Protein 7VFR (pdb70)

Foldseek 3Di:
DDEFEEEEAQPLDPQACGLVNLLVVVCVVCVPYHYDYHYDPDDPLCVVVVLLVCVVVLHHGQKYKAWLLALQQCVLSQWFDFPQVLLVVLVQQFAPQQQCSQDDPSTGFFGFFFFWWKWKKFQQQVCVVLVHDDDQELVSQLVVLLVLVVVLAAAEAQALLQLLFVLCWQLPLAHAQWDDDVQAIEGDLPDLLNVLVLVSVLSCLVSVRHHHHHCPDLVVLCCLLVNNYGMYIGTQLCQVVNLVSNVPRQFLGMAIAGDHCYRVNHRATATRIGITMGRTPNNPPNNSVNVVRSSSSSPAQNSVSSRGLTRGPNDDHFNDPSRCRRHNVDRVSVNVVSRVVRHHDYNHHHPSSQLSVQLSVVSVCCNVPNHGSSVSSVSSRVSVVVRCVVSVGHYDD

B-factor: mean 22.71, std 8.39, range [13.39, 218.7]

Radius of gyration: 20.87 Å; Cα contacts (8 Å, |Δi|>4): 832; chains: 1; bounding box: 46×50×62 Å

Secondary structure (DSSP, 8-state):
-EEEEEEE-----TTS--HHHHHHHHHHH-TTEEEEEEE-SS-GGGHHHHHHHHHHHT---SEEEEEGGGHHHHHHTT-B---HHHHHHHGGGB-HHHHHTTEETTEE-EEE-EE-BEEEEEEHHHHHHHT----SSHHHHHHHHHHHHTTT-BS-B--GGGHHHHHHHHHHTT--SEEEETTEEEE----HHHHHHHHHHHHHHHTT-SB---TTSHHHHHHHHTT-B-EEEEEGGGHHHHHHHTTTTTTTTEEEEEPPS-SS-TT-B-B---EEEEEBTT-S-HHHHHHHHHHHHT-HHHHHHTT-EESB-S------HHHHHHTTT--HHHHHHHHHHTBPP-PPPTTHHHHHHHHHHHHHHHHTTSS-THHHHHHHHHHHHHHHHHTT--EE-

InterPro domains:
  IPR006059 Bacterial-type extracellular solute-binding protein [PF01547] (60-338)
  IPR050490 Bacterial solute-binding protein 1 [PTHR43649] (10-403)

Nearest PDB structures (foldseek):
  7vfr-assembly1_A  TM=1.003E+00  e=5.102E-81  Bifidobacterium longum subsp. infantis ATCC 15697 = JCM 1222 = DSM 20088
  7vfq-assembly4_D  TM=1.000E+00  e=2.284E-76  Bifidobacterium longum subsp. infantis ATCC 15697 = JCM 1222 = DSM 20088
  7vfq-assembly2_B  TM=1.000E+00  e=3.990E-76  Bifidobacterium longum subsp. infantis ATCC 15697 = JCM 1222 = DSM 20088
  2z8d-assembly2_B  TM=9.920E-01  e=2.752E-63  Bifidobacterium longum
  2z8d-assembly1_A  TM=9.946E-01  e=4.233E-62  Bifidobacterium longum

Solvent-accessible surface area: 16424 Å² total; per-residue (Å²): 132,31,102,1,60,2,26,2,60,5,41,39,36,155,72,20,42,76,0,94,79,0,6,40,108,7,37,178,137,61,89,92,17,55,9,146,7,72,90,25,146,44,142,53,61,64,1,12,115,100,1,69,80,13,27,183,76,70,105,33,14,14,0,0,9,0,6,13,10,28,3,22,11,2,68,53,88,39,5,23,50,66,0,43,118,44,0,61,164,26,94,136,37,10,29,80,68,6,4,50,79,0,62,32,128,65,102,2,16,0,0,0,1,6,6,0,0,0,0,0,0,27,10,19,47,22,5,138,151,34,59,16,96,38,4,152,62,26,116,72,0,8,124,22,0,89,106,0,18,95,80,34,48,32,0,0,10,4,6,12,33,33,2,60,15,9,3,1,2,1,0,2,1,42,21,52,4,1,118,93,72,78,125,1,39,41,2,74,0,40,28,188,2,0,130,27,0,7,79,4,2,32,62,0,19,95,67,167,0,9,23,46,39,39,4,128,70,75,40,3,52,93,3,1,102,85,26,71,2,5,0,0,3,0,0,0,52,5,0,2,43,0,19,46,21,0,48,54,46,9,61,45,69,4,78,1,35,47,6,14,72,5,1,65,0,32,112,87,3,2,17,3,26,5,7,0,0,0,0,0,121,49,13,167,44,25,57,52,0,0,66,0,0,20,59,0,0,26,42,9,98,26,0,2,21,3,0,8,4,30,3,8,83,68,56,117,18,181,12,27,139,68,3,21,90,8,0,40,61,36,83,0,9,49,43,0,92,67,0,35,120,48,44,20,129,20,66,19,0,4,4,2,54,41,0,6,61,26,0,95,127,19,0,50,107,0,18,113,57,73,15,122,0,44,50,0,0,71,30,0,32,137,28,0,12,39,19,0,120,133,56,69,55,53,32,100,159

Structure (mmCIF, N/CA/C/O backbone):
data_7VFR
#
_entry.id   7VFR
#
_cell.length_a   39.995
_cell.length_b   42.390
_cell.length_c   59.605
_cell.angle_alpha   107.050
_cell.angle_beta   102.060
_cell.angle_gamma   104.290
#
_symmetry.space_group_name_H-M   'P 1'
#
loop_
_entity.id
_entity.type
_entity.pdbx_description
1 polymer 'Extracellular solute-binding protein, family 1'
2 branched beta-D-galactopyranose-(1-3)-2-acetamido-2-deoxy-beta-D-glucopyranose-(1-3)-beta-D-galactopyranose-(1-4)-beta-D-glucopyranose
3 non-polymer 'SULFATE ION'
4 non-polymer 'ZINC ION'
5 water water
#
loop_
_atom_site.group_PDB
_atom_site.id
_atom_site.type_symbol
_atom_site.label_atom_id
_atom_site.label_alt_id
_atom_site.label_comp_id
_atom_site.label_asym_id
_atom_site.label_entity_id
_atom_site.label_seq_id
_atom_site.pdbx_PDB_ins_code
_atom_site.Cartn_x
_atom_site.Cartn_y
_atom_site.Cartn_z
_atom_site.occupancy
_atom_site.B_iso_or_equiv
_atom_site.auth_seq_id
_atom_site.auth_comp_id
_atom_site.auth_asym_id
_atom_site.auth_atom_id
_atom_site.pdbx_PDB_model_num
ATOM 1 N N . VAL A 1 15 ? 15.010 6.521 -33.058 1.00 30.19 42 VAL A N 1
ATOM 2 C CA . VAL A 1 15 ? 14.061 6.954 -31.937 1.00 28.00 42 VAL A CA 1
ATOM 3 C C . VAL A 1 15 ? 12.972 5.913 -31.646 1.00 27.25 42 VAL A C 1
ATOM 4 O O . VAL A 1 15 ? 12.292 5.465 -32.567 1.00 26.79 42 VAL A O 1
ATOM 8 N N . VAL A 1 16 ? 12.741 5.633 -30.356 1.00 23.00 43 VAL A N 1
ATOM 9 C CA . VAL A 1 16 ? 11.617 4.776 -29.880 1.00 23.08 43 VAL A CA 1
ATOM 10 C C . VAL A 1 16 ? 10.767 5.600 -28.912 1.00 19.67 43 VAL A C 1
ATOM 11 O O . VAL A 1 16 ? 11.305 6.417 -28.146 1.00 20.58 43 VAL A O 1
ATOM 15 N N . ASN A 1 17 ? 9.460 5.454 -29.064 1.00 20.67 44 ASN A N 1
ATOM 16 C CA . ASN A 1 17 ? 8.417 6.056 -28.212 1.00 21.07 44 ASN A CA 1
ATOM 17 C C . ASN A 1 17 ? 7.924 4.980 -27.235 1.00 21.74 44 ASN A C 1
ATOM 18 O O . ASN A 1 17 ? 7.573 3.866 -27.675 1.00 24.33 44 ASN A O 1
ATOM 23 N N . ILE A 1 18 ? 7.951 5.326 -25.954 1.00 20.76 45 ILE A N 1
ATOM 24 C CA . ILE A 1 18 ? 7.533 4.476 -24.803 1.00 20.43 45 ILE A CA 1
ATOM 25 C C . ILE A 1 18 ? 6.293 5.122 -24.187 1.00 20.31 45 ILE A C 1
ATOM 26 O O . ILE A 1 18 ? 6.253 6.369 -24.059 1.00 21.06 45 ILE A O 1
ATOM 31 N N . THR A 1 19 ? 5.317 4.326 -23.774 1.00 18.46 46 THR A N 1
ATOM 32 C CA . THR A 1 19 ? 4.169 4.817 -22.977 1.00 17.37 46 THR A CA 1
ATOM 33 C C . THR A 1 19 ? 4.149 4.122 -21.621 1.00 17.19 46 THR A C 1
ATOM 34 O O . THR A 1 19 ? 4.429 2.935 -21.562 1.00 18.92 46 THR A O 1
ATOM 38 N N . TYR A 1 20 ? 3.863 4.894 -20.589 1.00 17.69 47 TYR A N 1
ATOM 39 C CA . TYR A 1 20 ? 3.860 4.460 -19.174 1.00 17.54 47 TYR A CA 1
ATOM 40 C C . TYR A 1 20 ? 2.548 4.944 -18.545 1.00 17.57 47 TYR A C 1
ATOM 41 O O . TYR A 1 20 ? 2.331 6.172 -18.451 1.00 18.88 47 TYR A O 1
ATOM 50 N N . MET A 1 21 ? 1.693 4.017 -18.140 1.00 17.36 48 MET A N 1
ATOM 51 C CA . MET A 1 21 ? 0.433 4.360 -17.430 1.00 17.59 48 MET A CA 1
ATOM 52 C C . MET A 1 21 ? 0.688 4.150 -15.934 1.00 17.13 48 MET A C 1
ATOM 53 O O . MET A 1 21 ? 1.176 3.093 -15.552 1.00 17.36 48 MET A O 1
ATOM 58 N N . HIS A 1 22 ? 0.378 5.147 -15.116 1.00 16.04 49 HIS A N 1
ATOM 59 C CA . HIS A 1 22 ? 0.631 5.079 -13.657 1.00 17.00 49 HIS A CA 1
ATOM 60 C C . HIS A 1 22 ? -0.606 5.543 -12.914 1.00 17.79 49 HIS A C 1
ATOM 61 O O . HIS A 1 22 ? -1.507 6.135 -13.551 1.00 18.61 49 HIS A O 1
ATOM 68 N N . ARG A 1 23 ? -0.651 5.244 -11.619 1.00 17.20 50 ARG A N 1
ATOM 69 C CA . ARG A 1 23 ? -1.722 5.795 -10.741 1.00 16.61 50 ARG A CA 1
ATOM 70 C C . ARG A 1 23 ? -1.077 6.455 -9.523 1.00 16.86 50 ARG A C 1
ATOM 71 O O . ARG A 1 23 ? -1.575 6.297 -8.393 1.00 17.09 50 ARG A O 1
ATOM 79 N N . LEU A 1 24 ? 0.006 7.201 -9.741 1.00 17.09 51 LEU A N 1
ATOM 80 C CA . LEU A 1 24 ? 0.637 8.013 -8.689 1.00 16.32 51 LEU A CA 1
ATOM 81 C C . LEU A 1 24 ? -0.230 9.259 -8.475 1.00 17.60 51 LEU A C 1
ATOM 82 O O . LEU A 1 24 ? -0.904 9.770 -9.390 1.00 17.43 51 LEU A O 1
ATOM 87 N N . PRO A 1 25 ? -0.272 9.774 -7.237 1.00 17.31 52 PRO A N 1
ATOM 88 C CA . PRO A 1 25 ? -1.213 10.842 -6.888 1.00 17.78 52 PRO A CA 1
ATOM 89 C C . PRO A 1 25 ? -1.009 12.173 -7.618 1.00 18.94 52 PRO A C 1
ATOM 90 O O . PRO A 1 25 ? -2.015 12.793 -7.925 1.00 20.33 52 PRO A O 1
ATOM 94 N N . ASP A 1 26 ? 0.221 12.609 -7.863 1.00 17.94 53 ASP A N 1
ATOM 95 C CA . ASP A 1 26 ? 0.440 13.876 -8.614 1.00 19.86 53 ASP A CA 1
ATOM 96 C C . ASP A 1 26 ? -0.364 15.003 -7.926 1.00 20.68 53 ASP A C 1
ATOM 97 O O . ASP A 1 26 ? -1.034 15.817 -8.651 1.00 21.03 53 ASP A O 1
ATOM 102 N N . SER A 1 27 ? -0.350 15.059 -6.598 1.00 22.05 54 SER A N 1
ATOM 103 C CA . SER A 1 27 ? -1.098 16.118 -5.861 1.00 22.57 54 SER A CA 1
ATOM 104 C C . SER A 1 27 ? -0.198 17.317 -5.568 1.00 23.52 54 SER A C 1
ATOM 105 O O . SER A 1 27 ? 1.024 17.300 -5.855 1.00 22.83 54 SER A O 1
ATOM 108 N N . LYS A 1 28 ? -0.792 18.341 -4.962 1.00 26.11 55 LYS A N 1
ATOM 109 C CA . LYS A 1 28 ? -0.045 19.559 -4.562 1.00 30.57 55 LYS A CA 1
ATOM 110 C C . LYS A 1 28 ? 1.189 19.172 -3.737 1.00 29.82 55 LYS A C 1
ATOM 111 O O . LYS A 1 28 ? 1.141 18.216 -2.954 1.00 34.05 55 LYS A O 1
ATOM 117 N N . GLY A 1 29 ? 2.298 19.870 -3.963 1.00 28.71 56 GLY A N 1
ATOM 118 C CA . GLY A 1 29 ? 3.529 19.727 -3.173 1.00 29.59 56 GLY A CA 1
ATOM 119 C C . GLY A 1 29 ? 4.399 18.613 -3.714 1.00 28.02 56 GLY A C 1
ATOM 120 O O . GLY A 1 29 ? 5.501 18.426 -3.201 1.00 32.47 56 GLY A O 1
ATOM 121 N N . MET A 1 30 ? 3.917 17.882 -4.710 1.00 24.33 57 MET A N 1
ATOM 122 C CA . MET A 1 30 ? 4.665 16.715 -5.250 1.00 22.34 57 MET A CA 1
ATOM 123 C C . MET A 1 30 ? 5.403 17.097 -6.519 1.00 21.13 57 MET A C 1
ATOM 124 O O . MET A 1 30 ? 4.944 17.997 -7.246 1.00 22.27 57 MET A O 1
ATOM 129 N N . THR A 1 31 ? 6.437 16.327 -6.834 1.00 20.73 58 THR A N 1
ATOM 130 C CA . THR A 1 31 ? 7.097 16.433 -8.152 1.00 20.34 58 THR A CA 1
ATOM 131 C C . THR A 1 31 ? 6.240 15.611 -9.106 1.00 19.34 58 THR A C 1
ATOM 132 O O . THR A 1 31 ? 6.199 14.384 -8.951 1.00 20.33 58 THR A O 1
ATOM 136 N N . LEU A 1 32 ? 5.582 16.286 -10.043 1.00 19.09 59 LEU A N 1
ATOM 137 C CA . LEU A 1 32 ? 4.615 15.628 -10.931 1.00 19.50 59 LEU A CA 1
ATOM 138 C C . LEU A 1 32 ? 5.386 14.622 -11.790 1.00 20.48 59 LEU A C 1
ATOM 139 O O . LEU A 1 32 ? 6.550 14.880 -12.203 1.00 20.29 59 LEU A O 1
ATOM 144 N N . VAL A 1 33 ? 4.753 13.486 -12.058 1.00 20.11 60 VAL A N 1
ATOM 145 C CA . VAL A 1 33 ? 5.368 12.444 -12.911 1.00 19.54 60 VAL A CA 1
ATOM 146 C C . VAL A 1 33 ? 5.830 13.047 -14.250 1.00 20.89 60 VAL A C 1
ATOM 147 O O . VAL A 1 33 ? 6.977 12.738 -14.640 1.00 20.94 60 VAL A O 1
ATOM 151 N N . ASN A 1 34 ? 5.026 13.912 -14.881 1.00 19.48 61 ASN A N 1
ATOM 152 C CA . ASN A 1 34 ? 5.389 14.492 -16.206 1.00 21.29 61 ASN A CA 1
ATOM 153 C C . ASN A 1 34 ? 6.667 15.339 -16.089 1.00 21.76 61 ASN A C 1
ATOM 154 O O . ASN A 1 34 ? 7.463 15.378 -17.067 1.00 22.00 61 ASN A O 1
ATOM 159 N N . ASP A 1 35 ? 6.924 15.936 -14.930 1.00 22.19 62 ASP A N 1
ATOM 160 C CA . ASP A 1 35 ? 8.129 16.766 -14.704 1.00 22.40 62 ASP A CA 1
ATOM 161 C C . ASP A 1 35 ? 9.323 15.843 -14.474 1.00 22.85 62 ASP A C 1
ATOM 162 O O . ASP A 1 35 ? 10.430 16.226 -14.873 1.00 23.76 62 ASP A O 1
ATOM 167 N N . ILE A 1 36 ? 9.119 14.656 -13.907 1.00 21.09 63 ILE A N 1
ATOM 168 C CA . ILE A 1 36 ? 10.219 13.653 -13.745 1.00 21.08 63 ILE A CA 1
ATOM 169 C C . ILE A 1 36 ? 10.579 13.153 -15.144 1.00 20.37 63 ILE A C 1
ATOM 170 O O . ILE A 1 36 ? 11.775 13.174 -15.517 1.00 20.33 63 ILE A O 1
ATOM 175 N N . VAL A 1 37 ? 9.569 12.763 -15.914 1.00 21.38 64 VAL A N 1
ATOM 176 C CA . VAL A 1 37 ? 9.748 12.206 -17.289 1.00 20.95 64 VAL A CA 1
ATOM 177 C C . VAL A 1 37 ? 10.440 13.262 -18.160 1.00 21.13 64 VAL A C 1
ATOM 178 O O . VAL A 1 37 ? 11.294 12.885 -18.987 1.00 22.59 64 VAL A O 1
ATOM 182 N N . ALA A 1 38 ? 10.119 14.543 -17.969 1.00 20.75 65 ALA A N 1
ATOM 183 C CA . ALA A 1 38 ? 10.709 15.632 -18.793 1.00 21.79 65 ALA A CA 1
ATOM 184 C C . ALA A 1 38 ? 12.239 15.610 -18.679 1.00 22.48 65 ALA A C 1
ATOM 185 O O . ALA A 1 38 ? 12.920 15.843 -19.704 1.00 21.62 65 ALA A O 1
ATOM 187 N N . LYS A 1 39 ? 12.789 15.297 -17.498 1.00 24.20 66 LYS A N 1
ATOM 188 C CA . LYS A 1 39 ? 14.255 15.280 -17.270 1.00 25.30 66 LYS A CA 1
ATOM 189 C C . LYS A 1 39 ? 14.872 14.171 -18.124 1.00 24.63 66 LYS A C 1
ATOM 190 O O . LYS A 1 39 ? 15.960 14.391 -18.722 1.00 23.51 66 LYS A O 1
ATOM 196 N N . TRP A 1 40 ? 14.238 12.989 -18.139 1.00 20.24 67 TRP A N 1
ATOM 197 C CA . TRP A 1 40 ? 14.660 11.856 -18.986 1.00 20.18 67 TRP A CA 1
ATOM 198 C C . TRP A 1 40 ? 14.635 12.263 -20.471 1.00 20.08 67 TRP A C 1
ATOM 199 O O . TRP A 1 40 ? 15.639 12.021 -21.199 1.00 20.15 67 TRP A O 1
ATOM 210 N N . ASN A 1 41 ? 13.542 12.891 -20.903 1.00 19.70 68 ASN A N 1
ATOM 211 C CA . ASN A 1 41 ? 13.262 13.141 -22.341 1.00 20.61 68 ASN A CA 1
ATOM 212 C C . ASN A 1 41 ? 14.285 14.138 -22.889 1.00 23.21 68 ASN A C 1
ATOM 213 O O . ASN A 1 41 ? 14.698 13.994 -24.069 1.00 23.53 68 ASN A O 1
ATOM 218 N N . LYS A 1 42 ? 14.696 15.100 -22.069 1.00 23.72 69 LYS A N 1
ATOM 219 C CA . LYS A 1 42 ? 15.720 16.108 -22.449 1.00 24.94 69 LYS A CA 1
ATOM 220 C C . LYS A 1 42 ? 17.048 15.407 -22.722 1.00 28.67 69 LYS A C 1
ATOM 221 O O . LYS A 1 42 ? 17.760 15.833 -23.663 1.00 27.93 69 LYS A O 1
ATOM 227 N N . GLU A 1 43 ? 17.409 14.429 -21.888 1.00 25.83 70 GLU A N 1
ATOM 228 C CA . GLU A 1 43 ? 18.739 13.753 -21.908 1.00 30.04 70 GLU A CA 1
ATOM 229 C C . GLU A 1 43 ? 18.790 12.559 -22.882 1.00 27.90 70 GLU A C 1
ATOM 230 O O . GLU A 1 43 ? 19.906 12.125 -23.205 1.00 27.60 70 GLU A O 1
ATOM 236 N N . HIS A 1 44 ? 17.658 11.998 -23.324 1.00 23.99 71 HIS A N 1
ATOM 237 C CA . HIS A 1 44 ? 17.616 10.746 -24.135 1.00 23.64 71 HIS A CA 1
ATOM 238 C C . HIS A 1 44 ? 16.766 10.956 -25.381 1.00 25.13 71 HIS A C 1
ATOM 239 O O . HIS A 1 44 ? 15.635 10.468 -25.468 1.00 23.22 71 HIS A O 1
ATOM 246 N N . PRO A 1 45 ? 17.283 11.638 -26.430 1.00 28.34 72 PRO A N 1
ATOM 247 C CA . PRO A 1 45 ? 16.458 11.913 -27.599 1.00 25.73 72 PRO A CA 1
ATOM 248 C C . PRO A 1 45 ? 15.969 10.639 -28.292 1.00 21.81 72 PRO A C 1
ATOM 249 O O . PRO A 1 45 ? 14.985 10.717 -28.994 1.00 26.03 72 PRO A O 1
ATOM 253 N N . ASN A 1 46 ? 16.654 9.512 -28.122 1.00 22.15 73 ASN A N 1
ATOM 254 C CA . ASN A 1 46 ? 16.287 8.264 -28.841 1.00 23.67 73 ASN A CA 1
ATOM 255 C C . ASN A 1 46 ? 15.296 7.421 -28.027 1.00 21.25 73 ASN A C 1
ATOM 256 O O . ASN A 1 46 ? 14.834 6.413 -28.585 1.00 21.32 73 ASN A O 1
ATOM 261 N N . ILE A 1 47 ? 14.981 7.794 -26.790 1.00 21.26 74 ILE A N 1
ATOM 262 C CA . ILE A 1 47 ? 13.988 7.039 -25.967 1.00 19.01 74 ILE A CA 1
ATOM 263 C C . ILE A 1 47 ? 13.013 8.054 -25.392 1.00 18.50 74 ILE A C 1
ATOM 264 O O . ILE A 1 47 ? 13.299 8.639 -24.332 1.00 21.49 74 ILE A O 1
ATOM 269 N N . GLN A 1 48 ? 11.931 8.312 -26.110 1.00 18.49 75 GLN A N 1
ATOM 270 C CA . GLN A 1 48 ? 10.996 9.391 -25.748 1.00 19.71 75 GLN A CA 1
ATOM 271 C C . GLN A 1 48 ? 9.781 8.777 -25.050 1.00 18.62 75 GLN A C 1
ATOM 272 O O . GLN A 1 48 ? 9.163 7.882 -25.614 1.00 20.04 75 GLN A O 1
ATOM 278 N N . VAL A 1 49 ? 9.467 9.295 -23.873 1.00 19.22 76 VAL A N 1
ATOM 279 C CA . VAL A 1 49 ? 8.463 8.685 -22.966 1.00 19.85 76 VAL A CA 1
ATOM 280 C C . VAL A 1 49 ? 7.285 9.629 -22.793 1.00 19.74 76 VAL A C 1
ATOM 281 O O . VAL A 1 49 ? 7.503 10.816 -22.561 1.00 20.17 76 VAL A O 1
ATOM 285 N N . LYS A 1 50 ? 6.078 9.092 -22.880 1.00 19.99 77 LYS A N 1
ATOM 286 C CA . LYS A 1 50 ? 4.856 9.784 -22.438 1.00 21.48 77 LYS A CA 1
ATOM 287 C C . LYS A 1 50 ? 4.241 8.977 -21.291 1.00 21.06 77 LYS A C 1
ATOM 288 O O . LYS A 1 50 ? 3.863 7.802 -21.518 1.00 18.89 77 LYS A O 1
ATOM 294 N N . ALA A 1 51 ? 4.141 9.591 -20.114 1.00 22.02 78 ALA A N 1
ATOM 295 C CA . ALA A 1 51 ? 3.475 8.984 -18.931 1.00 20.43 78 ALA A CA 1
ATOM 296 C C . ALA A 1 51 ? 2.090 9.608 -18.798 1.00 20.91 78 ALA A C 1
ATOM 297 O O . ALA A 1 51 ? 1.939 10.828 -18.953 1.00 23.07 78 ALA A O 1
ATOM 299 N N . THR A 1 52 ? 1.092 8.768 -18.558 1.00 19.54 79 THR A N 1
ATOM 300 C CA . THR A 1 52 ? -0.300 9.173 -18.355 1.00 20.01 79 THR A CA 1
ATOM 301 C C . THR A 1 52 ? -0.800 8.617 -17.020 1.00 18.52 79 THR A C 1
ATOM 302 O O . THR A 1 52 ? -0.615 7.419 -16.745 1.00 17.54 79 THR A O 1
ATOM 306 N N . LYS A 1 53 ? -1.435 9.475 -16.242 1.00 18.04 80 LYS A N 1
ATOM 307 C CA . LYS A 1 53 ? -2.147 9.069 -15.003 1.00 18.84 80 LYS A CA 1
ATOM 308 C C . LYS A 1 53 ? -3.475 8.414 -15.376 1.00 18.65 80 LYS A C 1
ATOM 309 O O . LYS A 1 53 ? -4.276 9.016 -16.109 1.00 19.57 80 LYS A O 1
ATOM 315 N N . PHE A 1 54 ? -3.718 7.221 -14.857 1.00 19.02 81 PHE A N 1
ATOM 316 C CA . PHE A 1 54 ? -4.994 6.503 -15.035 1.00 19.24 81 PHE A CA 1
ATOM 317 C C . PHE A 1 54 ? -6.131 7.386 -14.506 1.00 22.42 81 PHE A C 1
ATOM 318 O O . PHE A 1 54 ? -6.078 7.912 -13.363 1.00 20.38 81 PHE A O 1
ATOM 326 N N . ASP A 1 55 ? -7.146 7.553 -15.344 1.00 22.51 82 ASP A N 1
ATOM 327 C CA . ASP A 1 55 ? -8.331 8.382 -15.017 1.00 26.83 82 ASP A CA 1
ATOM 328 C C . ASP A 1 55 ? -9.426 7.453 -14.491 1.00 27.02 82 ASP A C 1
ATOM 329 O O . ASP A 1 55 ? -10.341 7.090 -15.242 1.00 32.89 82 ASP A O 1
ATOM 334 N N . GLY A 1 56 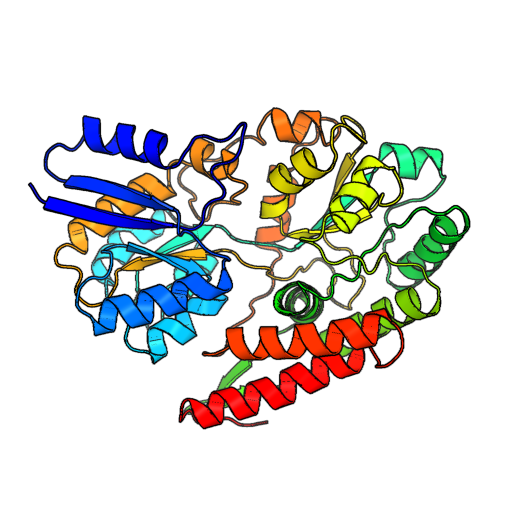? -9.272 7.014 -13.260 1.00 23.46 83 GLY A N 1
ATOM 335 C CA . GLY A 1 56 ? -10.236 6.160 -12.567 1.00 21.96 83 GLY A CA 1
ATOM 336 C C . GLY A 1 56 ? -9.688 5.714 -11.233 1.00 20.72 83 GLY A C 1
ATOM 337 O O . GLY A 1 56 ? -8.504 5.924 -10.937 1.00 19.78 83 GLY A O 1
ATOM 338 N N . LYS A 1 57 ? -10.516 5.060 -10.448 1.00 19.73 84 LYS A N 1
ATOM 339 C CA . LYS A 1 57 ? -10.087 4.562 -9.132 1.00 19.29 84 LYS A CA 1
ATOM 340 C C . LYS A 1 57 ? -9.142 3.366 -9.315 1.00 17.99 84 LYS A C 1
ATOM 341 O O . LYS A 1 57 ? -9.166 2.670 -10.391 1.00 17.52 84 LYS A O 1
ATOM 347 N N . ALA A 1 58 ? -8.291 3.144 -8.312 1.00 20.00 85 ALA A N 1
ATOM 348 C CA . ALA A 1 58 ? -7.144 2.214 -8.421 1.00 18.97 85 ALA A CA 1
ATOM 349 C C . ALA A 1 58 ? -7.581 0.845 -8.957 1.00 19.04 85 ALA A C 1
ATOM 350 O O . ALA A 1 58 ? -6.872 0.254 -9.766 1.00 19.05 85 ALA A O 1
ATOM 352 N N . SER A 1 59 ? -8.720 0.320 -8.534 1.00 18.82 86 SER A N 1
ATOM 353 C CA . SER A 1 59 ? -9.132 -1.079 -8.816 1.00 18.41 86 SER A CA 1
ATOM 354 C C . SER A 1 59 ? -9.546 -1.239 -10.279 1.00 18.65 86 SER A C 1
ATOM 355 O O . SER A 1 59 ? -9.620 -2.396 -10.784 1.00 21.33 86 SER A O 1
ATOM 358 N N . GLU A 1 60 ? -9.770 -0.145 -10.992 1.00 18.21 87 GLU A N 1
ATOM 359 C CA . GLU A 1 60 ? -10.196 -0.190 -12.409 1.00 19.35 87 GLU A CA 1
ATOM 360 C C . GLU A 1 60 ? -8.977 -0.243 -13.330 1.00 18.56 87 GLU A C 1
ATOM 361 O O . GLU A 1 60 ? -9.131 -0.565 -14.527 1.00 20.48 87 GLU A O 1
ATOM 367 N N . MET A 1 61 ? -7.781 0.019 -12.814 1.00 18.54 88 MET A N 1
ATOM 368 C CA . MET A 1 61 ? -6.630 0.159 -13.737 1.00 18.02 88 MET A CA 1
ATOM 369 C C . MET A 1 61 ? -6.288 -1.197 -14.388 1.00 19.41 88 MET A C 1
ATOM 370 O O . MET A 1 61 ? -6.143 -1.238 -15.635 1.00 20.14 88 MET A O 1
ATOM 375 N N . ILE A 1 62 ? -6.192 -2.310 -13.662 1.00 18.45 89 ILE A N 1
ATOM 376 C CA . ILE A 1 62 ? -5.777 -3.580 -14.337 1.00 19.32 89 ILE A CA 1
ATOM 377 C C . ILE A 1 62 ? -6.903 -4.071 -15.253 1.00 19.83 89 ILE A C 1
ATOM 378 O O . ILE A 1 62 ? -6.621 -4.860 -16.182 1.00 20.21 89 ILE A O 1
ATOM 383 N N . LYS A 1 63 ? -8.146 -3.647 -14.996 1.00 18.65 90 LYS A N 1
ATOM 384 C CA . LYS A 1 63 ? -9.270 -3.981 -15.911 1.00 19.84 90 LYS A CA 1
ATOM 385 C C . LYS A 1 63 ? -9.052 -3.236 -17.239 1.00 19.81 90 LYS A C 1
ATOM 386 O O . LYS A 1 63 ? -9.332 -3.832 -18.303 1.00 21.54 90 LYS A O 1
ATOM 392 N N . LYS A 1 64 ? -8.572 -1.990 -17.174 1.00 19.25 91 LYS A N 1
ATOM 393 C CA . LYS A 1 64 ? -8.281 -1.196 -18.391 1.00 20.71 91 LYS A CA 1
ATOM 394 C C . LYS A 1 64 ? -7.089 -1.829 -19.106 1.00 19.87 91 LYS A C 1
ATOM 395 O O . LYS A 1 64 ? -7.121 -1.920 -20.343 1.00 22.66 91 LYS A O 1
ATOM 401 N N . LEU A 1 65 ? -6.073 -2.275 -18.371 1.00 19.98 92 LEU A N 1
ATOM 402 C CA . LEU A 1 65 ? -4.905 -2.939 -19.002 1.00 18.91 92 LEU A CA 1
ATOM 403 C C . LEU A 1 65 ? -5.379 -4.197 -19.737 1.00 20.81 92 LEU A C 1
ATOM 404 O O . LEU A 1 65 ? -4.916 -4.411 -20.897 1.00 20.73 92 LEU A O 1
ATOM 409 N N . GLU A 1 66 ? -6.284 -4.985 -19.141 1.00 21.25 93 GLU A N 1
ATOM 410 C CA . GLU A 1 66 ? -6.797 -6.217 -19.799 1.00 23.20 93 GLU A CA 1
ATOM 411 C C . GLU A 1 66 ? -7.521 -5.835 -21.103 1.00 22.16 93 GLU A C 1
ATOM 412 O O . GLU A 1 66 ? -7.220 -6.454 -22.137 1.00 22.96 93 GLU A O 1
ATOM 418 N N . THR A 1 67 ? -8.414 -4.837 -21.088 1.00 22.95 94 THR A N 1
ATOM 419 C CA . THR A 1 67 ? -9.162 -4.419 -22.309 1.00 25.49 94 THR A CA 1
ATOM 420 C C . THR A 1 67 ? -8.167 -3.906 -23.364 1.00 26.25 94 THR A C 1
ATOM 421 O O . THR A 1 67 ? -8.355 -4.181 -24.560 1.00 26.42 94 THR A O 1
ATOM 425 N N . ASP A 1 68 ? -7.127 -3.195 -22.932 1.00 24.06 95 ASP A N 1
ATOM 426 C CA . ASP A 1 68 ? -6.118 -2.588 -23.834 1.00 25.24 95 ASP A CA 1
ATOM 427 C C . ASP A 1 68 ? -5.342 -3.702 -24.528 1.00 24.89 95 ASP A C 1
ATOM 428 O O . ASP A 1 68 ? -5.175 -3.617 -25.760 1.00 24.18 95 ASP A O 1
ATOM 433 N N . VAL A 1 69 ? -4.859 -4.680 -23.762 1.00 23.39 96 VAL A N 1
ATOM 434 C CA . VAL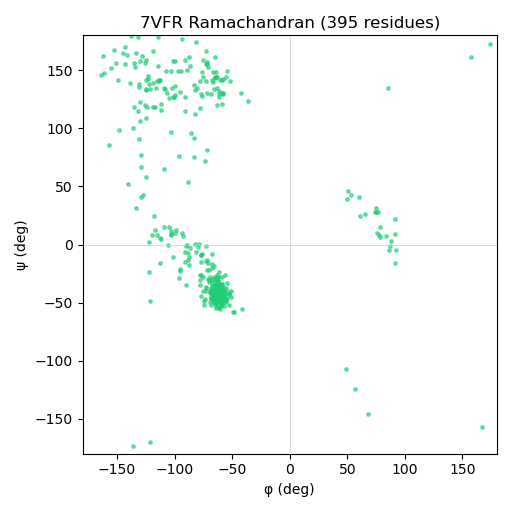 A 1 69 ? -4.056 -5.824 -24.310 1.00 24.59 96 VAL A CA 1
ATOM 435 C C . VAL A 1 69 ? -4.926 -6.621 -25.289 1.00 26.75 96 VAL A C 1
ATOM 436 O O . VAL A 1 69 ? -4.405 -7.051 -26.353 1.00 28.23 96 VAL A O 1
ATOM 440 N N . LYS A 1 70 ? -6.215 -6.745 -25.011 1.00 30.19 97 LYS A N 1
ATOM 441 C CA . LYS A 1 70 ? -7.157 -7.472 -25.899 1.00 33.86 97 LYS A CA 1
ATOM 442 C C . LYS A 1 70 ? -7.315 -6.660 -27.193 1.00 31.85 97 LYS A C 1
ATOM 443 O O . LYS A 1 70 ? -7.309 -7.279 -28.248 1.00 35.41 97 LYS A O 1
ATOM 449 N N . ALA A 1 71 ? -7.364 -5.327 -27.116 1.00 31.84 98 ALA A N 1
ATOM 450 C CA . ALA A 1 71 ? -7.562 -4.402 -28.263 1.00 32.75 98 ALA A CA 1
ATOM 451 C C . ALA A 1 71 ? -6.269 -4.251 -29.080 1.00 35.95 98 ALA A C 1
ATOM 452 O O . ALA A 1 71 ? -6.346 -3.700 -30.199 1.00 36.02 98 ALA A O 1
ATOM 454 N N . GLY A 1 72 ? -5.132 -4.675 -28.530 1.00 36.37 99 GLY A N 1
ATOM 455 C CA . GLY A 1 72 ? -3.798 -4.540 -29.146 1.00 40.26 99 GLY A CA 1
ATOM 456 C C . GLY A 1 72 ? -3.213 -3.141 -29.012 1.00 43.55 99 GLY A C 1
ATOM 457 O O . GLY A 1 72 ? -2.257 -2.842 -29.760 1.00 43.25 99 GLY A O 1
ATOM 458 N N . ASN A 1 73 ? -3.755 -2.289 -28.131 1.00 40.28 100 ASN A N 1
ATOM 459 C CA . ASN A 1 73 ? -3.246 -0.909 -27.893 1.00 39.65 100 ASN A CA 1
ATOM 460 C C . ASN A 1 73 ? -3.055 -0.720 -26.384 1.00 32.79 100 ASN A C 1
ATOM 461 O O . ASN A 1 73 ? -3.738 0.116 -25.796 1.00 38.34 100 ASN A O 1
ATOM 466 N N . ALA A 1 74 ? -2.101 -1.436 -25.787 1.00 28.86 101 ALA A N 1
ATOM 467 C CA . ALA A 1 74 ? -1.755 -1.258 -24.360 1.00 25.71 101 ALA A CA 1
ATOM 468 C C . ALA A 1 74 ? -0.488 -0.418 -24.251 1.00 22.88 101 ALA A C 1
ATOM 469 O O . ALA A 1 74 ? 0.313 -0.343 -25.183 1.00 24.18 101 ALA A O 1
ATOM 471 N N . PRO A 1 75 ? -0.248 0.225 -23.099 1.00 20.54 102 PRO A N 1
ATOM 472 C CA . PRO A 1 75 ? 1.032 0.889 -22.864 1.00 21.78 102 PRO A CA 1
ATOM 473 C C . PRO A 1 75 ? 2.179 -0.124 -22.801 1.00 21.93 102 PRO A C 1
ATOM 474 O O . PRO A 1 75 ? 1.958 -1.332 -22.630 1.00 20.17 102 PRO A O 1
ATOM 478 N N . ASP A 1 76 ? 3.396 0.373 -22.969 1.00 19.16 103 ASP A N 1
ATOM 479 C CA . ASP A 1 76 ? 4.610 -0.447 -22.789 1.00 20.18 103 ASP A CA 1
ATOM 480 C C . ASP A 1 76 ? 4.735 -0.847 -21.324 1.00 18.51 103 ASP A C 1
ATOM 481 O O . ASP A 1 76 ? 5.054 -2.018 -21.036 1.00 18.60 103 ASP A O 1
ATOM 486 N N . LEU A 1 77 ? 4.531 0.128 -20.447 1.00 17.53 104 LEU A N 1
ATOM 487 C CA . LEU A 1 77 ? 4.771 0.034 -18.987 1.00 17.08 104 LEU A CA 1
ATOM 488 C C . LEU A 1 77 ? 3.460 0.368 -18.282 1.00 16.80 104 LEU A C 1
ATOM 489 O O . LEU A 1 77 ? 2.791 1.357 -18.662 1.00 17.13 104 LEU A O 1
ATOM 494 N N . ALA A 1 78 ? 3.169 -0.323 -17.190 1.00 16.37 105 ALA A N 1
ATOM 495 C CA . ALA A 1 78 ? 2.011 0.057 -16.356 1.00 16.57 105 ALA A CA 1
ATOM 496 C C . ALA A 1 78 ? 2.276 -0.293 -14.888 1.00 16.24 105 ALA A C 1
ATOM 497 O O . ALA A 1 78 ? 2.821 -1.365 -14.566 1.00 16.91 105 ALA A O 1
ATOM 499 N N . GLN A 1 79 ? 1.833 0.590 -13.995 1.00 15.66 106 GLN A N 1
ATOM 500 C CA . GLN A 1 79 ? 1.858 0.318 -12.539 1.00 16.17 106 GLN A CA 1
ATOM 501 C C . GLN A 1 79 ? 0.992 -0.902 -12.254 1.00 15.87 106 GLN A C 1
ATOM 502 O O . GLN A 1 79 ? -0.150 -0.969 -12.723 1.00 15.80 106 GLN A O 1
ATOM 508 N N . VAL A 1 80 ? 1.555 -1.848 -11.513 1.00 16.67 107 VAL A N 1
ATOM 509 C CA . VAL A 1 80 ? 0.848 -3.075 -11.082 1.00 16.57 107 VAL A CA 1
ATOM 510 C C . VAL A 1 80 ? 1.192 -3.270 -9.613 1.00 15.31 107 VAL A C 1
ATOM 511 O O . VAL A 1 80 ? 2.383 -3.432 -9.303 1.00 15.08 107 VAL A O 1
ATOM 515 N N . GLY A 1 81 ? 0.187 -3.250 -8.731 1.00 14.99 108 GLY A N 1
ATOM 516 C CA . GLY A 1 81 ? 0.414 -3.626 -7.334 1.00 14.73 108 GLY A CA 1
ATOM 517 C C . GLY A 1 81 ? 1.055 -5.009 -7.220 1.00 15.58 108 GLY A C 1
ATOM 518 O O . GLY A 1 81 ? 0.703 -5.899 -8.005 1.00 16.05 108 GLY A O 1
ATOM 519 N N . TYR A 1 82 ? 1.864 -5.256 -6.201 1.00 15.56 109 TYR A N 1
ATOM 520 C CA . TYR A 1 82 ? 2.376 -6.628 -5.951 1.00 15.17 109 TYR A CA 1
ATOM 521 C C . TYR A 1 82 ? 1.201 -7.604 -5.826 1.00 14.93 109 TYR A C 1
ATOM 522 O O . TYR A 1 82 ? 1.290 -8.703 -6.376 1.00 17.20 109 TYR A O 1
ATOM 531 N N . ALA A 1 83 ? 0.137 -7.224 -5.141 1.00 16.39 110 ALA A N 1
ATOM 532 C CA . ALA A 1 83 ? -1.063 -8.069 -4.973 1.00 17.31 110 ALA A CA 1
ATOM 533 C C . ALA A 1 83 ? -1.766 -8.282 -6.326 1.00 16.62 110 ALA A C 1
ATOM 534 O O . ALA A 1 83 ? -2.528 -9.248 -6.460 1.00 18.23 110 ALA A O 1
ATOM 536 N N . GLU A 1 84 ? -1.494 -7.456 -7.344 1.00 17.55 111 GLU A N 1
ATOM 537 C CA . GLU A 1 84 ? -2.102 -7.570 -8.687 1.00 17.64 111 GLU A CA 1
ATOM 538 C C . GLU A 1 84 ? -1.226 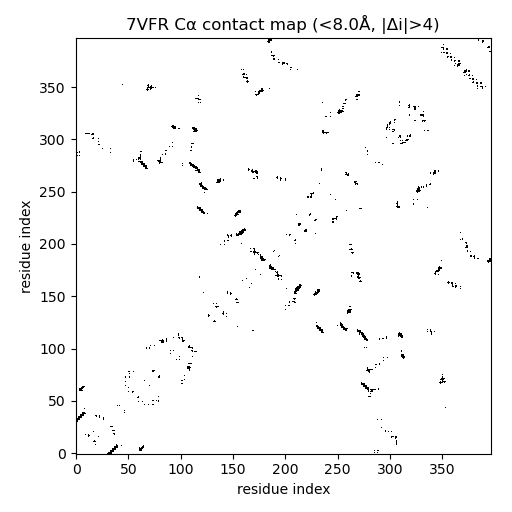-8.368 -9.674 1.00 17.19 111 GLU A C 1
ATOM 539 O O . GLU A 1 84 ? -1.776 -8.869 -10.644 1.00 16.52 111 GLU A O 1
ATOM 545 N N . VAL A 1 85 ? 0.067 -8.500 -9.445 1.00 17.46 112 VAL A N 1
ATOM 546 C CA . VAL A 1 85 ? 0.958 -9.241 -10.390 1.00 16.68 112 VAL A CA 1
ATOM 547 C C . VAL A 1 85 ? 0.424 -10.633 -10.688 1.00 17.49 112 VAL A C 1
ATOM 548 O O . VAL A 1 85 ? 0.307 -10.959 -11.862 1.00 17.52 112 VAL A O 1
ATOM 552 N N . PRO A 1 86 ? 0.084 -11.494 -9.693 1.00 17.93 113 PRO A N 1
ATOM 553 C CA . PRO A 1 86 ? -0.421 -12.848 -9.989 1.00 17.57 113 PRO A CA 1
ATOM 554 C C . PRO A 1 86 ? -1.656 -12.814 -10.899 1.00 17.84 113 PRO A C 1
ATOM 555 O O . PRO A 1 86 ? -1.800 -13.659 -11.749 1.00 18.99 113 PRO A O 1
ATOM 559 N N . GLU A 1 87 ? -2.550 -11.846 -10.682 1.00 19.34 114 GLU A N 1
ATOM 560 C CA . GLU A 1 87 ? -3.787 -11.683 -11.484 1.00 18.87 114 GLU A CA 1
ATOM 561 C C . GLU A 1 87 ? -3.427 -11.357 -12.944 1.00 20.24 114 GLU A C 1
ATOM 562 O O . GLU A 1 87 ? -3.902 -12.051 -13.844 1.00 19.61 114 GLU A O 1
ATOM 568 N N . VAL A 1 88 ? -2.634 -10.317 -13.189 1.00 18.77 115 VAL A N 1
ATOM 569 C CA . VAL A 1 88 ? -2.321 -9.890 -14.582 1.00 19.82 115 VAL A CA 1
ATOM 570 C C . VAL A 1 88 ? -1.421 -10.951 -15.230 1.00 18.84 115 VAL A C 1
ATOM 571 O O . VAL A 1 88 ? -1.582 -11.179 -16.449 1.00 21.58 115 VAL A O 1
ATOM 575 N N . PHE A 1 89 ? -0.592 -11.639 -14.458 1.00 17.96 116 PHE A N 1
ATOM 576 C CA . PHE A 1 89 ? 0.224 -12.785 -14.959 1.00 18.32 116 PHE A CA 1
ATOM 577 C C . PHE A 1 89 ? -0.752 -13.845 -15.500 1.00 18.71 116 PHE A C 1
ATOM 578 O O . PHE A 1 89 ? -0.603 -14.277 -16.651 1.00 20.46 116 PHE A O 1
ATOM 586 N N . THR A 1 90 ? -1.733 -14.259 -14.689 1.00 19.17 117 THR A N 1
ATOM 587 C CA . THR A 1 90 ? -2.704 -15.329 -15.042 1.00 21.56 117 THR A CA 1
ATOM 588 C C . THR A 1 90 ? -3.541 -14.942 -16.271 1.00 22.59 117 THR A C 1
ATOM 589 O O . THR A 1 90 ? -3.894 -15.830 -17.071 1.00 23.56 117 THR A O 1
ATOM 593 N N . LYS A 1 91 ? -3.890 -13.675 -16.431 1.00 22.46 118 LYS A N 1
ATOM 594 C CA . LYS A 1 91 ? -4.684 -13.193 -17.592 1.00 23.66 118 LYS A CA 1
ATOM 595 C C . LYS A 1 91 ? -3.799 -13.024 -18.841 1.00 23.65 118 LYS A C 1
ATOM 596 O O . LYS A 1 91 ? -4.347 -12.645 -19.881 1.00 24.12 118 LYS A O 1
ATOM 602 N N . GLY A 1 92 ? -2.505 -13.317 -18.743 1.00 23.54 119 GLY A N 1
ATOM 603 C CA . GLY A 1 92 ? -1.589 -13.304 -19.900 1.00 23.13 119 GLY A CA 1
ATOM 604 C C . GLY A 1 92 ? -1.197 -11.890 -20.312 1.00 24.07 119 GLY A C 1
ATOM 605 O O . GLY A 1 92 ? -0.903 -11.676 -21.507 1.00 24.07 119 GLY A O 1
ATOM 606 N N . LEU A 1 93 ? -1.187 -10.927 -19.400 1.00 20.35 120 LEU A N 1
ATOM 607 C CA . LEU A 1 93 ? -0.976 -9.502 -19.756 1.00 21.88 120 LEU A CA 1
ATOM 608 C C . LEU A 1 93 ? 0.510 -9.105 -19.774 1.00 18.71 120 LEU A C 1
ATOM 609 O O . LEU A 1 93 ? 0.795 -7.951 -20.162 1.00 22.18 120 LEU A O 1
ATOM 614 N N . LEU A 1 94 ? 1.412 -9.976 -19.340 1.00 18.45 121 LEU A N 1
ATOM 615 C CA . LEU A 1 94 ? 2.803 -9.552 -19.025 1.00 18.68 121 LEU A CA 1
ATOM 616 C C . LEU A 1 94 ? 3.768 -10.073 -20.093 1.00 21.14 121 LEU A C 1
ATOM 617 O O . LEU A 1 94 ? 3.527 -11.176 -20.627 1.00 21.32 121 LEU A O 1
ATOM 622 N N . GLN A 1 95 ? 4.849 -9.325 -20.338 1.00 19.97 122 GLN A N 1
ATOM 623 C CA . GLN A 1 95 ? 5.982 -9.765 -21.168 1.00 19.71 122 GLN A CA 1
ATOM 624 C C . GLN A 1 95 ? 7.187 -10.087 -20.277 1.00 20.68 122 GLN A C 1
ATOM 625 O O . GLN A 1 95 ? 7.629 -9.256 -19.475 1.00 18.95 122 GLN A O 1
ATOM 631 N N . ASP A 1 96 ? 7.770 -11.260 -20.488 1.00 19.94 123 ASP A N 1
ATOM 632 C CA . ASP A 1 96 ? 8.985 -11.712 -19.777 1.00 19.49 123 ASP A CA 1
ATOM 633 C C . ASP A 1 96 ? 10.157 -10.784 -20.112 1.00 20.34 123 ASP A C 1
ATOM 634 O O . ASP A 1 96 ? 10.548 -10.698 -21.304 1.00 20.28 123 ASP A O 1
ATOM 639 N N . VAL A 1 97 ? 10.722 -10.157 -19.091 1.00 19.41 124 VAL A N 1
ATOM 640 C CA . VAL A 1 97 ? 11.897 -9.260 -19.230 1.00 18.92 124 VAL A CA 1
ATOM 641 C C . VAL A 1 97 ? 12.965 -9.689 -18.221 1.00 20.02 124 VAL A C 1
ATOM 642 O O . VAL A 1 97 ? 13.662 -8.831 -17.671 1.00 21.21 124 VAL A O 1
ATOM 646 N N . THR A 1 98 ? 13.161 -10.994 -18.063 1.00 21.83 125 THR A N 1
ATOM 647 C CA . THR A 1 98 ? 14.068 -11.549 -17.030 1.00 21.45 125 THR A CA 1
ATOM 648 C C . THR A 1 98 ? 15.482 -10.982 -17.176 1.00 21.81 125 THR A C 1
ATOM 649 O O . THR A 1 98 ? 16.075 -10.547 -16.162 1.00 21.60 125 THR A O 1
ATOM 653 N N . ASP A 1 99 ? 16.027 -10.992 -18.380 1.00 22.34 126 ASP A N 1
ATOM 654 C CA . ASP A 1 99 ? 17.443 -10.591 -18.551 1.00 23.37 126 ASP A CA 1
ATOM 655 C C . ASP A 1 99 ? 17.565 -9.077 -18.383 1.00 22.75 126 ASP A C 1
ATOM 656 O O . ASP A 1 99 ? 18.560 -8.631 -17.839 1.00 22.70 126 ASP A O 1
ATOM 661 N N . GLU A 1 100 ? 16.588 -8.314 -18.871 1.00 21.61 127 GLU A N 1
ATOM 662 C CA . GLU A 1 100 ? 16.589 -6.848 -18.698 1.00 21.84 127 GLU A CA 1
ATOM 663 C C . GLU A 1 100 ? 16.559 -6.574 -17.188 1.00 21.10 127 GLU A C 1
ATOM 664 O O . GLU A 1 100 ? 17.295 -5.714 -16.745 1.00 21.74 127 GLU A O 1
ATOM 670 N N . ALA A 1 101 ? 15.665 -7.216 -16.440 1.00 19.85 128 ALA A N 1
ATOM 671 C CA . ALA A 1 101 ? 15.503 -6.959 -14.988 1.00 21.96 128 ALA A CA 1
ATOM 672 C C . ALA A 1 101 ? 16.778 -7.344 -14.237 1.00 23.30 128 ALA A C 1
ATOM 673 O O . ALA A 1 101 ? 17.150 -6.639 -13.285 1.00 21.89 128 ALA A O 1
ATOM 675 N N . ALA A 1 102 ? 17.442 -8.425 -14.646 1.00 24.19 129 ALA A N 1
ATOM 676 C CA . ALA A 1 102 ? 18.703 -8.884 -14.032 1.00 22.32 129 ALA A CA 1
ATOM 677 C C . ALA A 1 102 ? 19.776 -7.787 -14.131 1.00 21.29 1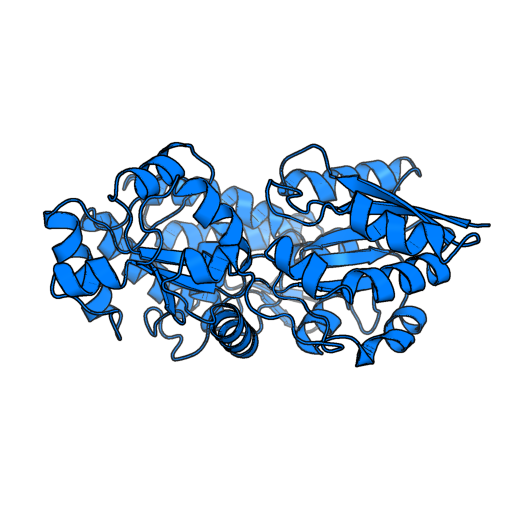29 ALA A C 1
ATOM 678 O O . ALA A 1 102 ? 20.548 -7.657 -13.204 1.00 22.15 129 ALA A O 1
ATOM 680 N N . LYS A 1 103 ? 19.793 -7.012 -15.202 1.00 20.06 130 LYS A N 1
ATOM 681 C CA . LYS A 1 103 ? 20.768 -5.909 -15.401 1.00 22.30 130 LYS A CA 1
ATOM 682 C C . LYS A 1 103 ? 20.620 -4.849 -14.304 1.00 22.94 130 LYS A C 1
ATOM 683 O O . LYS A 1 103 ? 21.609 -4.240 -13.896 1.00 23.79 130 LYS A O 1
ATOM 689 N N . TYR A 1 104 ? 19.397 -4.638 -13.813 1.00 23.51 131 TYR A N 1
ATOM 690 C CA . TYR A 1 104 ? 19.068 -3.556 -12.861 1.00 25.57 131 TYR A CA 1
ATOM 691 C C . TYR A 1 104 ? 18.854 -4.085 -11.436 1.00 24.53 131 TYR A C 1
ATOM 692 O O . TYR A 1 104 ? 18.557 -3.267 -10.558 1.00 26.70 131 TYR A O 1
ATOM 701 N N . LYS A 1 105 ? 18.965 -5.388 -11.203 1.00 25.42 132 LYS A N 1
ATOM 702 C CA . LYS A 1 105 ? 18.614 -6.003 -9.895 1.00 27.55 132 LYS A CA 1
ATOM 703 C C . LYS A 1 105 ? 19.343 -5.280 -8.750 1.00 28.28 132 LYS A C 1
ATOM 704 O O . LYS A 1 105 ? 18.697 -5.005 -7.706 1.00 27.25 132 LYS A O 1
ATOM 710 N N . ASP A 1 106 ? 20.626 -4.946 -8.901 1.00 24.28 133 ASP A N 1
ATOM 711 C CA . ASP A 1 106 ? 21.355 -4.364 -7.744 1.00 25.98 133 ASP A CA 1
ATOM 712 C C . ASP A 1 106 ? 20.900 -2.919 -7.474 1.00 24.66 133 ASP A C 1
ATOM 713 O O . ASP A 1 106 ? 21.474 -2.297 -6.558 1.00 28.33 133 ASP A O 1
ATOM 718 N N . ASP A 1 107 ? 19.987 -2.352 -8.264 1.00 21.44 134 ASP A N 1
ATOM 719 C CA . ASP A 1 107 ? 19.406 -1.016 -7.943 1.00 19.64 134 ASP A CA 1
ATOM 720 C C . ASP A 1 107 ? 18.205 -1.130 -7.007 1.00 19.87 134 ASP A C 1
ATOM 721 O O . ASP A 1 107 ? 17.713 -0.043 -6.604 1.00 20.20 134 ASP A O 1
ATOM 726 N N . PHE A 1 108 ? 17.771 -2.345 -6.635 1.00 19.15 135 PHE A N 1
ATOM 727 C CA . PHE A 1 108 ? 16.489 -2.545 -5.901 1.00 20.11 135 PHE A CA 1
ATOM 728 C C . PHE A 1 108 ? 16.653 -3.506 -4.738 1.00 20.52 135 PH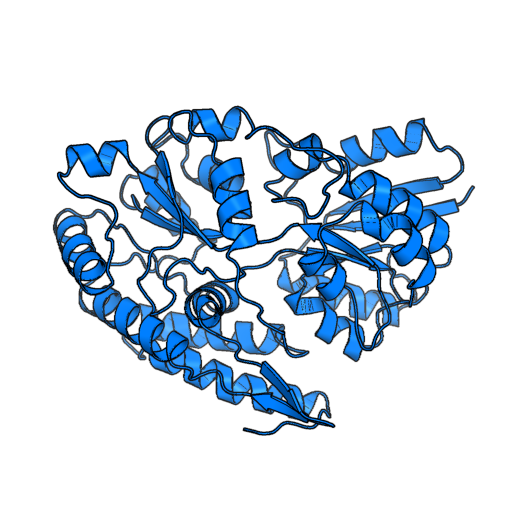E A C 1
ATOM 729 O O . PHE A 1 108 ? 17.519 -4.430 -4.789 1.00 22.26 135 PHE A O 1
ATOM 737 N N . ALA A 1 109 ? 15.803 -3.330 -3.727 1.00 20.03 136 ALA A N 1
ATOM 738 C CA . ALA A 1 109 ? 15.691 -4.275 -2.600 1.00 20.17 136 ALA A CA 1
ATOM 739 C C . ALA A 1 109 ? 15.215 -5.642 -3.113 1.00 20.43 136 ALA A C 1
ATOM 740 O O . ALA A 1 109 ? 14.384 -5.702 -4.030 1.00 21.18 136 ALA A O 1
ATOM 742 N N . SER A 1 110 ? 15.720 -6.718 -2.515 1.00 22.09 137 SER A N 1
ATOM 743 C CA . SER A 1 110 ? 15.475 -8.098 -2.974 1.00 22.85 137 SER A CA 1
ATOM 744 C C . SER A 1 110 ? 14.012 -8.492 -2.801 1.00 20.37 137 SER A C 1
ATOM 745 O O . SER A 1 110 ? 13.520 -9.124 -3.724 1.00 20.17 137 SER A O 1
ATOM 748 N N . ALA A 1 111 ? 13.365 -8.202 -1.660 1.00 22.43 138 ALA A N 1
ATOM 749 C CA . ALA A 1 111 ? 11.990 -8.690 -1.387 1.00 20.68 138 ALA A CA 1
ATOM 750 C C . ALA A 1 111 ? 11.046 -8.119 -2.447 1.00 20.01 138 ALA A C 1
ATOM 751 O O . ALA A 1 111 ? 10.324 -8.884 -3.095 1.00 20.63 138 ALA A O 1
ATOM 753 N N . PRO A 1 112 ? 10.978 -6.785 -2.679 1.00 18.69 139 PRO A N 1
ATOM 754 C CA . PRO A 1 112 ? 10.047 -6.297 -3.699 1.00 19.42 139 PRO A CA 1
ATOM 755 C C . PRO A 1 112 ? 10.438 -6.715 -5.119 1.00 18.47 139 PRO A C 1
ATOM 756 O O . PRO A 1 112 ? 9.588 -6.928 -5.943 1.00 18.80 139 PRO A O 1
ATOM 760 N N . PHE A 1 113 ? 11.729 -6.874 -5.405 1.00 18.25 140 PHE A N 1
ATOM 761 C CA . PHE A 1 113 ? 12.137 -7.354 -6.738 1.00 19.20 140 PHE A CA 1
ATOM 762 C C . PHE A 1 113 ? 11.541 -8.745 -6.975 1.00 19.19 140 PHE A C 1
ATOM 763 O O . PHE A 1 113 ? 11.044 -9.011 -8.057 1.00 20.49 140 PHE A O 1
ATOM 771 N N . ALA A 1 114 ? 11.595 -9.622 -5.969 1.00 18.64 141 ALA A N 1
ATOM 772 C CA . ALA A 1 114 ? 11.059 -10.991 -6.038 1.00 18.52 141 ALA A CA 1
ATOM 773 C C . ALA A 1 114 ? 9.554 -10.952 -6.293 1.00 18.80 141 ALA A C 1
ATOM 774 O O . ALA A 1 114 ? 9.040 -11.864 -6.922 1.00 21.18 141 ALA A O 1
ATOM 776 N N . LEU A 1 115 ? 8.852 -9.898 -5.871 1.00 19.51 142 LEU A N 1
ATOM 777 C CA . LEU A 1 115 ? 7.375 -9.851 -6.080 1.00 20.05 142 LEU A CA 1
ATOM 778 C C . LEU A 1 115 ? 7.013 -9.503 -7.534 1.00 20.13 142 LEU A C 1
ATOM 779 O O . LEU A 1 115 ? 5.809 -9.614 -7.873 1.00 21.51 142 LEU A O 1
ATOM 784 N N . MET A 1 116 ? 7.989 -9.109 -8.355 1.00 20.30 143 MET A N 1
ATOM 785 C CA . MET A 1 116 ? 7.778 -8.869 -9.800 1.00 20.56 143 MET A CA 1
ATOM 786 C C . MET A 1 116 ? 8.096 -10.160 -10.572 1.00 21.05 143 MET A C 1
ATOM 787 O O . MET A 1 116 ? 8.101 -10.111 -11.814 1.00 22.84 143 MET A O 1
ATOM 792 N N . GLN A 1 117 ? 8.350 -11.267 -9.869 1.00 23.10 144 GLN A N 1
ATOM 793 C CA . GLN A 1 117 ? 8.741 -12.541 -10.501 1.00 24.65 144 GLN A CA 1
ATOM 794 C C . GLN A 1 117 ? 7.661 -13.586 -10.310 1.00 24.77 144 GLN A C 1
ATOM 795 O O . GLN A 1 117 ? 7.059 -13.608 -9.245 1.00 25.12 144 GLN A O 1
ATOM 801 N N . VAL A 1 118 ? 7.443 -14.387 -11.352 1.00 26.62 145 VAL A N 1
ATOM 802 C CA . VAL A 1 118 ? 6.608 -15.621 -11.320 1.00 27.57 145 VAL A CA 1
ATOM 803 C C . VAL A 1 118 ? 7.419 -16.750 -11.954 1.00 32.14 145 VAL A C 1
ATOM 804 O O . VAL A 1 118 ? 7.884 -16.572 -13.088 1.00 30.14 145 VAL A O 1
ATOM 808 N N . ASP A 1 119 ? 7.646 -17.846 -11.227 1.00 34.36 146 ASP A N 1
ATOM 809 C CA . ASP A 1 119 ? 8.225 -19.098 -11.787 1.00 37.20 146 ASP A CA 1
ATOM 810 C C . ASP A 1 119 ? 9.620 -18.819 -12.363 1.00 36.67 146 ASP A C 1
ATOM 811 O O . ASP A 1 119 ? 9.920 -19.365 -13.430 1.00 42.65 146 ASP A O 1
ATOM 816 N N . GLY A 1 120 ? 10.428 -18.004 -11.673 1.00 35.83 147 GLY A N 1
ATOM 817 C CA . GLY A 1 120 ? 11.832 -17.689 -12.008 1.00 33.60 147 GLY A CA 1
ATOM 818 C C . GLY A 1 120 ? 11.938 -16.688 -13.150 1.00 33.82 147 GLY A C 1
ATOM 819 O O . GLY A 1 120 ? 13.062 -16.456 -13.635 1.00 33.73 147 GLY A O 1
ATOM 820 N N . LYS A 1 121 ? 10.817 -16.105 -13.579 1.00 27.70 148 LYS A N 1
ATOM 821 C CA . LYS A 1 121 ? 10.781 -15.093 -14.673 1.00 26.06 148 LYS A CA 1
ATOM 822 C C . LYS A 1 121 ? 10.379 -13.732 -14.090 1.00 21.17 148 LYS A C 1
ATOM 823 O O . LYS A 1 121 ? 9.535 -13.701 -13.202 1.00 23.61 148 LYS A O 1
ATOM 829 N N . THR A 1 122 ? 10.981 -12.657 -14.579 1.00 22.19 149 THR A N 1
ATOM 830 C CA . THR A 1 122 ? 10.776 -11.279 -14.057 1.00 19.80 149 THR A CA 1
ATOM 831 C C . THR A 1 122 ? 9.974 -10.480 -15.070 1.00 18.98 149 THR A C 1
ATOM 832 O O . THR A 1 122 ? 10.331 -10.478 -16.243 1.00 20.74 149 THR A O 1
ATOM 836 N N . TYR A 1 123 ? 8.955 -9.744 -14.613 1.00 18.88 150 TYR A N 1
ATOM 837 C CA . TYR A 1 123 ? 8.007 -9.022 -15.511 1.00 19.32 150 TYR A CA 1
ATOM 838 C C . TYR A 1 123 ? 8.076 -7.491 -15.376 1.00 18.81 150 TYR A C 1
ATOM 839 O O . TYR A 1 123 ? 7.244 -6.806 -15.973 1.00 18.81 150 TYR A O 1
ATOM 848 N N . GLY A 1 124 ? 9.048 -6.957 -14.642 1.00 18.39 151 GLY A N 1
ATOM 849 C CA . GLY A 1 124 ? 9.213 -5.512 -14.495 1.00 18.18 151 GLY A CA 1
ATOM 850 C C . GLY A 1 124 ? 10.171 -5.180 -13.381 1.00 19.05 151 GLY A C 1
ATOM 851 O O . GLY A 1 124 ? 11.010 -6.028 -13.040 1.00 19.83 151 GLY A O 1
ATOM 852 N N . LEU A 1 125 ? 10.053 -3.965 -12.846 1.00 19.21 152 LEU A N 1
ATOM 853 C CA . LEU A 1 125 ? 10.894 -3.494 -11.718 1.00 18.35 152 LEU A CA 1
ATOM 854 C C . LEU A 1 125 ? 9.992 -3.020 -10.595 1.00 17.21 152 LEU A C 1
ATOM 855 O O . LEU A 1 125 ? 8.966 -2.381 -10.826 1.00 17.61 152 LEU A O 1
ATOM 860 N N . PRO A 1 126 ? 10.383 -3.295 -9.339 1.00 17.73 153 PRO A N 1
ATOM 861 C CA . PRO A 1 126 ? 9.597 -2.839 -8.203 1.00 15.88 153 PRO A CA 1
ATOM 862 C C . PRO A 1 126 ? 9.764 -1.323 -8.056 1.00 15.83 153 PRO A C 1
ATOM 863 O O . PRO A 1 126 ? 10.754 -0.755 -8.503 1.00 16.13 153 PRO A O 1
ATOM 867 N N . GLN A 1 127 ? 8.788 -0.676 -7.435 1.00 15.10 154 GLN A N 1
ATOM 868 C CA . GLN A 1 127 ? 8.782 0.811 -7.317 1.00 14.56 154 GLN A CA 1
ATOM 869 C C . GLN A 1 127 ? 8.742 1.219 -5.850 1.00 16.21 154 GLN A C 1
ATOM 870 O O . GLN A 1 127 ? 9.554 2.127 -5.434 1.00 17.31 154 GLN A O 1
ATOM 876 N N . ASP A 1 128 ? 7.830 0.620 -5.066 1.00 16.19 155 ASP A N 1
ATOM 877 C CA . ASP A 1 128 ? 7.631 1.077 -3.674 1.00 16.23 155 ASP A CA 1
ATOM 878 C C . ASP A 1 128 ? 7.109 -0.080 -2.824 1.00 15.47 155 ASP A C 1
ATOM 879 O O . ASP A 1 128 ? 6.719 -1.134 -3.399 1.00 15.96 155 ASP A O 1
ATOM 884 N N . THR A 1 129 ? 7.125 0.083 -1.495 1.00 16.29 156 THR A N 1
ATOM 885 C CA . THR A 1 129 ? 6.450 -0.865 -0.575 1.00 16.13 156 THR A CA 1
ATOM 886 C C . THR A 1 129 ? 5.476 -0.102 0.319 1.00 16.07 156 THR A C 1
ATOM 887 O O . THR A 1 129 ? 5.601 1.108 0.521 1.00 16.40 156 THR A O 1
ATOM 891 N N . GLY A 1 130 ? 4.516 -0.837 0.867 1.00 15.56 157 GLY A N 1
ATOM 892 C CA . GLY A 1 130 ? 3.385 -0.277 1.626 1.00 16.05 157 GLY A CA 1
ATOM 893 C C . GLY A 1 130 ? 3.300 -0.902 3.019 1.00 15.50 157 GLY A C 1
ATOM 894 O O . GLY A 1 130 ? 2.277 -1.504 3.360 1.00 16.81 157 GLY A O 1
ATOM 895 N N . PRO A 1 131 ? 4.349 -0.809 3.862 1.00 15.89 158 PRO A N 1
ATOM 896 C CA . PRO A 1 131 ? 4.230 -1.346 5.222 1.00 14.75 158 PRO A CA 1
ATOM 897 C C . PRO A 1 131 ? 3.171 -0.579 6.025 1.00 17.11 158 PRO A C 1
ATOM 898 O O . PRO A 1 131 ? 3.060 0.652 5.863 1.00 14.86 158 PRO A O 1
ATOM 902 N N . LEU A 1 132 ? 2.426 -1.285 6.885 1.00 16.03 159 LEU A N 1
ATOM 903 C CA . LEU A 1 132 ? 1.520 -0.588 7.823 1.00 16.90 159 LEU A CA 1
ATOM 904 C C . LEU A 1 132 ? 2.334 -0.023 8.989 1.00 17.30 159 LEU A C 1
ATOM 905 O O . LEU A 1 132 ? 3.271 -0.715 9.454 1.00 16.96 159 LEU A O 1
ATOM 910 N N . ALA A 1 133 ? 1.981 1.183 9.444 1.00 15.56 160 ALA A N 1
ATOM 911 C CA . ALA A 1 133 ? 2.573 1.825 10.629 1.00 16.33 160 ALA A CA 1
ATOM 912 C C . ALA A 1 133 ? 1.438 2.437 11.445 1.00 16.79 160 ALA A C 1
ATOM 913 O O . ALA A 1 133 ? 0.251 2.209 11.101 1.00 16.30 160 ALA A O 1
ATOM 915 N N . TYR A 1 134 ? 1.781 3.181 12.494 1.00 15.93 161 TYR A N 1
ATOM 916 C CA . TYR A 1 134 ? 0.760 3.818 13.354 1.00 15.10 161 TYR A CA 1
ATOM 917 C C . TYR A 1 134 ? 1.024 5.323 13.392 1.00 15.44 161 TYR A C 1
ATOM 918 O O . TYR A 1 134 ? 2.131 5.719 13.766 1.00 16.64 161 TYR A O 1
ATOM 927 N N . PHE A 1 135 ? 0.059 6.105 12.912 1.00 15.64 162 PHE A N 1
ATOM 928 C CA . PHE A 1 135 ? 0.079 7.586 12.949 1.00 15.35 162 PHE A CA 1
ATOM 929 C C . PHE A 1 135 ? -0.690 8.053 14.179 1.00 16.50 162 PHE A C 1
ATOM 930 O O . PHE A 1 135 ? -1.803 7.577 14.388 1.00 15.25 162 PHE A O 1
ATOM 938 N N . TYR A 1 136 ? -0.148 8.953 14.991 1.00 15.89 163 TYR A N 1
ATOM 939 C CA . TYR A 1 136 ? -0.881 9.430 16.188 1.00 17.14 163 TYR A CA 1
ATOM 940 C C . TYR A 1 136 ? -0.470 10.862 16.544 1.00 15.94 163 TYR A C 1
ATOM 941 O O . TYR A 1 136 ? 0.626 11.324 16.195 1.00 16.60 163 TYR A O 1
ATOM 950 N N . ASN A 1 137 ? -1.376 11.541 17.238 1.00 16.98 164 ASN A N 1
ATOM 951 C CA . ASN A 1 137 ? -1.110 12.906 17.750 1.00 17.94 164 ASN A CA 1
ATOM 952 C C . ASN A 1 137 ? -0.349 12.800 19.076 1.00 17.36 164 ASN A C 1
ATOM 953 O O . ASN A 1 137 ? -0.968 12.663 20.152 1.00 17.50 164 ASN A O 1
ATOM 958 N N . ALA A 1 138 ? 0.984 12.817 18.977 1.00 17.67 165 ALA A N 1
ATOM 959 C CA . ALA A 1 138 ? 1.857 12.631 20.146 1.00 18.71 165 ALA A CA 1
ATOM 960 C C . ALA A 1 138 ? 1.655 13.753 21.166 1.00 20.67 165 ALA A C 1
ATOM 961 O O . ALA A 1 138 ? 1.618 13.448 22.382 1.00 21.21 165 ALA A O 1
ATOM 963 N N . ALA A 1 139 ? 1.517 14.999 20.721 1.00 20.92 166 ALA A N 1
ATOM 964 C CA . ALA A 1 139 ? 1.290 16.139 21.640 1.00 21.52 166 ALA A CA 1
ATOM 965 C C . ALA A 1 139 ? -0.023 15.921 22.393 1.00 21.00 166 ALA A C 1
ATOM 966 O O . ALA A 1 139 ? -0.072 16.171 23.612 1.00 22.01 166 ALA A O 1
ATOM 968 N N . GLU A 1 140 ? -1.056 15.464 21.686 1.00 21.54 167 GLU A N 1
ATOM 969 C CA . GLU A 1 140 ? -2.392 15.232 22.271 1.00 21.46 167 GLU A CA 1
ATOM 970 C C . GLU A 1 140 ? -2.340 14.043 23.233 1.00 20.93 167 GLU A C 1
ATOM 971 O O . GLU A 1 140 ? -2.991 14.100 24.303 1.00 20.62 167 GLU A O 1
ATOM 977 N N . PHE A 1 141 ? -1.616 12.979 22.900 1.00 19.94 168 PHE A N 1
ATOM 978 C CA . PHE A 1 141 ? -1.465 11.825 23.815 1.00 20.75 168 PHE A CA 1
ATOM 979 C C . PHE A 1 141 ? -0.901 12.356 25.136 1.00 20.49 168 PHE A C 1
ATOM 980 O O . PHE A 1 141 ? -1.373 11.989 26.190 1.00 20.76 168 PHE A O 1
ATOM 988 N N . GLU A 1 142 ? 0.137 13.188 25.072 1.00 22.55 169 GLU A N 1
ATOM 989 C CA . GLU A 1 142 ? 0.804 13.708 26.288 1.00 25.29 169 GLU A CA 1
ATOM 990 C C . GLU A 1 142 ? -0.201 14.578 27.069 1.00 25.79 169 GLU A C 1
ATOM 991 O O . GLU A 1 142 ? -0.318 14.420 28.308 1.00 26.32 169 GLU A O 1
ATOM 997 N N . LYS A 1 143 ? -0.948 15.440 26.381 1.00 26.14 170 LYS A N 1
ATOM 998 C CA . LYS A 1 143 ? -1.980 16.292 27.039 1.00 27.11 170 LYS A CA 1
ATOM 999 C C . LYS A 1 143 ? -3.032 15.419 27.740 1.00 26.82 170 LYS A C 1
ATOM 1000 O O . LYS A 1 143 ? -3.456 15.755 28.891 1.00 27.65 170 LYS A O 1
ATOM 1006 N N . LEU A 1 144 ? -3.477 14.344 27.094 1.00 23.41 171 LEU A N 1
ATOM 1007 C CA . LEU A 1 144 ? -4.594 13.508 27.605 1.00 23.27 171 LEU A CA 1
ATOM 1008 C C . LEU A 1 144 ? -4.099 12.514 28.667 1.00 22.64 171 LEU A C 1
ATOM 1009 O O . LEU A 1 144 ? -4.931 11.802 29.227 1.00 23.70 171 LEU A O 1
ATOM 1014 N N . GLY A 1 145 ? -2.790 12.410 28.903 1.00 22.36 172 GLY A N 1
ATOM 1015 C CA . GLY A 1 145 ? -2.261 11.466 29.904 1.00 22.13 172 GLY A CA 1
ATOM 1016 C C . GLY A 1 145 ? -2.291 10.030 29.414 1.00 24.79 172 GLY A C 1
ATOM 1017 O O . GLY A 1 145 ? -2.391 9.126 30.262 1.00 25.96 172 GLY A O 1
ATOM 1018 N N . ILE A 1 146 ? -2.132 9.806 28.103 1.00 22.04 173 ILE A N 1
ATOM 1019 C CA . ILE A 1 146 ? -2.048 8.425 27.548 1.00 22.17 173 ILE A CA 1
ATOM 1020 C C . ILE A 1 146 ? -0.706 8.188 26.860 1.00 23.65 173 ILE A C 1
ATOM 1021 O O . ILE A 1 146 ? 0.047 9.135 26.590 1.00 23.93 173 ILE A O 1
ATOM 1026 N N . THR A 1 147 ? -0.433 6.917 26.580 1.00 25.07 174 THR A N 1
ATOM 1027 C CA . THR A 1 147 ? 0.784 6.453 25.864 1.00 23.73 174 THR A CA 1
ATOM 1028 C C . THR A 1 147 ? 0.350 5.524 24.731 1.00 23.21 174 THR A C 1
ATOM 1029 O O . THR A 1 147 ? -0.780 4.999 24.757 1.00 21.18 174 THR A O 1
ATOM 1033 N N . VAL A 1 148 ? 1.208 5.384 23.726 1.00 20.84 175 VAL A N 1
ATOM 1034 C CA . VAL A 1 148 ? 0.982 4.380 22.664 1.00 21.16 175 VAL A CA 1
ATOM 1035 C C . VAL A 1 148 ? 0.911 3.021 23.367 1.00 20.48 175 VAL A C 1
ATOM 1036 O O . VAL A 1 148 ? 1.867 2.616 24.039 1.00 21.13 175 VAL A O 1
ATOM 1040 N N . PRO A 1 149 ? -0.214 2.294 23.220 1.00 22.02 176 PRO A N 1
ATOM 1041 C CA . PRO A 1 149 ? -0.387 1.015 23.906 1.00 21.87 176 PRO A CA 1
ATOM 1042 C C . PRO A 1 149 ? 0.586 -0.042 23.387 1.00 20.51 176 PRO A C 1
ATOM 1043 O O . PRO A 1 149 ? 0.886 -0.105 22.186 1.00 19.80 176 PRO A O 1
ATOM 1047 N N . LYS A 1 150 ? 1.114 -0.827 24.326 1.00 21.86 177 LYS A N 1
ATOM 1048 C CA . LYS A 1 150 ? 2.154 -1.833 24.036 1.00 21.87 177 LYS A CA 1
ATOM 1049 C C . LYS A 1 150 ? 1.528 -3.207 23.809 1.00 21.37 177 LYS A C 1
ATOM 1050 O O . LYS A 1 150 ? 2.207 -4.054 23.178 1.00 23.16 177 LYS A O 1
ATOM 1056 N N . THR A 1 151 ? 0.329 -3.437 24.325 1.00 18.85 178 THR A N 1
ATOM 1057 C CA . THR A 1 151 ? -0.388 -4.731 24.224 1.00 18.68 178 THR A CA 1
ATOM 1058 C C . THR A 1 151 ? -1.803 -4.511 23.697 1.00 17.69 178 THR A C 1
ATOM 1059 O O . THR A 1 151 ? -2.333 -3.386 23.777 1.00 18.61 178 THR A O 1
ATOM 1063 N N . ALA A 1 152 ? -2.433 -5.560 23.216 1.00 18.61 179 ALA A N 1
ATOM 1064 C CA . ALA A 1 152 ? -3.839 -5.468 22.771 1.00 17.67 179 ALA A CA 1
ATOM 1065 C C . ALA A 1 152 ? -4.751 -5.072 23.936 1.00 19.35 179 ALA A C 1
ATOM 1066 O O . ALA A 1 152 ? -5.663 -4.272 23.722 1.00 20.22 179 ALA A O 1
ATOM 1068 N N . ASP A 1 153 ? -4.540 -5.620 25.137 1.00 20.14 180 ASP A N 1
ATOM 1069 C CA . ASP A 1 153 ? -5.450 -5.291 26.258 1.00 21.13 180 ASP A CA 1
ATOM 1070 C C . ASP A 1 153 ? -5.285 -3.811 26.624 1.00 20.22 180 ASP A C 1
ATOM 1071 O O . ASP A 1 153 ? -6.326 -3.169 26.883 1.00 20.34 180 ASP A O 1
ATOM 1076 N N . GLU A 1 154 ? -4.057 -3.286 26.604 1.00 20.86 181 GLU A N 1
ATOM 1077 C CA . GLU A 1 154 ? -3.794 -1.848 26.884 1.00 22.99 181 GLU A CA 1
ATOM 1078 C C . GLU A 1 154 ? -4.473 -1.008 25.787 1.00 21.55 181 GLU A C 1
ATOM 1079 O O . GLU A 1 154 ? -5.051 0.033 26.105 1.00 19.62 181 GLU A O 1
ATOM 1085 N N . LEU A 1 155 ? -4.350 -1.426 24.519 1.00 18.63 182 LEU A N 1
ATOM 1086 C CA . LEU A 1 155 ? -4.934 -0.716 23.352 1.00 18.79 182 LEU A CA 1
ATOM 1087 C C . LEU A 1 155 ? -6.439 -0.540 23.568 1.00 18.37 182 LEU A C 1
ATOM 1088 O O . LEU A 1 155 ? -6.952 0.548 23.387 1.00 17.89 182 LEU A O 1
ATOM 1093 N N . ILE A 1 156 ? -7.115 -1.604 23.974 1.00 17.60 183 ILE A N 1
ATOM 1094 C CA . ILE A 1 156 ? -8.598 -1.565 24.119 1.00 19.54 183 ILE A CA 1
ATOM 1095 C C . ILE A 1 156 ? -8.982 -0.637 25.287 1.00 20.20 183 ILE A C 1
ATOM 1096 O O . ILE A 1 156 ? -9.896 0.166 25.130 1.00 20.04 183 ILE A O 1
ATOM 1101 N N . GLU A 1 157 ? -8.317 -0.752 26.426 1.00 20.84 184 GLU A N 1
ATOM 1102 C CA . GLU A 1 157 ? -8.564 0.099 27.622 1.00 21.45 184 GLU A CA 1
ATOM 1103 C C . GLU A 1 157 ? -8.303 1.566 27.253 1.00 21.06 184 GLU A C 1
ATOM 1104 O O . GLU A 1 157 ? -9.158 2.411 27.530 1.00 21.65 184 GLU A O 1
ATOM 1110 N N . THR A 1 158 ? -7.199 1.870 26.552 1.00 19.02 185 THR A N 1
ATOM 1111 C CA . THR A 1 158 ? -6.863 3.269 26.209 1.00 18.77 185 THR A CA 1
ATOM 1112 C C . THR A 1 158 ? -7.874 3.791 25.176 1.00 21.30 185 THR A C 1
ATOM 1113 O O . THR A 1 158 ? -8.308 4.958 25.279 1.00 20.13 185 THR A O 1
ATOM 1117 N N . ALA A 1 159 ? -8.246 2.986 24.182 1.00 19.32 186 ALA A N 1
ATOM 1118 C CA . ALA A 1 159 ? -9.234 3.391 23.162 1.00 17.53 186 ALA A CA 1
ATOM 1119 C C . ALA A 1 159 ? -10.577 3.740 23.833 1.00 17.93 186 ALA A C 1
ATOM 1120 O O . ALA A 1 159 ? -11.213 4.687 23.402 1.00 18.24 186 ALA A O 1
ATOM 1122 N N . LYS A 1 160 ? -11.007 2.987 24.842 1.00 18.33 187 LYS A N 1
ATOM 1123 C CA . LYS A 1 160 ? -12.298 3.277 25.512 1.00 18.56 187 LYS A CA 1
ATOM 1124 C C . LYS A 1 160 ? -12.183 4.631 26.239 1.00 19.99 187 LYS A C 1
ATOM 1125 O O . LYS A 1 160 ? -13.159 5.399 26.243 1.00 20.15 187 LYS A O 1
ATOM 1131 N N . LYS A 1 161 ? -11.039 4.889 26.871 1.00 20.20 188 LYS A N 1
ATOM 1132 C CA . LYS A 1 161 ? -10.785 6.135 27.645 1.00 19.61 188 LYS A CA 1
ATOM 1133 C C . LYS A 1 161 ? -10.860 7.336 26.687 1.00 21.25 188 LYS A C 1
ATOM 1134 O O . LYS A 1 161 ? -11.563 8.321 26.979 1.00 21.98 188 LYS A O 1
ATOM 1140 N N . THR A 1 162 ? -10.196 7.296 25.542 1.00 18.82 189 THR A N 1
ATOM 1141 C CA . THR A 1 162 ? -10.286 8.457 24.619 1.00 18.32 189 THR A CA 1
ATOM 1142 C C . THR A 1 162 ? -11.730 8.582 24.087 1.00 17.06 189 THR A C 1
ATOM 1143 O O . THR A 1 162 ? -12.227 9.699 23.948 1.00 18.76 189 THR A O 1
ATOM 1147 N N . ALA A 1 163 ? -12.398 7.482 23.776 1.00 17.22 190 ALA A N 1
ATOM 1148 C CA . ALA A 1 163 ? -13.733 7.470 23.135 1.00 18.08 190 ALA A CA 1
ATOM 1149 C C . ALA A 1 163 ? -14.759 8.121 24.076 1.00 18.28 190 ALA A C 1
ATOM 1150 O O . ALA A 1 163 ? -15.683 8.777 23.591 1.00 19.39 190 ALA A O 1
ATOM 1152 N N . ALA A 1 164 ? -14.527 8.026 25.381 1.00 19.19 191 ALA A N 1
ATOM 1153 C CA . ALA A 1 164 ? -15.397 8.662 26.410 1.00 17.95 191 ALA A CA 1
ATOM 1154 C C . ALA A 1 164 ? -15.382 10.197 26.259 1.00 18.41 191 ALA A C 1
ATOM 1155 O O . ALA A 1 164 ? -16.374 10.820 26.681 1.00 18.56 191 ALA A O 1
ATOM 1157 N N . GLN A 1 165 ? -14.313 10.784 25.712 1.00 17.61 192 GLN A N 1
ATOM 1158 C CA . GLN A 1 165 ? -14.195 12.247 25.505 1.00 18.84 192 GLN A CA 1
ATOM 1159 C C . GLN A 1 165 ? -14.289 12.572 24.016 1.00 19.20 192 GLN A C 1
ATOM 1160 O O . GLN A 1 165 ? -13.885 13.674 23.637 1.00 21.63 192 GLN A O 1
ATOM 1166 N N . GLY A 1 166 ? -14.758 11.634 23.189 1.00 17.80 193 GLY A N 1
ATOM 1167 C CA . GLY A 1 166 ? -14.990 11.882 21.753 1.00 17.16 193 GLY A CA 1
ATOM 1168 C C . GLY A 1 166 ? -13.712 11.954 20.930 1.00 17.72 193 GLY A C 1
ATOM 1169 O O . GLY A 1 166 ? -13.721 12.604 19.871 1.00 17.84 193 GLY A O 1
ATOM 1170 N N . LYS A 1 167 ? -12.652 11.268 21.360 1.00 17.37 194 LYS A N 1
ATOM 1171 C CA . LYS A 1 167 ? -11.371 11.173 20.613 1.00 17.37 194 LYS A CA 1
ATOM 1172 C C . LYS A 1 167 ? -11.053 9.703 20.357 1.00 17.65 194 LYS A C 1
ATOM 1173 O O . LYS A 1 167 ? -11.316 8.866 21.222 1.00 17.91 194 LYS A O 1
ATOM 1179 N N . TYR A 1 168 ? -10.462 9.403 19.215 1.00 15.85 195 TYR A N 1
ATOM 1180 C CA . TYR A 1 168 ? -10.323 8.003 18.770 1.00 16.61 195 TYR A CA 1
ATOM 1181 C C . TYR A 1 168 ? -8.886 7.724 18.345 1.00 17.59 195 TYR A C 1
ATOM 1182 O O . TYR A 1 168 ? -8.297 8.525 17.582 1.00 17.32 195 TYR A O 1
ATOM 1191 N N . ILE A 1 169 ? -8.374 6.577 18.795 1.00 16.41 196 ILE A N 1
ATOM 1192 C CA . ILE A 1 169 ? -6.947 6.183 18.557 1.00 16.53 196 ILE A CA 1
ATOM 1193 C C . ILE A 1 169 ? -6.872 4.991 17.608 1.00 16.42 196 ILE A C 1
ATOM 1194 O O . ILE A 1 169 ? -5.760 4.506 17.344 1.00 16.41 196 ILE A O 1
ATOM 1199 N N . MET A 1 170 ? -8.015 4.567 17.092 1.00 16.64 197 MET A N 1
ATOM 1200 C CA . MET A 1 170 ? -8.104 3.493 16.081 1.00 17.19 197 MET A CA 1
ATOM 1201 C C . MET A 1 170 ? -9.208 3.806 15.085 1.00 15.72 197 MET A C 1
ATOM 1202 O O . MET A 1 170 ? -10.175 4.514 15.452 1.00 16.74 197 MET A O 1
ATOM 1207 N N . THR A 1 171 ? -9.065 3.240 13.887 1.00 16.10 198 THR A N 1
ATOM 1208 C CA . THR A 1 171 ? -10.105 3.258 12.849 1.00 15.98 198 THR A CA 1
ATOM 1209 C C . THR A 1 171 ? -10.399 1.842 12.393 1.00 15.71 198 THR A C 1
ATOM 1210 O O . THR A 1 171 ? -9.522 1.017 12.423 1.00 16.35 198 THR A O 1
ATOM 1214 N N . PHE A 1 172 ? -11.598 1.663 11.865 1.00 16.09 199 PHE A N 1
ATOM 1215 C CA . PHE A 1 172 ? -12.007 0.454 11.121 1.00 16.18 199 PHE A CA 1
ATOM 1216 C C . PHE A 1 172 ? -12.622 0.963 9.826 1.00 16.41 199 PHE A C 1
ATOM 1217 O O . PHE A 1 172 ? -13.711 1.563 9.870 1.00 16.19 199 PHE A O 1
ATOM 1225 N N . GLN A 1 173 ? -11.898 0.819 8.727 1.00 15.97 200 GLN A N 1
ATOM 1226 C CA . GLN A 1 173 ? -12.199 1.486 7.434 1.00 15.88 200 GLN A CA 1
ATOM 1227 C C . GLN A 1 173 ? -12.833 0.457 6.510 1.00 16.60 200 GLN A C 1
ATOM 1228 O O . GLN A 1 173 ? -12.131 -0.352 5.902 1.00 15.59 200 GLN A O 1
ATOM 1234 N N . PRO A 1 174 ? -14.164 0.390 6.387 1.00 15.13 201 PRO A N 1
ATOM 1235 C CA . PRO A 1 174 ? -14.775 -0.718 5.647 1.00 17.02 201 PRO A CA 1
ATOM 1236 C C . PRO A 1 174 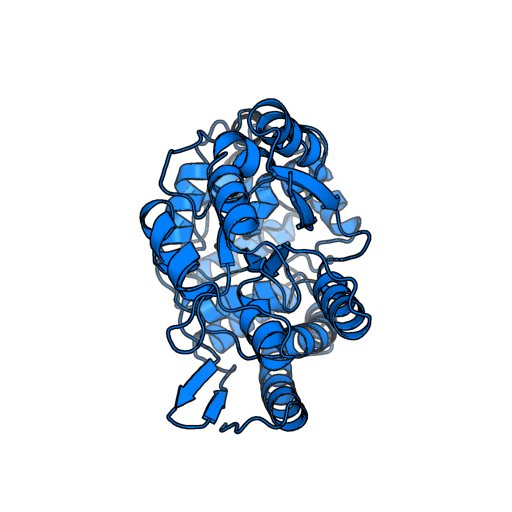? -14.359 -0.747 4.174 1.00 17.48 201 PRO A C 1
ATOM 1237 O O . PRO A 1 174 ? -14.211 -1.867 3.621 1.00 19.25 201 PRO A O 1
ATOM 1241 N N . ASP A 1 175 ? -14.091 0.420 3.565 1.00 16.66 202 ASP A N 1
ATOM 1242 C CA . ASP A 1 175 ? -13.709 0.518 2.134 1.00 17.65 202 ASP A CA 1
ATOM 1243 C C . ASP A 1 175 ? -12.243 0.102 1.933 1.00 16.82 202 ASP A C 1
ATOM 1244 O O . ASP A 1 175 ? -11.853 -0.075 0.771 1.00 19.20 202 ASP A O 1
ATOM 1249 N N . GLU A 1 176 ? -11.486 -0.105 3.013 1.00 15.86 203 GLU A N 1
ATOM 1250 C CA . GLU A 1 176 ? -10.072 -0.574 2.940 1.00 15.39 203 GLU A CA 1
ATOM 1251 C C . GLU A 1 176 ? -9.919 -1.930 3.638 1.00 16.19 203 GLU A C 1
ATOM 1252 O O . GLU A 1 176 ? -8.789 -2.304 3.998 1.00 16.03 203 GLU A O 1
ATOM 1258 N N . ALA A 1 177 ? -10.991 -2.709 3.740 1.00 14.66 204 ALA A N 1
ATOM 1259 C CA . ALA A 1 177 ? -10.948 -4.008 4.443 1.00 15.29 204 ALA A CA 1
ATOM 1260 C C . ALA A 1 177 ? -9.897 -4.918 3.805 1.00 16.33 204 ALA A C 1
ATOM 1261 O O . ALA A 1 177 ? -9.148 -5.577 4.529 1.00 16.48 204 ALA A O 1
ATOM 1263 N N . MET A 1 178 ? -9.810 -4.927 2.473 1.00 16.22 205 MET A N 1
ATOM 1264 C CA . MET A 1 178 ? -8.869 -5.833 1.760 1.00 16.99 205 MET A CA 1
ATOM 1265 C C . MET A 1 178 ? -7.477 -5.731 2.394 1.00 16.69 205 MET A C 1
ATOM 1266 O O . MET A 1 178 ? -6.949 -6.754 2.841 1.00 17.08 205 MET A O 1
ATOM 1271 N N . MET A 1 179 ? -6.889 -4.534 2.433 1.00 15.22 206 MET A N 1
ATOM 1272 C CA . MET A 1 179 ? -5.482 -4.393 2.852 1.00 16.07 206 MET A CA 1
ATOM 1273 C C . MET A 1 179 ? -5.376 -4.174 4.361 1.00 14.89 206 MET A C 1
ATOM 1274 O O . MET A 1 179 ? -4.421 -4.664 4.976 1.00 17.13 206 MET A O 1
ATOM 1279 N N . MET A 1 180 ? -6.316 -3.468 4.994 1.00 16.15 207 MET A N 1
ATOM 1280 C CA . MET A 1 180 ? -6.224 -3.227 6.443 1.00 16.32 207 MET A CA 1
ATOM 1281 C C . MET A 1 180 ? -6.414 -4.561 7.175 1.00 15.59 207 MET A C 1
ATOM 1282 O O . MET A 1 180 ? -5.691 -4.776 8.132 1.00 16.24 207 MET A O 1
ATOM 1287 N N . MET A 1 181 ? -7.371 -5.415 6.776 1.00 15.89 208 MET A N 1
ATOM 1288 C CA . MET A 1 181 ? -7.604 -6.711 7.459 1.00 15.89 208 MET A CA 1
ATOM 1289 C C . MET A 1 181 ? -6.530 -7.723 7.033 1.00 16.29 208 MET A C 1
ATOM 1290 O O . MET A 1 181 ? -5.909 -8.323 7.969 1.00 16.88 208 MET A O 1
ATOM 1295 N N . SER A 1 182 ? -6.198 -7.826 5.734 1.00 15.18 209 SER A N 1
ATOM 1296 C CA . SER A 1 182 ? -5.145 -8.791 5.331 1.00 15.72 209 SER A CA 1
ATOM 1297 C C . SER A 1 182 ? -3.786 -8.356 5.874 1.00 16.89 209 SER A C 1
ATOM 1298 O O . SER A 1 182 ? -2.985 -9.248 6.221 1.00 17.84 209 SER A O 1
ATOM 1301 N N . GLY A 1 183 ? -3.527 -7.050 5.984 1.00 15.78 210 GLY A N 1
ATOM 1302 C CA . GLY A 1 183 ? -2.211 -6.567 6.439 1.00 15.01 210 GLY A CA 1
ATOM 1303 C C . GLY A 1 183 ? -2.021 -6.775 7.935 1.00 15.65 210 GLY A C 1
ATOM 1304 O O . GLY A 1 183 ? -0.953 -7.181 8.345 1.00 17.16 210 GLY A O 1
ATOM 1305 N N . GLN A 1 184 ? -3.021 -6.411 8.742 1.00 15.82 211 GLN A N 1
ATOM 1306 C CA . GLN A 1 184 ? -2.909 -6.514 10.213 1.00 15.89 211 GLN A CA 1
ATOM 1307 C C . GLN A 1 184 ? -2.874 -8.003 10.565 1.00 15.78 211 GLN A C 1
ATOM 1308 O O . GLN A 1 184 ? -2.112 -8.346 11.483 1.00 16.90 211 GLN A O 1
ATOM 1314 N N . ALA A 1 185 ? -3.691 -8.834 9.920 1.00 15.50 212 ALA A N 1
ATOM 1315 C CA . ALA A 1 185 ? -3.689 -10.311 10.128 1.00 15.54 212 ALA A CA 1
ATOM 1316 C C . ALA A 1 185 ? -2.380 -10.900 9.563 1.00 16.05 212 ALA A C 1
ATOM 1317 O O . ALA A 1 185 ? -1.777 -11.767 10.229 1.00 17.28 212 ALA A O 1
ATOM 1319 N N . GLY A 1 186 ? -1.984 -10.473 8.351 1.00 15.73 213 GLY A N 1
ATOM 1320 C CA . GLY A 1 186 ? -0.824 -11.011 7.605 1.00 16.12 213 GLY A CA 1
ATOM 1321 C C . GLY A 1 186 ? 0.512 -10.698 8.249 1.00 16.82 213 GLY A C 1
ATOM 1322 O O . GLY A 1 186 ? 1.518 -11.339 7.856 1.00 17.98 213 GLY A O 1
ATOM 1323 N N . ALA A 1 187 ? 0.564 -9.733 9.172 1.00 16.05 214 ALA A N 1
ATOM 1324 C CA . ALA A 1 187 ? 1.809 -9.364 9.894 1.00 17.11 214 ALA A CA 1
ATOM 1325 C C . ALA A 1 187 ? 2.362 -10.611 10.583 1.00 17.22 214 ALA A C 1
ATOM 1326 O O . ALA A 1 187 ? 3.600 -10.733 10.637 1.00 22.04 214 ALA A O 1
ATOM 1328 N N . SER A 1 188 ? 1.510 -11.586 10.907 1.00 16.89 215 SER A N 1
ATOM 1329 C CA . SER A 1 188 ? 1.912 -12.789 11.691 1.00 17.36 215 SER A CA 1
ATOM 1330 C C . SER A 1 188 ? 1.849 -14.105 10.873 1.00 17.79 215 SER A C 1
ATOM 1331 O O . SER A 1 188 ? 2.112 -15.169 11.440 1.00 19.77 215 SER A O 1
ATOM 1334 N N . GLY A 1 189 ? 1.565 -14.053 9.576 1.00 17.88 216 GLY A N 1
ATOM 1335 C CA . GLY A 1 189 ? 1.634 -15.232 8.698 1.00 17.22 216 GLY A CA 1
ATOM 1336 C C . GLY A 1 189 ? 0.785 -15.119 7.439 1.00 17.29 216 GLY A C 1
ATOM 1337 O O . GLY A 1 189 ? -0.184 -14.372 7.376 1.00 16.88 216 GLY A O 1
ATOM 1338 N N . PRO A 1 190 ? 1.069 -15.948 6.427 1.00 17.79 217 PRO A N 1
ATOM 1339 C CA . PRO A 1 190 ? 0.362 -15.887 5.148 1.00 17.28 217 PRO A CA 1
ATOM 1340 C C . PRO A 1 190 ? -1.044 -16.484 5.219 1.00 16.47 217 PRO A C 1
ATOM 1341 O O . PRO A 1 190 ? -1.321 -17.296 6.086 1.00 16.53 217 PRO A O 1
ATOM 1345 N N . TRP A 1 191 ? -1.875 -16.063 4.262 1.00 15.46 218 TRP A N 1
ATOM 1346 C CA . TRP A 1 191 ? -3.201 -16.651 3.938 1.00 16.03 218 TRP A CA 1
ATOM 1347 C C . TRP A 1 191 ? -3.083 -17.633 2.792 1.00 15.46 218 TRP A C 1
ATOM 1348 O O . TRP A 1 191 ? -3.921 -18.532 2.727 1.00 17.38 218 TRP A O 1
ATOM 1359 N N . TYR A 1 192 ? -2.120 -17.432 1.887 1.00 16.60 219 TYR A N 1
ATOM 1360 C CA . TYR A 1 192 ? -2.025 -18.176 0.616 1.00 16.34 219 TYR A CA 1
ATOM 1361 C C . TYR A 1 192 ? -0.638 -18.801 0.538 1.00 18.61 219 TYR A C 1
ATOM 1362 O O . TYR A 1 192 ? 0.375 -18.084 0.818 1.00 19.12 219 TYR A O 1
ATOM 1371 N N . LYS A 1 193 ? -0.611 -20.082 0.168 1.00 17.75 220 LYS A N 1
ATOM 1372 C CA . LYS A 1 193 ? 0.638 -20.821 -0.103 1.00 20.49 220 LYS A CA 1
ATOM 1373 C C . LYS A 1 193 ? 0.497 -21.639 -1.383 1.00 20.42 220 LYS A C 1
ATOM 1374 O O . LYS A 1 193 ? -0.604 -21.929 -1.782 1.00 20.36 220 LYS A O 1
ATOM 1380 N N . VAL A 1 194 ? 1.608 -21.964 -2.046 1.00 23.78 221 VAL A N 1
ATOM 1381 C CA . VAL A 1 194 ? 1.588 -22.913 -3.195 1.00 26.73 221 VAL A CA 1
ATOM 1382 C C . VAL A 1 194 ? 2.158 -24.256 -2.732 1.00 28.86 221 VAL A C 1
ATOM 1383 O O . VAL A 1 194 ? 3.216 -24.234 -2.126 1.00 26.78 221 VAL A O 1
ATOM 1387 N N . ASP A 1 195 ? 1.418 -25.348 -2.939 1.00 30.72 222 ASP A N 1
ATOM 1388 C CA . ASP A 1 195 ? 1.833 -26.750 -2.626 1.00 38.37 222 ASP A CA 1
ATOM 1389 C C . ASP A 1 195 ? 1.686 -27.552 -3.914 1.00 42.36 222 ASP A C 1
ATOM 1390 O O . ASP A 1 195 ? 0.523 -27.803 -4.345 1.00 43.81 222 ASP A O 1
ATOM 1395 N N . GLY A 1 196 ? 2.827 -27.926 -4.499 1.00 41.93 223 GLY A N 1
ATOM 1396 C CA . GLY A 1 196 ? 2.898 -28.556 -5.823 1.00 43.23 223 GLY A CA 1
ATOM 1397 C C . GLY A 1 196 ? 2.079 -27.755 -6.806 1.00 44.49 223 GLY A C 1
ATOM 1398 O O . GLY A 1 196 ? 2.452 -26.587 -7.056 1.00 43.17 223 GLY A O 1
ATOM 1399 N N . ASN A 1 197 ? 0.929 -28.316 -7.181 1.00 44.38 224 ASN A N 1
ATOM 1400 C CA . ASN A 1 197 ? 0.035 -27.878 -8.284 1.00 47.41 224 ASN A CA 1
ATOM 1401 C C . ASN A 1 197 ? -1.025 -26.876 -7.775 1.00 41.48 224 ASN A C 1
ATOM 1402 O O . ASN A 1 197 ? -1.665 -26.217 -8.634 1.00 43.68 224 ASN A O 1
ATOM 1407 N N . SER A 1 198 ? -1.238 -26.757 -6.457 1.00 33.16 225 SER A N 1
ATOM 1408 C CA . SER A 1 198 ? -2.428 -26.052 -5.889 1.00 26.57 225 SER A CA 1
ATOM 1409 C C . SER A 1 198 ? -2.077 -24.776 -5.114 1.00 23.03 225 SER A C 1
ATOM 1410 O O . SER A 1 198 ? -1.010 -24.685 -4.483 1.00 23.72 225 SER A O 1
ATOM 1413 N N . TRP A 1 199 ? -3.045 -23.859 -5.069 1.00 21.84 226 TRP A N 1
ATOM 1414 C CA . TRP A 1 199 ? -3.125 -22.781 -4.053 1.00 19.51 226 TRP A CA 1
ATOM 1415 C C . TRP A 1 199 ? -3.725 -23.376 -2.784 1.00 20.01 226 TRP A C 1
ATOM 1416 O O . TRP A 1 199 ? -4.758 -24.080 -2.875 1.00 21.77 226 TRP A O 1
ATOM 1427 N N . VAL A 1 200 ? -3.118 -23.054 -1.655 1.00 18.45 227 VAL A N 1
ATOM 1428 C CA . VAL A 1 200 ? -3.579 -23.509 -0.320 1.00 19.09 227 VAL A CA 1
ATOM 1429 C C . VAL A 1 200 ? -4.089 -22.263 0.388 1.00 18.37 227 VAL A C 1
ATOM 1430 O O . VAL A 1 200 ? -3.279 -21.340 0.613 1.00 18.09 227 VAL A O 1
ATOM 1434 N N . VAL A 1 201 ? -5.387 -22.242 0.674 1.00 17.44 228 VAL A N 1
ATOM 1435 C CA . VAL A 1 201 ? -6.108 -21.058 1.192 1.00 16.78 228 VAL A CA 1
ATOM 1436 C C . VAL A 1 201 ? -6.556 -21.299 2.634 1.00 16.06 228 VAL A C 1
ATOM 1437 O O . VAL A 1 201 ? -7.351 -22.187 2.907 1.00 16.61 228 VAL A O 1
ATOM 1441 N N . ASN A 1 202 ? -6.091 -20.433 3.512 1.00 14.92 229 ASN A N 1
ATOM 1442 C CA . ASN A 1 202 ? -6.602 -20.317 4.891 1.00 15.67 229 ASN A CA 1
ATOM 1443 C C . ASN A 1 202 ? -6.494 -18.856 5.348 1.00 16.44 229 ASN A C 1
ATOM 1444 O O . ASN A 1 202 ? -5.448 -18.446 5.839 1.00 17.13 229 ASN A O 1
ATOM 1449 N N . THR A 1 203 ? -7.604 -18.128 5.269 1.00 16.11 230 THR A N 1
ATOM 1450 C CA . THR A 1 203 ? -7.671 -16.728 5.699 1.00 17.20 230 THR A CA 1
ATOM 1451 C C . THR A 1 203 ? -8.050 -16.658 7.199 1.00 17.94 230 THR A C 1
ATOM 1452 O O . THR A 1 203 ? -8.226 -15.520 7.705 1.00 21.21 230 THR A O 1
ATOM 1456 N N . GLN A 1 204 ? -8.273 -17.784 7.890 1.00 19.02 231 GLN A N 1
ATOM 1457 C CA . GLN A 1 204 ? -8.613 -17.792 9.333 1.00 19.43 231 GLN A CA 1
ATOM 1458 C C . GLN A 1 204 ? -7.418 -18.341 10.121 1.00 18.56 231 GLN A C 1
ATOM 1459 O O . GLN A 1 204 ? -7.503 -19.388 10.770 1.00 20.80 231 GLN A O 1
ATOM 1465 N N . THR A 1 205 ? -6.340 -17.592 10.080 1.00 16.74 232 THR A N 1
ATOM 1466 C CA . THR A 1 205 ? -5.097 -17.791 10.849 1.00 17.44 232 THR A CA 1
ATOM 1467 C C . THR A 1 205 ? -5.240 -17.240 12.272 1.00 18.66 232 THR A C 1
ATOM 1468 O O . THR A 1 205 ? -6.253 -16.575 12.583 1.00 17.70 232 THR A O 1
ATOM 1472 N N . LYS A 1 206 ? -4.223 -17.460 13.101 1.00 20.88 233 LYS A N 1
ATOM 1473 C CA . LYS A 1 206 ? -4.129 -16.875 14.461 1.00 22.75 233 LYS A CA 1
ATOM 1474 C C . LYS A 1 206 ? -4.193 -15.345 14.340 1.00 19.36 233 LYS A C 1
ATOM 1475 O O . LYS A 1 206 ? -4.911 -14.729 15.177 1.00 19.31 233 LYS A O 1
ATOM 1481 N N . GLY A 1 207 ? -3.547 -14.749 13.314 1.00 16.80 234 GLY A N 1
ATOM 1482 C CA . GLY A 1 207 ? -3.522 -13.295 13.134 1.00 16.69 234 GLY A CA 1
ATOM 1483 C C . GLY A 1 207 ? -4.920 -12.796 12.784 1.00 15.95 234 GLY A C 1
ATOM 1484 O O . GLY A 1 207 ? -5.333 -11.729 13.267 1.00 16.86 234 GLY A O 1
ATOM 1485 N N . SER A 1 208 ? -5.646 -13.528 11.961 1.00 15.12 235 SER A N 1
ATOM 1486 C CA . SER A 1 208 ? -7.034 -13.148 11.563 1.00 16.22 235 SER A CA 1
ATOM 1487 C C . SER A 1 208 ? -7.935 -13.172 12.781 1.00 17.14 235 SER A C 1
ATOM 1488 O O . SER A 1 208 ? -8.741 -12.245 12.941 1.00 18.58 235 SER A O 1
ATOM 1491 N N . LYS A 1 209 ? -7.771 -14.179 13.633 1.00 19.09 236 LYS A N 1
ATOM 1492 C CA . LYS A 1 209 ? -8.552 -14.305 14.890 1.00 19.64 236 LYS A CA 1
ATOM 1493 C C . LYS A 1 209 ? -8.202 -13.152 15.824 1.00 17.77 236 LYS A C 1
ATOM 1494 O O . LYS A 1 209 ? -9.145 -12.563 16.377 1.00 18.51 236 LYS A O 1
ATOM 1500 N N . ALA A 1 210 ? -6.924 -12.807 15.969 1.00 17.71 237 ALA A N 1
ATOM 1501 C CA . ALA A 1 210 ? -6.465 -11.705 16.841 1.00 17.15 237 ALA A CA 1
ATOM 1502 C C . ALA A 1 210 ? -7.018 -10.351 16.349 1.00 18.58 237 ALA A C 1
ATOM 1503 O O . ALA A 1 210 ? -7.509 -9.569 17.171 1.00 18.02 237 ALA A O 1
ATOM 1505 N N . VAL A 1 211 ? -6.898 -10.058 15.049 1.00 16.05 238 VAL A N 1
ATOM 1506 C CA . VAL A 1 211 ? -7.427 -8.802 14.455 1.00 17.12 238 VAL A CA 1
ATOM 1507 C C . VAL A 1 211 ? -8.931 -8.750 14.695 1.00 17.12 238 VAL A C 1
ATOM 1508 O O . VAL A 1 211 ? -9.411 -7.713 15.147 1.00 16.79 238 VAL A O 1
ATOM 1512 N N . ALA A 1 212 ? -9.664 -9.821 14.384 1.00 18.33 239 ALA A N 1
ATOM 1513 C CA . ALA A 1 212 ? -11.133 -9.823 14.560 1.00 18.83 239 ALA A CA 1
ATOM 1514 C C . ALA A 1 212 ? -11.465 -9.539 16.029 1.00 19.36 239 ALA A C 1
ATOM 1515 O O . ALA A 1 212 ? -12.363 -8.730 16.273 1.00 18.99 239 ALA A O 1
ATOM 1517 N N . ASP A 1 213 ? -10.763 -10.182 16.968 1.00 20.00 240 ASP A N 1
ATOM 1518 C CA . ASP A 1 213 ? -11.016 -10.036 18.424 1.00 20.13 240 ASP A CA 1
ATOM 1519 C C . ASP A 1 213 ? -10.796 -8.575 18.835 1.00 18.27 240 ASP A C 1
ATOM 1520 O O . ASP A 1 213 ? -11.690 -7.999 19.515 1.00 18.96 240 ASP A O 1
ATOM 1525 N N . VAL A 1 214 ? -9.673 -7.980 18.443 1.00 16.57 241 VAL A N 1
ATOM 1526 C CA . VAL A 1 214 ? -9.340 -6.576 18.840 1.00 17.97 241 VAL A CA 1
ATOM 1527 C C . VAL A 1 214 ? -10.387 -5.616 18.242 1.00 18.15 241 VAL A C 1
ATOM 1528 O O . VAL A 1 214 ? -10.942 -4.780 19.006 1.00 18.10 241 VAL A O 1
ATOM 1532 N N . TYR A 1 215 ? -10.673 -5.697 16.946 1.00 17.08 242 TYR A N 1
ATOM 1533 C CA . TYR A 1 215 ? -11.599 -4.721 16.309 1.00 16.23 242 TYR A CA 1
ATOM 1534 C C . TYR A 1 215 ? -13.034 -4.986 16.775 1.00 17.45 242 TYR A C 1
ATOM 1535 O O . TYR A 1 215 ? -13.810 -4.035 16.871 1.00 17.62 242 TYR A O 1
ATOM 1544 N N . GLN A 1 216 ? -13.371 -6.226 17.100 1.00 18.48 243 GLN A N 1
ATOM 1545 C CA . GLN A 1 216 ? -14.726 -6.529 17.626 1.00 19.82 243 GLN A CA 1
ATOM 1546 C C . GLN A 1 216 ? -14.910 -5.801 18.961 1.00 18.72 243 GLN A C 1
ATOM 1547 O O . GLN A 1 216 ? -15.946 -5.140 19.136 1.00 17.79 243 GLN A O 1
ATOM 1553 N N . GLN A 1 217 ? -13.929 -5.882 19.865 1.00 19.02 244 GLN A N 1
ATOM 1554 C CA . GLN A 1 217 ? -13.978 -5.165 21.163 1.00 19.98 244 GLN A CA 1
ATOM 1555 C C . GLN A 1 217 ? -14.052 -3.661 20.909 1.00 19.91 244 GLN A C 1
ATOM 1556 O O . GLN A 1 217 ? -14.817 -2.975 21.590 1.00 18.07 244 GLN A O 1
ATOM 1562 N N . LEU A 1 218 ? -13.240 -3.125 19.989 1.00 16.99 245 LEU A N 1
ATOM 1563 C CA . LEU A 1 218 ? -13.286 -1.675 19.712 1.00 18.27 245 LEU A CA 1
ATOM 1564 C C . LEU A 1 218 ? -14.664 -1.301 19.199 1.00 18.12 245 LEU A C 1
ATOM 1565 O O . LEU A 1 218 ? -15.223 -0.290 19.698 1.00 18.80 245 LEU A O 1
ATOM 1570 N N . ILE A 1 219 ? -15.225 -2.039 18.241 1.00 18.20 246 ILE A N 1
ATOM 1571 C CA . ILE A 1 219 ? -16.537 -1.654 17.637 1.00 18.53 246 ILE A CA 1
ATOM 1572 C C . ILE A 1 219 ? -17.642 -1.812 18.710 1.00 18.50 246 ILE A C 1
ATOM 1573 O O . ILE A 1 219 ? -18.519 -0.915 18.812 1.00 18.71 246 ILE A O 1
ATOM 1578 N N . ASP A 1 220 ? -17.592 -2.872 19.514 1.00 18.67 247 ASP A N 1
ATOM 1579 C CA . ASP A 1 220 ? -18.626 -3.161 20.548 1.00 20.23 247 ASP A CA 1
ATOM 1580 C C . ASP A 1 220 ? -18.665 -1.980 21.531 1.00 20.61 247 ASP A C 1
ATOM 1581 O O . ASP A 1 220 ? -19.745 -1.642 22.050 1.00 21.28 247 ASP A O 1
ATOM 1586 N N . ASN A 1 221 ? -17.516 -1.369 21.790 1.00 19.44 248 ASN A N 1
ATOM 1587 C CA . ASN A 1 221 ? -17.362 -0.256 22.761 1.00 20.30 248 ASN A CA 1
ATOM 1588 C C . ASN A 1 221 ? -17.358 1.120 22.058 1.00 18.87 248 ASN A C 1
ATOM 1589 O O . ASN A 1 221 ? -16.986 2.103 22.705 1.00 20.23 248 ASN A O 1
ATOM 1594 N N . LYS A 1 222 ? -17.738 1.197 20.789 1.00 18.81 249 LYS A N 1
ATOM 1595 C CA . LYS A 1 222 ? -17.830 2.468 20.021 1.00 19.62 249 LYS A CA 1
ATOM 1596 C C . LYS A 1 222 ? -16.513 3.250 20.179 1.00 17.55 249 LYS A C 1
ATOM 1597 O O . LYS A 1 222 ? -16.513 4.506 20.376 1.00 18.69 249 LYS A O 1
ATOM 1603 N N . ALA A 1 223 ? -15.386 2.559 20.039 1.00 16.27 250 ALA A N 1
ATOM 1604 C CA . ALA A 1 223 ? -14.031 3.090 20.369 1.00 17.35 250 ALA A CA 1
ATOM 1605 C C . ALA A 1 223 ? -13.100 3.109 19.152 1.00 17.50 250 ALA A C 1
ATOM 1606 O O . ALA A 1 223 ? -11.913 3.436 19.314 1.00 18.54 250 ALA A O 1
ATOM 1608 N N . ALA A 1 224 ? -13.614 2.826 17.962 1.00 17.81 251 ALA A N 1
ATOM 1609 C CA . ALA A 1 224 ? -12.904 3.061 16.693 1.00 17.04 251 ALA A CA 1
ATOM 1610 C C . ALA A 1 224 ? -13.842 3.807 15.753 1.00 17.51 251 ALA A C 1
ATOM 1611 O O . ALA A 1 224 ? -15.038 3.485 15.714 1.00 20.91 251 ALA A O 1
ATOM 1613 N N . LEU A 1 225 ? -13.319 4.800 15.035 1.00 17.16 252 LEU A N 1
ATOM 1614 C CA . LEU A 1 225 ? -14.105 5.492 13.984 1.00 17.29 252 LEU A CA 1
ATOM 1615 C C . LEU A 1 225 ? -14.269 4.556 12.781 1.00 18.05 252 LEU A C 1
ATOM 1616 O O . LEU A 1 225 ? -13.250 3.993 12.312 1.00 17.56 252 LEU A O 1
ATOM 1621 N N . THR A 1 226 ? -15.503 4.395 12.298 1.00 16.88 253 THR A N 1
ATOM 1622 C CA . THR A 1 226 ? -15.849 3.461 11.196 1.00 16.62 253 THR A CA 1
ATOM 1623 C C . THR A 1 226 ? -16.097 4.229 9.891 1.00 17.30 253 THR A C 1
ATOM 1624 O O . THR A 1 226 ? -16.642 3.648 8.950 1.00 19.15 253 THR A O 1
ATOM 1628 N N . ASN A 1 227 ? -15.697 5.486 9.804 1.00 17.64 254 ASN A N 1
ATOM 1629 C CA . ASN A 1 227 ? -15.792 6.242 8.541 1.00 18.56 254 ASN A CA 1
ATOM 1630 C C . ASN A 1 227 ? -14.915 5.581 7.495 1.00 18.86 254 ASN A C 1
ATOM 1631 O O . ASN A 1 227 ? -13.761 5.242 7.778 1.00 18.19 254 ASN A O 1
ATOM 1636 N N . PRO A 1 228 ? -15.443 5.412 6.267 1.00 17.61 255 PRO A N 1
ATOM 1637 C CA . PRO A 1 228 ? -14.643 4.941 5.151 1.00 18.31 255 PRO A CA 1
ATOM 1638 C C . PRO A 1 228 ? -13.487 5.892 4.906 1.00 17.73 255 PRO A C 1
ATOM 1639 O O . PRO A 1 228 ? -13.608 7.117 5.013 1.00 17.92 255 PRO A O 1
ATOM 1643 N N . ARG A 1 229 ? -12.364 5.292 4.580 1.00 16.03 256 ARG A N 1
ATOM 1644 C CA . ARG A 1 229 ? -11.078 6.004 4.468 1.00 15.12 256 ARG A CA 1
ATOM 1645 C C . ARG A 1 229 ? -11.150 7.113 3.419 1.00 16.23 256 ARG A C 1
ATOM 1646 O O . ARG A 1 229 ? -10.520 8.164 3.613 1.00 17.38 256 ARG A O 1
ATOM 1654 N N . TRP A 1 230 ? -11.864 6.889 2.338 1.00 17.69 257 TRP A N 1
ATOM 1655 C CA . TRP A 1 230 ? -11.843 7.779 1.153 1.00 20.35 257 TRP A CA 1
ATOM 1656 C C . TRP A 1 230 ? -13.112 8.631 1.149 1.00 21.12 257 TRP A C 1
ATOM 1657 O O . TRP A 1 230 ? -13.312 9.366 0.173 1.00 24.03 257 TRP A O 1
ATOM 1668 N N . ASP A 1 231 ? -13.900 8.600 2.217 1.00 20.48 258 ASP A N 1
ATOM 1669 C CA . ASP A 1 231 ? -15.077 9.495 2.383 1.00 20.95 258 ASP A CA 1
ATOM 1670 C C . ASP A 1 231 ? -14.638 10.826 3.012 1.00 20.46 258 ASP A C 1
ATOM 1671 O O . ASP A 1 231 ? -13.670 10.899 3.807 1.00 16.94 258 ASP A O 1
ATOM 1676 N N . ALA A 1 232 ? -15.390 11.877 2.740 1.00 18.07 259 ALA A N 1
ATOM 1677 C CA . ALA A 1 232 ? -15.169 13.172 3.417 1.00 19.31 259 ALA A CA 1
ATOM 1678 C C . ALA A 1 232 ? -15.203 13.011 4.950 1.00 17.56 259 ALA A C 1
ATOM 1679 O O . ALA A 1 232 ? -14.491 13.760 5.637 1.00 17.91 259 ALA A O 1
ATOM 1681 N N . SER A 1 233 ? -16.013 12.094 5.501 1.00 18.49 260 SER A N 1
ATOM 1682 C CA . SER A 1 233 ? -16.114 11.906 6.973 1.00 18.44 260 SER A CA 1
ATOM 1683 C C . SER A 1 233 ? -14.748 11.551 7.555 1.00 17.72 260 SER A C 1
ATOM 1684 O O . SER A 1 233 ? -14.441 11.989 8.689 1.00 18.43 260 SER A O 1
ATOM 1687 N N . PHE A 1 234 ? -13.925 10.827 6.815 1.00 17.02 261 PHE A N 1
ATOM 1688 C CA . PHE A 1 234 ? -12.551 10.520 7.300 1.00 16.63 261 PHE A CA 1
ATOM 1689 C C . PHE A 1 234 ? -11.745 11.814 7.423 1.00 16.51 261 PHE A C 1
ATOM 1690 O O . PHE A 1 234 ? -11.136 12.098 8.479 1.00 16.39 261 PHE A O 1
ATOM 1698 N N . ASP A 1 235 ? -11.707 12.592 6.353 1.00 16.23 262 ASP A N 1
ATOM 1699 C CA . ASP A 1 235 ? -10.975 13.879 6.379 1.00 17.97 262 ASP A CA 1
ATOM 1700 C C . ASP A 1 235 ? -11.529 14.759 7.509 1.00 17.32 262 ASP A C 1
ATOM 1701 O O . ASP A 1 235 ? -10.757 15.407 8.227 1.00 18.18 262 ASP A O 1
ATOM 1706 N N . ASN A 1 236 ? -12.848 14.833 7.648 1.00 16.87 263 ASN A N 1
ATOM 1707 C CA . ASN A 1 236 ? -13.483 15.671 8.698 1.00 17.95 263 ASN A CA 1
ATOM 1708 C C . ASN A 1 236 ? -13.039 15.184 10.079 1.00 16.27 263 ASN A C 1
ATOM 1709 O O . ASN A 1 236 ? -12.856 16.007 10.981 1.00 18.84 263 ASN A O 1
ATOM 1714 N N . SER A 1 237 ? -12.875 13.871 10.255 1.00 17.33 264 SER A N 1
ATOM 1715 C CA . SER A 1 237 ? -12.466 13.290 11.555 1.00 16.03 264 SER A CA 1
ATOM 1716 C C . SER A 1 237 ? -11.076 13.798 11.929 1.00 16.72 264 SER A C 1
ATOM 1717 O O . SER A 1 237 ? -10.825 14.026 13.116 1.00 17.39 264 SER A O 1
ATOM 1720 N N . ILE A 1 238 ? -10.190 13.949 10.958 1.00 16.51 265 ILE A N 1
ATOM 1721 C CA . ILE A 1 238 ? -8.820 14.440 11.237 1.00 16.72 265 ILE A CA 1
ATOM 1722 C C . ILE A 1 238 ? -8.912 15.939 11.507 1.00 17.01 265 ILE A C 1
ATOM 1723 O O . ILE A 1 238 ? -8.391 16.390 12.527 1.00 16.55 265 ILE A O 1
ATOM 1728 N N . GLN A 1 239 ? -9.548 16.689 10.607 1.00 15.92 266 GLN A N 1
ATOM 1729 C CA . GLN A 1 239 ? -9.501 18.175 10.709 1.00 16.05 266 GLN A CA 1
ATOM 1730 C C . GLN A 1 239 ? -10.211 18.639 11.992 1.00 16.35 266 GLN A C 1
ATOM 1731 O O . GLN A 1 239 ? -9.751 19.641 12.650 1.00 17.95 266 GLN A O 1
ATOM 1737 N N . SER A 1 240 ? -11.278 17.957 12.403 1.00 17.01 267 SER A N 1
ATOM 1738 C CA . SER A 1 240 ? -12.061 18.334 13.594 1.00 18.19 267 SER A CA 1
ATOM 1739 C C . SER A 1 240 ? -11.355 17.959 14.905 1.00 18.93 267 SER A C 1
ATOM 1740 O O . SER A 1 240 ? -11.879 18.342 15.953 1.00 20.12 267 SER A O 1
ATOM 1743 N N . GLY A 1 241 ? -10.242 17.208 14.876 1.00 18.91 268 GLY A N 1
ATOM 1744 C CA . GLY A 1 241 ? -9.573 16.784 16.132 1.00 19.66 268 GLY A CA 1
ATOM 1745 C C . GLY A 1 241 ? -10.128 15.487 16.714 1.00 19.81 268 GLY A C 1
ATOM 1746 O O . GLY A 1 241 ? -9.656 15.076 17.806 1.00 22.21 268 GLY A O 1
ATOM 1747 N N . GLN A 1 242 ? -11.136 14.886 16.088 1.00 17.81 269 GLN A N 1
ATOM 1748 C CA . GLN A 1 242 ? -11.777 13.631 16.563 1.00 19.28 269 GLN A CA 1
ATOM 1749 C C . GLN A 1 242 ? -10.801 12.427 16.454 1.00 19.66 269 GLN A C 1
ATOM 1750 O O . GLN A 1 242 ? -10.761 11.572 17.376 1.00 18.39 269 GLN A O 1
ATOM 1756 N N . LEU A 1 243 ? -10.123 12.283 15.321 1.00 18.33 270 LEU A N 1
ATOM 1757 C CA . LEU A 1 243 ? -9.183 11.169 15.062 1.00 16.99 270 LEU A CA 1
ATOM 1758 C C . LEU A 1 243 ? -7.781 11.584 15.495 1.00 17.38 270 LEU A C 1
ATOM 1759 O O . LEU A 1 243 ? -7.197 12.480 14.848 1.00 17.55 270 LEU A O 1
ATOM 1764 N N . ILE A 1 244 ? -7.231 10.916 16.504 1.00 16.16 271 ILE A N 1
ATOM 1765 C CA . ILE A 1 244 ? -5.882 11.257 17.063 1.00 17.89 271 ILE A CA 1
ATOM 1766 C C . ILE A 1 244 ? -4.935 10.054 16.988 1.00 16.28 271 ILE A C 1
ATOM 1767 O O . ILE A 1 244 ? -3.785 10.182 17.448 1.00 16.13 271 ILE A O 1
ATOM 1772 N N . GLY A 1 245 ? -5.392 8.934 16.421 1.00 16.28 272 GLY A N 1
ATOM 1773 C CA . GLY A 1 245 ? -4.514 7.803 16.109 1.00 15.29 272 GLY A CA 1
ATOM 1774 C C . GLY A 1 245 ? -5.167 6.895 15.089 1.00 15.23 272 GLY A C 1
ATOM 1775 O O . GLY A 1 245 ? -6.381 6.741 15.127 1.00 15.27 272 GLY A O 1
ATOM 1776 N N . THR A 1 246 ? -4.358 6.266 14.235 1.00 14.76 273 THR A N 1
ATOM 1777 C CA . THR A 1 246 ? -4.827 5.253 13.272 1.00 14.19 273 THR A CA 1
ATOM 1778 C C . THR A 1 246 ? -3.663 4.445 12.733 1.00 14.01 273 THR A C 1
ATOM 1779 O O . THR A 1 246 ? -2.542 4.995 12.546 1.00 16.10 273 THR A O 1
ATOM 1783 N N . VAL A 1 247 ? -3.930 3.166 12.477 1.00 14.12 274 VAL A N 1
ATOM 1784 C CA . VAL A 1 247 ? -3.059 2.370 11.590 1.00 14.29 274 VAL A CA 1
ATOM 1785 C C . VAL A 1 247 ? -3.161 2.996 10.203 1.00 13.74 274 VAL A C 1
ATOM 1786 O O . VAL A 1 247 ? -4.228 3.434 9.807 1.00 15.66 274 VAL A O 1
ATOM 1790 N N . ALA A 1 248 ? -2.058 2.996 9.478 1.00 13.39 275 ALA A N 1
ATOM 1791 C CA . ALA A 1 248 ? -2.028 3.586 8.134 1.00 14.65 275 ALA A CA 1
ATOM 1792 C C . ALA A 1 248 ? -0.913 2.937 7.314 1.00 14.74 275 ALA A C 1
ATOM 1793 O O . ALA A 1 248 ? 0.175 2.627 7.863 1.00 16.99 275 ALA A O 1
ATOM 1795 N N . ALA A 1 249 ? -1.122 2.914 6.000 1.00 16.35 276 ALA A N 1
ATOM 1796 C CA . ALA A 1 249 ? -0.070 2.487 5.048 1.00 15.96 276 ALA A CA 1
ATOM 1797 C C . ALA A 1 249 ? 0.933 3.623 4.947 1.00 15.13 276 ALA A C 1
ATOM 1798 O O . ALA A 1 249 ? 0.520 4.795 4.921 1.00 16.36 276 ALA A O 1
ATOM 1800 N N . ALA A 1 250 ? 2.216 3.314 4.806 1.00 16.05 277 ALA A N 1
ATOM 1801 C CA . ALA A 1 250 ? 3.241 4.388 4.816 1.00 16.67 277 ALA A CA 1
ATOM 1802 C C . ALA A 1 250 ? 2.972 5.426 3.712 1.00 15.78 277 ALA A C 1
ATOM 1803 O O . ALA A 1 250 ? 3.216 6.638 3.952 1.00 16.92 277 ALA A O 1
ATOM 1805 N N . TRP A 1 251 ? 2.545 5.017 2.525 1.00 15.41 278 TRP A N 1
ATOM 1806 C CA . TRP A 1 251 ? 2.322 5.949 1.393 1.00 15.54 278 TRP A CA 1
ATOM 1807 C C . TRP A 1 251 ? 1.148 6.897 1.661 1.00 15.81 278 TRP A C 1
ATOM 1808 O O . TRP A 1 251 ? 0.918 7.774 0.856 1.00 15.54 278 TRP A O 1
ATOM 1819 N N . GLU A 1 252 ? 0.374 6.711 2.727 1.00 15.95 279 GLU A N 1
ATOM 1820 C CA . GLU A 1 252 ? -0.701 7.649 3.104 1.00 15.48 279 GLU A CA 1
ATOM 1821 C C . GLU A 1 252 ? -0.124 8.962 3.625 1.00 16.52 279 GLU A C 1
ATOM 1822 O O . GLU A 1 252 ? -0.878 9.936 3.689 1.00 18.27 279 GLU A O 1
ATOM 1828 N N . ALA A 1 253 ? 1.164 9.021 3.983 1.00 15.72 280 ALA A N 1
ATOM 1829 C CA . ALA A 1 253 ? 1.697 10.189 4.727 1.00 15.25 280 ALA A CA 1
ATOM 1830 C C . ALA A 1 253 ? 1.292 11.504 4.050 1.00 16.28 280 ALA A C 1
ATOM 1831 O O . ALA A 1 253 ? 0.675 12.335 4.702 1.00 16.42 280 ALA A O 1
ATOM 1833 N N . PRO A 1 254 ? 1.618 11.805 2.760 1.00 15.79 281 PRO A N 1
ATOM 1834 C CA . PRO A 1 254 ? 1.244 13.116 2.208 1.00 17.61 281 PRO A CA 1
ATOM 1835 C C . PRO A 1 254 ? -0.274 13.311 2.090 1.00 17.60 281 PRO A C 1
ATOM 1836 O O . PRO A 1 254 ? -0.750 14.429 2.181 1.00 19.73 281 PRO A O 1
ATOM 1840 N N . LEU A 1 255 ? -0.981 12.226 1.785 1.00 16.82 282 LEU A N 1
ATOM 1841 C CA . LEU A 1 255 ? -2.449 12.256 1.590 1.00 15.86 282 LEU A CA 1
ATOM 1842 C C . LEU A 1 255 ? -3.095 12.627 2.927 1.00 16.97 282 LEU A C 1
ATOM 1843 O O . LEU A 1 255 ? -4.030 13.445 2.957 1.00 17.46 282 LEU A O 1
ATOM 1848 N N . PHE A 1 256 ? -2.613 12.031 4.012 1.00 15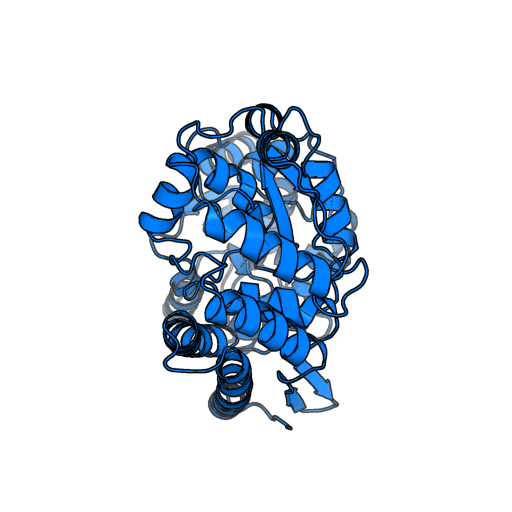.12 283 PHE A N 1
ATOM 1849 C CA . PHE A 1 256 ? -3.119 12.262 5.373 1.00 16.05 283 PHE A CA 1
ATOM 1850 C C . PHE A 1 256 ? -2.886 13.719 5.766 1.00 15.64 283 PHE A C 1
ATOM 1851 O O . PHE A 1 256 ? -3.799 14.384 6.261 1.00 16.77 283 PHE A O 1
ATOM 1859 N N . ILE A 1 257 ? -1.687 14.217 5.523 1.00 17.21 284 ILE A N 1
ATOM 1860 C CA . ILE A 1 257 ? -1.351 15.637 5.826 1.00 19.23 284 ILE A CA 1
ATOM 1861 C C . ILE A 1 257 ? -2.351 16.546 5.106 1.00 17.60 284 ILE A C 1
ATOM 1862 O O . ILE A 1 257 ? -2.865 17.492 5.742 1.00 19.43 284 ILE A O 1
ATOM 1867 N N . ASP A 1 258 ? -2.579 16.341 3.809 1.00 18.36 285 ASP A N 1
ATOM 1868 C CA . ASP A 1 258 ? -3.528 17.189 3.037 1.00 18.94 285 ASP A CA 1
ATOM 1869 C C . ASP A 1 258 ? -4.917 17.062 3.669 1.00 18.26 285 ASP A C 1
ATOM 1870 O O . ASP A 1 258 ? -5.668 18.079 3.769 1.00 20.04 285 ASP A O 1
ATOM 1875 N N . SER A 1 259 ? -5.317 15.853 4.055 1.00 17.76 286 SER A N 1
ATOM 1876 C CA . SER A 1 259 ? -6.672 15.593 4.608 1.00 18.19 286 SER A CA 1
ATOM 1877 C C . SER A 1 259 ? -6.860 16.343 5.931 1.00 17.79 286 SER A C 1
ATOM 1878 O O . SER A 1 259 ? -8.031 16.668 6.286 1.00 18.85 286 SER A O 1
ATOM 1881 N N . ALA A 1 260 ? -5.782 16.545 6.699 1.00 17.94 287 ALA A N 1
ATOM 1882 C CA . ALA A 1 260 ? -5.822 17.131 8.054 1.00 18.78 287 ALA A CA 1
ATOM 1883 C C . ALA A 1 260 ? -6.232 18.608 7.997 1.00 17.55 287 ALA A C 1
ATOM 1884 O O . ALA A 1 260 ? -6.653 19.122 9.058 1.00 18.90 287 ALA A O 1
ATOM 1886 N N . GLY A 1 261 ? -6.091 19.271 6.856 1.00 19.26 288 GLY A N 1
ATOM 1887 C CA . GLY A 1 261 ? -6.383 20.718 6.729 1.00 18.98 288 GLY A CA 1
ATOM 1888 C C . GLY A 1 261 ? -5.705 21.539 7.810 1.00 20.35 288 GLY A C 1
ATOM 1889 O O . GLY A 1 261 ? -6.346 22.488 8.323 1.00 22.52 288 GLY A O 1
ATOM 1890 N N . GLY A 1 262 ? -4.460 21.200 8.170 1.00 19.05 289 GLY A N 1
ATOM 1891 C CA . GLY A 1 262 ? -3.663 21.963 9.144 1.00 18.79 289 GLY A CA 1
ATOM 1892 C C . GLY A 1 262 ? -3.831 21.469 10.571 1.00 18.95 289 GLY A C 1
ATOM 1893 O O . GLY A 1 262 ? -2.999 21.858 11.413 1.00 21.60 289 GLY A O 1
ATOM 1894 N N . THR A 1 263 ? -4.858 20.670 10.892 1.00 16.78 290 THR A N 1
ATOM 1895 C CA . THR A 1 263 ? -5.070 20.227 12.283 1.00 18.27 290 THR A CA 1
ATOM 1896 C C . THR A 1 263 ? -3.950 19.272 12.662 1.00 19.14 290 THR A C 1
ATOM 1897 O O . THR A 1 263 ? -3.777 18.302 11.909 1.00 21.22 290 THR A O 1
ATOM 1901 N N . GLY A 1 264 ? -3.292 19.513 13.800 1.00 19.40 291 GLY A N 1
ATOM 1902 C CA . GLY A 1 264 ? -2.243 18.594 14.290 1.00 19.85 291 GLY A CA 1
ATOM 1903 C C . GLY A 1 264 ? -0.868 18.900 13.741 1.00 19.24 291 GLY A C 1
ATOM 1904 O O . GLY A 1 264 ? 0.105 18.213 14.112 1.00 18.93 291 GLY A O 1
ATOM 1905 N N . ALA A 1 265 ? -0.727 19.956 12.946 1.00 19.21 292 ALA A N 1
ATOM 1906 C CA . ALA A 1 265 ? 0.580 20.311 12.356 1.00 20.46 292 ALA A CA 1
ATOM 1907 C C . ALA A 1 265 ? 1.567 20.537 13.502 1.00 19.62 292 ALA A C 1
ATOM 1908 O O . ALA A 1 265 ? 1.225 21.314 14.425 1.00 19.52 292 ALA A O 1
ATOM 1910 N N . GLY A 1 266 ? 2.755 19.918 13.445 1.00 18.16 293 GLY A N 1
ATOM 1911 C CA . GLY A 1 266 ? 3.755 20.015 14.521 1.00 18.07 293 GLY A CA 1
ATOM 1912 C C . GLY A 1 266 ? 3.472 19.136 15.733 1.00 20.83 293 GLY A C 1
ATOM 1913 O O . GLY A 1 266 ? 4.258 19.246 16.734 1.00 20.72 293 GLY A O 1
ATOM 1914 N N . GLU A 1 267 ? 2.444 18.271 15.692 1.00 18.60 294 GLU A N 1
ATOM 1915 C CA . GLU A 1 267 ? 2.003 17.498 16.887 1.00 19.09 294 GLU A CA 1
ATOM 1916 C C . GLU A 1 267 ? 2.041 15.981 16.674 1.00 17.46 294 GLU A C 1
ATOM 1917 O O . GLU A 1 267 ? 2.010 15.246 17.682 1.00 18.67 294 GLU A O 1
ATOM 1923 N N . TRP A 1 268 ? 1.966 15.527 15.429 1.00 18.41 295 TRP A N 1
ATOM 1924 C CA . TRP A 1 268 ? 1.807 14.080 15.131 1.00 17.80 295 TRP A CA 1
ATOM 1925 C C . TRP A 1 268 ? 3.168 13.411 15.053 1.00 17.92 295 TRP A C 1
ATOM 1926 O O . TRP A 1 268 ? 4.194 14.119 14.866 1.00 19.08 295 TRP A O 1
ATOM 1937 N N . LYS A 1 269 ? 3.149 12.088 15.180 1.00 17.26 296 LYS A N 1
ATOM 1938 C CA . LYS A 1 269 ? 4.328 11.226 15.030 1.00 16.96 296 LYS A CA 1
ATOM 1939 C C . LYS A 1 269 ? 3.893 9.923 14.400 1.00 16.44 296 LYS A C 1
ATOM 1940 O O . LYS A 1 269 ? 2.682 9.617 14.337 1.00 15.82 296 LYS A O 1
ATOM 1946 N N . VAL A 1 270 ? 4.890 9.217 13.930 1.00 16.49 297 VAL A N 1
ATOM 1947 C CA . VAL A 1 270 ? 4.715 7.853 13.371 1.00 17.26 297 VAL A CA 1
ATOM 1948 C C . VAL A 1 270 ? 5.467 6.898 14.284 1.00 19.04 297 VAL A C 1
ATOM 1949 O O . VAL A 1 270 ? 6.563 7.218 14.712 1.00 19.22 297 VAL A O 1
ATOM 1953 N N . THR A 1 271 ? 4.899 5.739 14.531 1.00 18.45 298 THR A N 1
ATOM 1954 C CA . THR A 1 271 ? 5.627 4.639 15.185 1.00 17.27 298 THR A CA 1
ATOM 1955 C C . THR A 1 271 ? 5.267 3.339 14.462 1.00 18.09 298 THR A C 1
ATOM 1956 O O . THR A 1 271 ? 4.464 3.356 13.524 1.00 17.05 298 THR A O 1
ATOM 1960 N N . GLN A 1 272 ? 5.849 2.231 14.917 1.00 18.00 299 GLN A N 1
ATOM 1961 C CA . GLN A 1 272 ? 5.616 0.897 14.327 1.00 17.48 299 GLN A CA 1
ATOM 1962 C C . GLN A 1 272 ? 4.214 0.445 14.707 1.00 17.34 299 GLN A C 1
ATOM 1963 O O . GLN A 1 272 ? 3.751 0.795 15.831 1.00 19.04 299 GLN A O 1
ATOM 1969 N N . LEU A 1 273 ? 3.661 -0.471 13.912 1.00 16.31 300 LEU A N 1
ATOM 1970 C CA . LEU A 1 273 ? 2.441 -1.177 14.343 1.00 17.04 300 LEU A CA 1
ATOM 1971 C C . LEU A 1 273 ? 2.758 -1.865 15.670 1.00 17.90 300 LEU A C 1
ATOM 1972 O O . LEU A 1 273 ? 3.797 -2.505 15.757 1.00 18.30 300 LEU A O 1
ATOM 1977 N N . GLY A 1 274 ? 1.918 -1.698 16.680 1.00 18.44 301 GLY A N 1
ATOM 1978 C CA . GLY A 1 274 ? 2.199 -2.318 17.984 1.00 17.44 301 GLY A CA 1
ATOM 1979 C C . GLY A 1 274 ? 1.972 -3.822 17.936 1.00 19.73 301 GLY A C 1
ATOM 1980 O O . GLY A 1 274 ? 1.410 -4.341 16.958 1.00 18.82 301 GLY A O 1
ATOM 1981 N N . ASP A 1 275 ? 2.459 -4.499 18.970 1.00 19.57 302 ASP A N 1
ATOM 1982 C CA . ASP A 1 275 ? 2.245 -5.944 19.237 1.00 19.27 302 ASP A CA 1
ATOM 1983 C C . ASP A 1 275 ? 0.802 -6.115 19.722 1.00 20.17 302 ASP A C 1
ATOM 1984 O O . ASP A 1 275 ? 0.575 -6.383 20.921 1.00 20.77 302 ASP A O 1
ATOM 1989 N N . TRP A 1 276 ? -0.147 -5.969 18.805 1.00 18.47 303 TRP A N 1
ATOM 1990 C CA . TRP A 1 276 ? -1.585 -5.927 19.150 1.00 18.02 303 TRP A CA 1
ATOM 1991 C C . TRP A 1 276 ? -2.302 -7.154 18.597 1.00 17.66 303 TRP A C 1
ATOM 1992 O O . TRP A 1 276 ? -3.432 -7.415 19.020 1.00 18.23 303 TRP A O 1
ATOM 2003 N N . PHE A 1 277 ? -1.684 -7.872 17.672 1.00 17.64 304 PHE A N 1
ATOM 2004 C CA . PHE A 1 277 ? -2.365 -8.922 16.867 1.00 16.88 304 PHE A CA 1
ATOM 2005 C C . PHE A 1 277 ? -1.500 -10.198 16.834 1.00 18.86 304 PHE A C 1
ATOM 2006 O O . PHE A 1 277 ? -1.532 -10.905 15.809 1.00 19.33 304 PHE A O 1
ATOM 2014 N N . GLY A 1 278 ? -0.733 -10.465 17.897 1.00 19.47 305 GLY A N 1
ATOM 2015 C CA . GLY A 1 278 ? 0.204 -11.611 17.962 1.00 18.85 305 GLY A CA 1
ATOM 2016 C C . GLY A 1 278 ? 1.342 -11.493 16.977 1.00 19.23 305 GLY A C 1
ATOM 2017 O O . GLY A 1 278 ? 1.940 -12.519 16.597 1.00 20.30 305 GLY A O 1
ATOM 2018 N N . ASN A 1 279 ? 1.681 -10.265 16.611 1.00 18.67 306 ASN A N 1
ATOM 2019 C CA . ASN A 1 279 ? 2.641 -10.009 15.519 1.00 17.27 306 ASN A CA 1
ATOM 2020 C C . ASN A 1 279 ? 4.025 -9.645 16.069 1.00 19.90 306 ASN A C 1
ATOM 2021 O O . ASN A 1 279 ? 4.957 -9.578 15.260 1.00 20.27 306 ASN A O 1
ATOM 2026 N N . GLY A 1 280 ? 4.177 -9.381 17.369 1.00 20.45 307 GLY A N 1
ATOM 2027 C CA . GLY A 1 280 ? 5.458 -8.884 17.923 1.00 21.27 307 GLY A CA 1
ATOM 2028 C C . GLY A 1 280 ? 5.913 -7.601 17.236 1.00 21.29 307 GLY A C 1
ATOM 2029 O O . GLY A 1 280 ? 5.140 -6.642 17.243 1.00 23.80 307 GLY A O 1
ATOM 2030 N N . THR A 1 281 ? 7.124 -7.572 16.680 1.00 20.35 308 THR A N 1
ATOM 2031 C CA . THR A 1 281 ? 7.704 -6.390 15.996 1.00 23.21 308 THR A CA 1
ATOM 2032 C C . THR A 1 281 ? 7.430 -6.466 14.493 1.00 22.11 308 THR A C 1
ATOM 2033 O O . THR A 1 281 ? 7.995 -5.628 13.737 1.00 24.48 308 THR A O 1
ATOM 2037 N N . LYS A 1 282 ? 6.596 -7.391 14.028 1.00 19.38 309 LYS A N 1
ATOM 2038 C CA . LYS A 1 282 ? 6.359 -7.494 12.568 1.00 18.52 309 LYS A CA 1
ATOM 2039 C C . LYS A 1 282 ? 5.171 -6.625 12.158 1.00 16.92 309 LYS A C 1
ATOM 2040 O O . LYS A 1 282 ? 4.259 -6.348 12.993 1.00 18.95 309 LYS A O 1
ATOM 2046 N N . THR A 1 283 ? 5.098 -6.276 10.883 1.00 16.28 310 THR A N 1
ATOM 2047 C CA . THR A 1 283 ? 3.927 -5.560 10.309 1.00 16.27 310 THR A CA 1
ATOM 2048 C C . THR A 1 283 ? 3.501 -6.260 9.016 1.00 17.31 310 THR A C 1
ATOM 2049 O O . THR A 1 283 ? 4.143 -7.259 8.607 1.00 16.86 310 THR A O 1
ATOM 2053 N N . GLY A 1 284 ? 2.431 -5.736 8.401 1.00 16.01 311 GLY A N 1
ATOM 2054 C CA . GLY A 1 284 ? 1.821 -6.263 7.183 1.00 16.46 311 GLY A CA 1
ATOM 2055 C C . GLY A 1 284 ? 1.966 -5.291 6.029 1.00 15.62 311 GLY A C 1
ATOM 2056 O O . GLY A 1 284 ? 2.518 -4.172 6.227 1.00 16.72 311 GLY A O 1
ATOM 2057 N N . SER A 1 285 ? 1.456 -5.711 4.874 1.00 16.09 312 SER A N 1
ATOM 2058 C CA . SER A 1 285 ? 1.574 -5.010 3.574 1.00 17.16 312 SER A CA 1
ATOM 2059 C C . SER A 1 285 ? 0.216 -4.437 3.193 1.00 17.51 312 SER A C 1
ATOM 2060 O O . SER A 1 285 ? -0.800 -5.130 3.353 1.00 15.89 312 SER A O 1
ATOM 2063 N N . ASP A 1 286 ? 0.202 -3.184 2.736 1.00 15.01 313 ASP A N 1
ATOM 2064 C CA . ASP A 1 286 ? -1.021 -2.536 2.224 1.00 15.53 313 ASP A CA 1
ATOM 2065 C C . ASP A 1 286 ? -0.603 -1.809 0.956 1.00 15.30 313 ASP A C 1
ATOM 2066 O O . ASP A 1 286 ? -0.010 -0.739 1.032 1.00 15.55 313 ASP A O 1
ATOM 2071 N N . GLY A 1 287 ? -0.873 -2.403 -0.170 1.00 14.44 314 GLY A N 1
ATOM 2072 C CA . GLY A 1 287 ? -0.393 -1.867 -1.443 1.00 14.77 314 GLY A CA 1
ATOM 2073 C C . GLY A 1 287 ? 1.117 -1.977 -1.556 1.00 15.06 314 GLY A C 1
ATOM 2074 O O . GLY A 1 287 ? 1.724 -2.933 -1.060 1.00 16.57 314 GLY A O 1
ATOM 2075 N N . GLY A 1 288 ? 1.741 -1.006 -2.210 1.00 16.06 315 GLY A N 1
ATOM 2076 C CA . GLY A 1 288 ? 3.093 -1.191 -2.788 1.00 14.79 315 GLY A CA 1
ATOM 2077 C C . GLY A 1 288 ? 2.993 -1.810 -4.165 1.00 15.05 315 GLY A C 1
ATOM 2078 O O . GLY A 1 288 ? 2.194 -2.755 -4.389 1.00 14.51 315 GLY A O 1
ATOM 2079 N N . SER A 1 289 ? 3.747 -1.265 -5.119 1.00 15.83 316 SER A N 1
ATOM 2080 C CA . SER A 1 289 ? 3.573 -1.576 -6.545 1.00 16.02 316 SER A CA 1
ATOM 2081 C C . SER A 1 289 ? 4.927 -1.673 -7.234 1.00 17.14 316 SER A C 1
ATOM 2082 O O . SER A 1 289 ? 5.913 -1.072 -6.757 1.00 17.26 316 SER A O 1
ATOM 2085 N N . GLY A 1 290 ? 4.902 -2.287 -8.398 1.00 16.47 317 GLY A N 1
ATOM 2086 C CA . GLY A 1 290 ? 5.981 -2.159 -9.371 1.00 15.37 317 GLY A CA 1
ATOM 2087 C C . GLY A 1 290 ? 5.416 -1.614 -10.663 1.00 14.84 317 GLY A C 1
ATOM 2088 O O . GLY A 1 290 ? 4.231 -1.201 -10.715 1.00 15.11 317 GLY A O 1
ATOM 2089 N N . VAL A 1 291 ? 6.257 -1.648 -11.686 1.00 14.70 318 VAL A N 1
ATOM 2090 C CA . VAL A 1 291 ? 5.876 -1.256 -13.059 1.00 15.37 318 VAL A CA 1
ATOM 2091 C C . VAL A 1 291 ? 6.236 -2.435 -13.953 1.00 15.98 318 VAL A C 1
ATOM 2092 O O . VAL A 1 291 ? 7.401 -2.891 -13.937 1.00 15.72 318 VAL A O 1
ATOM 2096 N N . ALA A 1 292 ? 5.227 -2.972 -14.620 1.00 16.40 319 ALA A N 1
ATOM 2097 C CA . ALA A 1 292 ? 5.338 -4.179 -15.451 1.00 17.15 319 ALA A CA 1
ATOM 2098 C C . ALA A 1 292 ? 5.521 -3.793 -16.915 1.00 16.87 319 ALA A C 1
ATOM 2099 O O . ALA A 1 292 ? 4.973 -2.741 -17.349 1.00 17.67 319 ALA A O 1
ATOM 2101 N N . VAL A 1 293 ? 6.235 -4.643 -17.663 1.00 17.40 320 VAL A N 1
ATOM 2102 C CA . VAL A 1 293 ? 6.260 -4.557 -19.146 1.00 17.85 320 VAL A CA 1
ATOM 2103 C C . VAL A 1 293 ? 5.130 -5.445 -19.644 1.00 18.71 320 VAL A C 1
ATOM 2104 O O . VAL A 1 293 ? 5.057 -6.625 -19.231 1.00 18.13 320 VAL A O 1
ATOM 2108 N N . LEU A 1 294 ? 4.261 -4.879 -20.475 1.00 18.35 321 LEU A N 1
ATOM 2109 C CA . LEU A 1 294 ? 3.047 -5.573 -20.947 1.00 19.35 321 LEU A CA 1
ATOM 2110 C C . LEU A 1 294 ? 3.291 -6.374 -22.216 1.00 20.25 321 LEU A C 1
ATOM 2111 O O . LEU A 1 294 ? 4.162 -6.010 -23.055 1.00 19.19 321 LEU A O 1
ATOM 2116 N N . LYS A 1 295 ? 2.516 -7.445 -22.346 1.00 20.97 322 LYS A N 1
ATOM 2117 C CA . LYS A 1 295 ? 2.328 -8.165 -23.618 1.00 21.05 322 LYS A CA 1
ATOM 2118 C C . LYS A 1 295 ? 2.157 -7.128 -24.734 1.00 22.69 322 LYS A C 1
ATOM 2119 O O . LYS A 1 295 ? 1.400 -6.164 -24.535 1.00 24.00 322 LYS A O 1
ATOM 2125 N N . GLY A 1 296 ? 2.912 -7.289 -25.822 1.00 22.16 323 GLY A N 1
ATOM 2126 C CA . GLY A 1 296 ? 2.790 -6.467 -27.042 1.00 21.21 323 GLY A CA 1
ATOM 2127 C C . GLY A 1 296 ? 3.722 -5.277 -27.037 1.00 21.70 323 GLY A C 1
ATOM 2128 O O . GLY A 1 296 ? 3.820 -4.620 -28.097 1.00 24.42 323 GLY A O 1
ATOM 2129 N N . SER A 1 297 ? 4.456 -5.023 -25.957 1.00 20.43 324 SER A N 1
ATOM 2130 C CA . SER A 1 297 ? 5.452 -3.928 -25.923 1.00 19.73 324 SER A CA 1
ATOM 2131 C C . SER A 1 297 ? 6.508 -4.233 -26.995 1.00 19.84 324 SER A C 1
ATOM 2132 O O . SER A 1 297 ? 7.080 -5.334 -26.960 1.00 19.96 324 SER A O 1
ATOM 2135 N N . LYS A 1 298 ? 6.782 -3.280 -27.885 1.00 21.05 325 LYS A N 1
ATOM 2136 C CA . LYS A 1 298 ? 7.808 -3.453 -28.946 1.00 22.22 325 LYS A CA 1
ATOM 2137 C C . LYS A 1 298 ? 9.168 -2.986 -28.441 1.00 21.71 325 LYS A C 1
ATOM 2138 O O . LYS A 1 298 ? 10.157 -3.175 -29.201 1.00 21.12 325 LYS A O 1
ATOM 2144 N N . HIS A 1 299 ? 9.275 -2.483 -27.197 1.00 21.29 326 HIS A N 1
ATOM 2145 C CA . HIS A 1 299 ? 10.520 -1.867 -26.685 1.00 22.19 326 HIS A CA 1
ATOM 2146 C C . HIS A 1 299 ? 10.812 -2.217 -25.229 1.00 21.56 326 HIS A C 1
ATOM 2147 O O . HIS A 1 299 ? 11.135 -1.326 -24.445 1.00 20.58 326 HIS A O 1
ATOM 2154 N N . PRO A 1 300 ? 10.820 -3.497 -24.830 1.00 20.06 327 PRO A N 1
ATOM 2155 C CA . PRO A 1 300 ? 11.095 -3.824 -23.437 1.00 19.51 327 PRO A CA 1
ATOM 2156 C C . PRO A 1 300 ? 12.486 -3.328 -22.994 1.00 20.31 327 PRO A C 1
ATOM 2157 O O . PRO A 1 300 ? 12.660 -2.921 -21.851 1.00 19.83 327 PRO A O 1
ATOM 2161 N N . ALA A 1 301 ? 13.523 -3.419 -23.835 1.00 20.11 328 ALA A N 1
ATOM 2162 C CA . ALA A 1 301 ? 14.868 -3.038 -23.370 1.00 19.26 328 ALA A CA 1
ATOM 2163 C C . ALA A 1 301 ? 14.889 -1.543 -23.075 1.00 18.67 328 ALA A C 1
ATOM 2164 O O . ALA A 1 301 ? 15.407 -1.142 -22.025 1.00 20.82 328 ALA A O 1
ATOM 2166 N N . GLU A 1 302 ? 14.397 -0.727 -23.990 1.00 18.46 329 GLU A N 1
ATOM 2167 C CA . GLU A 1 302 ? 14.401 0.735 -23.773 1.00 18.36 329 GLU A CA 1
ATOM 2168 C C . GLU A 1 302 ? 13.417 1.087 -22.651 1.00 18.49 329 GLU A C 1
ATOM 2169 O O . GLU A 1 302 ? 13.705 1.993 -21.872 1.00 18.86 329 GLU A O 1
ATOM 2175 N N . ALA A 1 303 ? 12.255 0.461 -22.611 1.00 20.23 330 ALA A N 1
ATOM 2176 C CA . ALA A 1 303 ? 11.283 0.711 -21.515 1.00 19.12 330 ALA A CA 1
ATOM 2177 C C . ALA A 1 303 ? 11.942 0.406 -20.159 1.00 19.70 330 ALA A C 1
ATOM 2178 O O . ALA A 1 303 ? 11.791 1.211 -19.214 1.00 17.93 330 ALA A O 1
ATOM 2180 N N . MET A 1 304 ? 12.652 -0.713 -20.038 1.00 18.51 331 MET A N 1
ATOM 2181 C CA . MET A 1 304 ? 13.312 -1.108 -18.762 1.00 19.43 331 MET A CA 1
ATOM 2182 C C . MET A 1 304 ? 14.480 -0.158 -18.429 1.00 19.41 331 MET A C 1
ATOM 2183 O O . MET A 1 304 ? 14.683 0.137 -17.245 1.00 18.00 331 MET A O 1
ATOM 2188 N N . GLU A 1 305 ? 15.246 0.313 -19.414 1.00 19.57 332 GLU A N 1
ATOM 2189 C CA . GLU A 1 305 ? 16.296 1.357 -19.184 1.00 20.46 332 GLU A CA 1
ATOM 2190 C C . GLU A 1 305 ? 15.675 2.627 -18.561 1.00 18.81 332 GLU A C 1
ATOM 2191 O O . GLU A 1 305 ? 16.185 3.137 -17.534 1.00 19.09 332 GLU A O 1
ATOM 2197 N N . PHE A 1 306 ? 14.627 3.172 -19.169 1.00 20.17 333 PHE A N 1
ATOM 2198 C CA . PHE A 1 306 ? 13.866 4.332 -18.657 1.00 18.69 333 PHE A CA 1
ATOM 2199 C C . PHE A 1 306 ? 13.346 3.993 -17.249 1.00 18.73 333 PHE A C 1
ATOM 2200 O O . PHE A 1 306 ? 13.497 4.783 -16.339 1.00 18.05 333 PHE A O 1
ATOM 2208 N N . LEU A 1 307 ? 12.749 2.807 -17.074 1.00 17.93 334 LEU A N 1
ATOM 2209 C CA . LEU A 1 307 ? 12.106 2.468 -15.774 1.00 18.31 334 LEU A CA 1
ATOM 2210 C C . LEU A 1 307 ? 13.138 2.364 -14.646 1.00 16.74 334 LEU A C 1
ATOM 2211 O O . LEU A 1 307 ? 12.848 2.810 -13.541 1.00 18.70 334 LEU A O 1
ATOM 2216 N N . ASP A 1 308 ? 14.319 1.823 -14.918 1.00 17.63 335 ASP A N 1
ATOM 2217 C CA . ASP A 1 308 ? 15.373 1.755 -13.893 1.00 18.56 335 ASP A CA 1
ATOM 2218 C C . ASP A 1 308 ? 15.716 3.183 -13.475 1.00 17.03 335 ASP A C 1
ATOM 2219 O O . ASP A 1 308 ? 15.875 3.454 -12.287 1.00 18.38 335 ASP A O 1
ATOM 2224 N N . TRP A 1 309 ? 15.889 4.084 -14.440 1.00 18.12 336 TRP A N 1
ATOM 2225 C CA . TRP A 1 309 ? 16.158 5.518 -14.149 1.00 18.34 336 TRP A CA 1
ATOM 2226 C C . TRP A 1 309 ? 15.004 6.130 -13.336 1.00 17.52 336 TRP A C 1
ATOM 2227 O O . TRP A 1 309 ? 15.241 6.759 -12.306 1.00 19.43 336 TRP A O 1
ATOM 2238 N N . PHE A 1 310 ? 13.784 5.946 -13.791 1.00 17.96 337 PHE A N 1
ATOM 2239 C CA . PHE A 1 310 ? 12.587 6.544 -13.169 1.00 16.53 337 PHE A CA 1
ATOM 2240 C C . PHE A 1 310 ? 12.482 6.087 -11.695 1.00 17.37 337 PHE A C 1
ATOM 2241 O O . PHE A 1 310 ? 12.282 6.944 -10.793 1.00 17.02 337 PHE A O 1
ATOM 2249 N N . ASN A 1 311 ? 12.566 4.781 -11.465 1.00 17.41 338 ASN A N 1
ATOM 2250 C CA . ASN A 1 311 ? 12.352 4.190 -10.132 1.00 17.68 338 ASN A CA 1
ATOM 2251 C C . ASN A 1 311 ? 13.525 4.528 -9.215 1.00 18.20 338 ASN A C 1
ATOM 2252 O O . ASN A 1 311 ? 13.377 4.332 -7.998 1.00 19.94 338 ASN A O 1
ATOM 2257 N N . THR A 1 312 ? 14.645 5.034 -9.750 1.00 18.73 339 THR A N 1
ATOM 2258 C CA . THR A 1 312 ? 15.760 5.458 -8.874 1.00 19.68 339 THR A CA 1
ATOM 2259 C C . THR A 1 312 ? 15.813 6.983 -8.729 1.00 19.96 339 THR A C 1
ATOM 2260 O O . THR A 1 312 ? 16.808 7.451 -8.162 1.00 20.50 339 THR A O 1
ATOM 2264 N N . GLN A 1 313 ? 14.791 7.724 -9.160 1.00 18.67 340 GLN A N 1
ATOM 2265 C CA . GLN A 1 313 ? 14.673 9.174 -8.841 1.00 18.51 340 GLN A CA 1
ATOM 2266 C C . GLN A 1 313 ? 14.048 9.288 -7.449 1.00 20.04 340 GLN A C 1
ATOM 2267 O O . GLN A 1 313 ? 12.843 9.589 -7.323 1.00 18.39 340 GLN A O 1
ATOM 2273 N N . VAL A 1 314 ? 14.862 9.010 -6.445 1.00 18.58 341 VAL A N 1
ATOM 2274 C CA . VAL A 1 314 ? 14.391 8.655 -5.087 1.00 20.21 341 VAL A CA 1
ATOM 2275 C C . VAL A 1 314 ? 13.691 9.879 -4.490 1.00 20.26 341 VAL A C 1
ATOM 2276 O O . VAL A 1 314 ? 12.557 9.729 -3.958 1.00 19.51 341 VAL A O 1
ATOM 2280 N N . ASP A 1 315 ? 14.311 11.067 -4.510 1.00 19.53 342 ASP A N 1
ATOM 2281 C CA . ASP A 1 315 ? 13.688 12.242 -3.848 1.00 20.70 342 ASP A CA 1
ATOM 2282 C C . ASP A 1 315 ? 12.369 12.586 -4.568 1.00 20.52 342 ASP A C 1
ATOM 2283 O O . ASP A 1 315 ? 11.332 12.826 -3.868 1.00 19.77 342 ASP A O 1
ATOM 2288 N N . ASP A 1 316 ? 12.313 12.502 -5.889 1.00 20.20 343 ASP A N 1
ATOM 2289 C CA . ASP A 1 316 ? 11.040 12.806 -6.603 1.00 21.80 343 ASP A CA 1
ATOM 2290 C C . ASP A 1 316 ? 9.955 11.762 -6.254 1.00 21.38 343 ASP A C 1
ATOM 2291 O O . ASP A 1 316 ? 8.776 12.160 -6.062 1.00 19.67 343 ASP A O 1
ATOM 2296 N N . LEU A 1 317 ? 10.292 10.471 -6.168 1.00 20.40 344 LEU A N 1
ATOM 2297 C CA . LEU A 1 317 ? 9.276 9.414 -5.893 1.00 20.51 344 LEU A CA 1
ATOM 2298 C C . LEU A 1 317 ? 8.838 9.487 -4.438 1.00 19.52 344 LEU A C 1
ATOM 2299 O O . LEU A 1 317 ? 7.609 9.330 -4.190 1.00 18.23 344 LEU A O 1
ATOM 2304 N N . VAL A 1 318 ? 9.752 9.807 -3.520 1.00 17.93 345 VAL A N 1
ATOM 2305 C CA . VAL A 1 318 ? 9.364 9.966 -2.084 1.00 18.58 345 VAL A CA 1
ATOM 2306 C C . VAL A 1 318 ? 8.353 11.125 -1.997 1.00 17.18 345 VAL A C 1
ATOM 2307 O O . VAL A 1 318 ? 7.418 11.052 -1.187 1.00 18.40 345 VAL A O 1
ATOM 2311 N N . SER A 1 319 ? 8.444 12.141 -2.863 1.00 18.48 346 SER A N 1
ATOM 2312 C CA . SER A 1 319 ? 7.523 13.310 -2.782 1.00 19.20 346 SER A CA 1
ATOM 2313 C C . SER A 1 319 ? 6.086 12.837 -3.018 1.00 18.68 346 SER A C 1
ATOM 2314 O O . SER A 1 319 ? 5.162 13.463 -2.476 1.00 18.68 346 SER A O 1
ATOM 2317 N N . GLN A 1 320 ? 5.918 11.739 -3.773 1.00 18.08 347 GLN A N 1
ATOM 2318 C CA . GLN A 1 320 ? 4.590 11.157 -4.126 1.00 18.76 347 GLN A CA 1
ATOM 2319 C C . GLN A 1 320 ? 4.086 10.272 -2.970 1.00 18.41 347 GLN A C 1
ATOM 2320 O O . GLN A 1 320 ? 3.004 9.650 -3.149 1.00 20.12 347 GLN A O 1
ATOM 2326 N N . GLY A 1 321 ? 4.852 10.159 -1.873 1.00 16.88 348 GLY A N 1
ATOM 2327 C CA . GLY A 1 321 ? 4.553 9.287 -0.731 1.00 16.55 348 GLY A CA 1
ATOM 2328 C C . GLY A 1 321 ? 5.155 7.896 -0.812 1.00 16.46 348 GLY A C 1
ATOM 2329 O O . GLY A 1 321 ? 4.883 7.119 0.092 1.00 17.32 348 GLY A O 1
ATOM 2330 N N . LEU A 1 322 ? 6.036 7.598 -1.779 1.00 15.63 349 LEU A N 1
ATOM 2331 C CA . LEU A 1 322 ? 6.512 6.221 -1.983 1.00 17.12 349 LEU A CA 1
ATOM 2332 C C . LEU A 1 322 ? 7.633 5.920 -1.010 1.00 18.04 349 LEU A C 1
ATOM 2333 O O . LEU A 1 322 ? 8.567 6.730 -0.914 1.00 20.02 349 LEU A O 1
ATOM 2338 N N . VAL A 1 323 ? 7.545 4.765 -0.351 1.00 18.09 350 VAL A N 1
ATOM 2339 C CA . VAL A 1 323 ? 8.702 4.135 0.330 1.00 18.07 350 VAL A CA 1
ATOM 2340 C C . VAL A 1 323 ? 9.412 3.328 -0.748 1.00 17.31 350 VAL A C 1
ATOM 2341 O O . VAL A 1 323 ? 8.995 2.238 -1.092 1.00 17.64 350 VAL A O 1
ATOM 2345 N N . VAL A 1 324 ? 10.428 3.912 -1.349 1.00 17.63 351 VAL A N 1
ATOM 2346 C CA . VAL A 1 324 ? 10.972 3.374 -2.619 1.00 17.51 351 VAL A CA 1
ATOM 2347 C C . VAL A 1 324 ? 11.629 1.997 -2.409 1.00 16.23 351 VAL A C 1
ATOM 2348 O O . VAL A 1 324 ? 12.201 1.737 -1.345 1.00 17.32 351 VAL A O 1
ATOM 23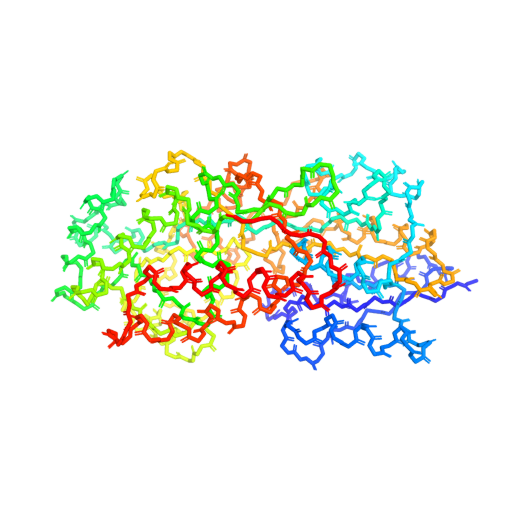52 N N . ALA A 1 325 ? 11.556 1.177 -3.446 1.00 18.06 352 ALA A N 1
ATOM 2353 C CA . ALA A 1 325 ? 12.212 -0.139 -3.576 1.00 17.27 352 ALA A CA 1
ATOM 2354 C C . ALA A 1 325 ? 13.681 0.100 -3.916 1.00 18.41 352 ALA A C 1
ATOM 2355 O O . ALA A 1 325 ? 14.506 -0.761 -3.604 1.00 18.64 352 ALA A O 1
ATOM 2357 N N . ALA A 1 326 ? 14.000 1.240 -4.550 1.00 19.46 353 ALA A N 1
ATOM 2358 C CA . ALA A 1 326 ? 15.378 1.571 -4.990 1.00 18.68 353 ALA A CA 1
ATOM 2359 C C . ALA A 1 326 ? 16.282 1.624 -3.754 1.00 20.81 353 ALA A C 1
ATOM 2360 O O . ALA A 1 326 ? 15.842 2.148 -2.731 1.00 22.37 353 ALA A O 1
ATOM 2362 N N . THR A 1 327 ? 17.527 1.126 -3.893 1.00 20.37 354 THR A N 1
ATOM 2363 C CA . THR A 1 327 ? 18.601 1.139 -2.867 1.00 23.61 354 THR A CA 1
ATOM 2364 C C . THR A 1 327 ? 19.796 1.978 -3.357 1.00 22.72 354 THR A C 1
ATOM 2365 O O . THR A 1 327 ? 20.843 1.930 -2.687 1.00 26.13 354 THR A O 1
ATOM 2369 N N . THR A 1 328 ? 19.615 2.749 -4.434 1.00 22.41 355 THR A N 1
ATOM 2370 C CA . THR A 1 328 ? 20.686 3.521 -5.127 1.00 23.07 355 THR A CA 1
ATOM 2371 C C . THR A 1 328 ? 21.050 4.758 -4.299 1.00 24.76 355 THR A C 1
ATOM 2372 O O . THR A 1 328 ? 22.176 5.236 -4.438 1.00 25.77 355 THR A O 1
ATOM 2376 N N . ALA A 1 329 ? 20.116 5.293 -3.519 1.00 23.76 356 ALA A N 1
ATOM 2377 C CA . ALA A 1 329 ? 20.258 6.554 -2.753 1.00 25.55 356 ALA A CA 1
ATOM 2378 C C . ALA A 1 329 ? 19.174 6.583 -1.679 1.00 28.77 356 ALA A C 1
ATOM 2379 O O . ALA A 1 329 ? 18.199 5.808 -1.812 1.00 25.63 356 ALA A O 1
ATOM 2381 N N . ASP A 1 330 ? 19.340 7.430 -0.663 1.00 28.07 357 ASP A N 1
ATOM 2382 C CA . ASP A 1 330 ? 18.381 7.535 0.467 1.00 29.22 357 ASP A CA 1
ATOM 2383 C C . ASP A 1 330 ? 17.833 8.952 0.473 1.00 29.82 357 ASP A C 1
ATOM 2384 O O . ASP A 1 330 ? 18.637 9.899 0.585 1.00 33.08 357 ASP A O 1
ATOM 2389 N N . ALA A 1 331 ? 16.525 9.108 0.296 1.00 31.76 358 ALA A N 1
ATOM 2390 C CA . ALA A 1 331 ? 15.856 10.432 0.374 1.00 35.43 358 ALA A CA 1
ATOM 2391 C C . ALA A 1 331 ? 15.581 10.730 1.848 1.00 32.83 358 ALA A C 1
ATOM 2392 O O . ALA A 1 331 ? 15.164 9.788 2.562 1.00 32.52 358 ALA A O 1
ATOM 2394 N N . LYS A 1 332 ? 15.828 11.982 2.256 1.00 29.28 359 LYS A N 1
ATOM 2395 C CA . LYS A 1 332 ? 15.427 12.549 3.554 1.00 27.53 359 LYS A CA 1
ATOM 2396 C C . LYS A 1 332 ? 13.892 12.650 3.546 1.00 26.04 359 LYS A C 1
ATOM 2397 O O . LYS A 1 332 ? 13.277 12.890 2.469 1.00 23.57 359 LYS A O 1
ATOM 2403 N N . THR A 1 333 ? 13.266 12.360 4.683 1.00 22.13 360 THR A N 1
ATOM 2404 C CA . THR A 1 333 ? 11.868 12.753 4.952 1.00 21.76 360 THR A CA 1
ATOM 2405 C C . THR A 1 333 ? 11.628 14.116 4.317 1.00 20.37 360 THR A C 1
ATOM 2406 O O . THR A 1 333 ? 12.336 15.081 4.620 1.00 19.19 360 THR A O 1
ATOM 2410 N N . PRO A 1 334 ? 10.632 14.268 3.431 1.00 18.79 361 PRO A N 1
ATOM 2411 C CA . PRO A 1 334 ? 10.311 15.595 2.911 1.00 19.96 361 PRO A CA 1
ATOM 2412 C C . PRO A 1 334 ? 10.024 16.609 4.024 1.00 19.96 361 PRO A C 1
ATOM 2413 O O . PRO A 1 334 ? 9.428 16.262 5.043 1.00 19.67 361 PRO A O 1
ATOM 2417 N N . GLN A 1 335 ? 10.441 17.866 3.815 1.00 21.87 362 GLN A N 1
ATOM 2418 C CA . GLN A 1 335 ? 10.181 18.954 4.790 1.00 24.53 362 GLN A CA 1
ATOM 2419 C C . GLN A 1 335 ? 8.683 19.044 5.135 1.00 22.29 362 GLN A C 1
ATOM 2420 O O . GLN A 1 335 ? 8.361 19.227 6.327 1.00 22.47 362 GLN A O 1
ATOM 2426 N N . LYS A 1 336 ? 7.793 18.890 4.153 1.00 20.81 363 LYS A N 1
ATOM 2427 C CA . LYS A 1 336 ? 6.317 18.958 4.370 1.00 22.27 363 LYS A CA 1
ATOM 2428 C C . LYS A 1 336 ? 5.939 17.919 5.437 1.00 22.32 363 LYS A C 1
ATOM 2429 O O . LYS A 1 336 ? 5.139 18.239 6.341 1.00 22.59 363 LYS A O 1
ATOM 2435 N N . TRP A 1 337 ? 6.511 16.717 5.367 1.00 19.48 364 TRP A N 1
ATOM 2436 C CA . TRP A 1 337 ? 6.133 15.618 6.291 1.00 19.38 364 TRP A CA 1
ATOM 2437 C C . TRP A 1 337 ? 6.714 15.880 7.674 1.00 17.49 364 TRP A C 1
ATOM 2438 O O . TRP A 1 337 ? 5.983 15.713 8.666 1.00 18.71 364 TRP A O 1
ATOM 2449 N N . SER A 1 338 ? 7.995 16.204 7.776 1.00 20.29 365 SER A N 1
ATOM 2450 C CA . SER A 1 338 ? 8.590 16.462 9.109 1.00 21.97 365 SER A CA 1
ATOM 2451 C C . SER A 1 338 ? 7.905 17.688 9.745 1.00 21.04 365 SER A C 1
ATOM 2452 O O . SER A 1 338 ? 7.624 17.630 10.940 1.00 21.88 365 SER A O 1
ATOM 2455 N N . ASP A 1 339 ? 7.548 18.716 8.986 1.00 20.69 366 ASP A N 1
ATOM 2456 C CA . ASP A 1 339 ? 6.798 19.876 9.551 1.00 20.10 366 ASP A CA 1
ATOM 2457 C C . ASP A 1 339 ? 5.522 19.344 10.223 1.00 21.43 366 ASP A C 1
ATOM 2458 O O . ASP A 1 339 ? 5.190 19.818 11.344 1.00 21.64 366 ASP A O 1
ATOM 2463 N N . TYR A 1 340 ? 4.767 18.468 9.559 1.00 18.20 367 TYR A N 1
ATOM 2464 C CA . TYR A 1 340 ? 3.490 17.979 10.104 1.00 18.94 367 TYR A CA 1
ATOM 2465 C C . TYR A 1 340 ? 3.787 17.101 11.319 1.00 17.20 367 TYR A C 1
ATOM 2466 O O . TYR A 1 340 ? 3.192 17.273 12.393 1.00 17.57 367 TYR A O 1
ATOM 2475 N N . PHE A 1 341 ? 4.677 16.127 11.134 1.00 17.21 368 PHE A N 1
ATOM 2476 C CA . PHE A 1 341 ? 4.971 15.085 12.134 1.00 17.78 368 PHE A CA 1
ATOM 2477 C C . PHE A 1 341 ? 6.079 15.514 13.105 1.00 16.99 368 PHE A C 1
ATOM 2478 O O . PHE A 1 341 ? 7.025 14.764 13.317 1.00 19.36 368 PHE A O 1
ATOM 2486 N N . SER A 1 342 ? 5.916 16.668 13.738 1.00 18.72 369 SER A N 1
ATOM 2487 C CA . SER A 1 342 ? 6.665 17.063 14.963 1.00 19.60 369 SER A CA 1
ATOM 2488 C C . SER A 1 342 ? 8.170 17.117 14.694 1.00 20.93 369 SER A C 1
ATOM 2489 O O . SER A 1 342 ? 8.941 16.960 15.678 1.00 21.08 369 SER A O 1
ATOM 2492 N N . GLY A 1 343 ? 8.601 17.321 13.448 1.00 20.00 370 GLY A N 1
ATOM 2493 C CA . GLY A 1 343 ? 10.043 17.347 13.126 1.00 20.02 370 GLY A CA 1
ATOM 2494 C C . GLY A 1 343 ? 10.689 15.979 13.103 1.00 20.49 370 GLY A C 1
ATOM 2495 O O . GLY A 1 343 ? 11.932 15.897 12.931 1.00 21.65 370 GLY A O 1
ATOM 2496 N N . GLN A 1 344 ? 9.865 14.933 13.174 1.00 20.80 371 GLN A N 1
ATOM 2497 C CA . GLN A 1 344 ? 10.334 13.530 13.161 1.00 20.05 371 GLN A CA 1
ATOM 2498 C C . GLN A 1 344 ? 10.820 13.102 11.775 1.00 19.61 371 GLN A C 1
ATOM 2499 O O . GLN A 1 344 ? 10.222 13.451 10.751 1.00 19.65 371 GLN A O 1
ATOM 2505 N N . ASP A 1 345 ? 11.899 12.331 11.782 1.00 21.27 372 ASP A N 1
ATOM 2506 C CA . ASP A 1 345 ? 12.385 11.558 10.621 1.00 22.26 372 ASP A CA 1
ATOM 2507 C C . ASP A 1 345 ? 11.447 10.383 10.373 1.00 21.38 372 ASP A C 1
ATOM 2508 O O . ASP A 1 345 ? 11.728 9.254 10.867 1.00 21.42 372 ASP A O 1
ATOM 2513 N N . VAL A 1 346 ? 10.327 10.618 9.693 1.00 22.78 373 VAL A N 1
ATOM 2514 C CA . VAL A 1 346 ? 9.294 9.560 9.581 1.00 23.19 373 VAL A CA 1
ATOM 2515 C C . VAL A 1 346 ? 9.766 8.549 8.540 1.00 22.69 373 VAL A C 1
ATOM 2516 O O . VAL A 1 346 ? 9.372 7.410 8.680 1.00 21.63 373 VAL A O 1
ATOM 2520 N N . MET A 1 347 ? 10.605 8.930 7.568 1.00 21.57 374 MET A N 1
ATOM 2521 C CA . MET A 1 347 ? 11.054 7.945 6.542 1.00 23.20 374 MET A CA 1
ATOM 2522 C C . MET A 1 347 ? 11.879 6.854 7.256 1.00 21.29 374 MET A C 1
ATOM 2523 O O . MET A 1 347 ? 11.759 5.666 6.877 1.00 20.50 374 MET A O 1
ATOM 2528 N N . ALA A 1 348 ? 12.618 7.173 8.317 1.00 20.78 375 ALA A N 1
ATOM 2529 C CA . ALA A 1 348 ? 13.331 6.131 9.105 1.00 19.71 375 ALA A CA 1
ATOM 2530 C C . ALA A 1 348 ? 12.320 5.128 9.700 1.00 20.21 375 ALA A C 1
ATOM 2531 O O . ALA A 1 348 ? 12.586 3.891 9.724 1.00 18.93 375 ALA A O 1
ATOM 2533 N N . GLU A 1 349 ? 11.201 5.607 10.228 1.00 18.24 376 GLU A N 1
ATOM 2534 C CA . GLU A 1 349 ? 10.161 4.705 10.767 1.00 19.33 376 GLU A CA 1
ATOM 2535 C C . GLU A 1 349 ? 9.584 3.859 9.627 1.00 18.89 376 GLU A C 1
ATOM 2536 O O . GLU A 1 349 ? 9.352 2.674 9.826 1.00 18.24 376 GLU A O 1
ATOM 2542 N N . PHE A 1 350 ? 9.347 4.452 8.464 1.00 17.93 377 PHE A N 1
ATOM 2543 C CA . PHE A 1 350 ? 8.800 3.686 7.318 1.00 18.07 377 PHE A CA 1
ATOM 2544 C C . PHE A 1 350 ? 9.797 2.625 6.841 1.00 17.81 377 PHE A C 1
ATOM 2545 O O . PHE A 1 350 ? 9.359 1.512 6.449 1.00 17.91 377 PHE A O 1
ATOM 2553 N N . LYS A 1 351 ? 11.087 2.938 6.836 1.00 18.65 378 LYS A N 1
ATOM 2554 C CA . LYS A 1 351 ? 12.117 1.966 6.388 1.00 19.21 378 LYS A CA 1
ATOM 2555 C C . LYS A 1 351 ? 12.209 0.814 7.395 1.00 18.14 378 LYS A C 1
ATOM 2556 O O . LYS A 1 351 ? 12.269 -0.348 6.964 1.00 18.88 378 LYS A O 1
ATOM 2562 N N . THR A 1 352 ? 12.140 1.088 8.688 1.00 17.22 379 THR A N 1
ATOM 2563 C CA . THR A 1 352 ? 12.099 0.041 9.725 1.00 17.52 379 THR A CA 1
ATOM 2564 C C . THR A 1 352 ? 10.847 -0.825 9.501 1.00 16.93 379 THR A C 1
ATOM 2565 O O . THR A 1 352 ? 10.924 -2.063 9.544 1.00 18.54 379 THR A O 1
ATOM 2569 N N . ALA A 1 353 ? 9.701 -0.191 9.313 1.00 16.50 380 ALA A N 1
ATOM 2570 C CA . ALA A 1 353 ? 8.448 -0.928 9.089 1.00 16.53 380 ALA A CA 1
ATOM 2571 C C . ALA A 1 353 ? 8.593 -1.811 7.843 1.00 16.28 380 ALA A C 1
ATOM 2572 O O . ALA A 1 353 ? 8.246 -2.986 7.901 1.00 15.90 380 ALA A O 1
ATOM 2574 N N . ASN A 1 354 ? 9.086 -1.272 6.726 1.00 15.95 381 ASN A N 1
ATOM 2575 C CA . ASN A 1 354 ? 9.311 -2.078 5.509 1.00 16.12 381 ASN A CA 1
ATOM 2576 C C . ASN A 1 354 ? 10.131 -3.341 5.850 1.00 16.59 381 ASN A C 1
ATOM 2577 O O . ASN A 1 354 ? 9.785 -4.434 5.379 1.00 16.16 381 ASN A O 1
ATOM 2582 N N . ASP A 1 355 ? 11.195 -3.196 6.643 1.00 16.94 382 ASP A N 1
ATOM 2583 C CA . ASP A 1 355 ? 12.154 -4.296 6.908 1.00 18.84 382 ASP A CA 1
ATOM 2584 C C . ASP A 1 355 ? 11.488 -5.339 7.807 1.00 17.71 382 ASP A C 1
ATOM 2585 O O . ASP A 1 355 ? 11.932 -6.484 7.800 1.00 18.13 382 ASP A O 1
ATOM 2590 N N . ASN A 1 356 ? 10.442 -4.945 8.549 1.00 18.13 383 ASN A N 1
ATOM 2591 C CA . ASN A 1 356 ? 9.690 -5.830 9.479 1.00 18.50 383 ASN A CA 1
ATOM 2592 C C . ASN A 1 356 ? 8.396 -6.338 8.837 1.00 17.66 383 ASN A C 1
ATOM 2593 O O . ASN A 1 356 ? 7.614 -6.981 9.550 1.00 17.56 383 ASN A O 1
ATOM 2598 N N . MET A 1 357 ? 8.206 -6.116 7.538 1.00 16.69 384 MET A N 1
ATOM 2599 C CA . MET A 1 357 ? 6.954 -6.533 6.840 1.00 17.73 384 MET A CA 1
ATOM 2600 C C . MET A 1 357 ? 7.002 -8.042 6.564 1.00 19.35 384 MET A C 1
ATOM 2601 O O . MET A 1 357 ? 7.980 -8.518 5.949 1.00 20.15 384 MET A O 1
ATOM 2606 N N . GLY A 1 358 ? 6.085 -8.811 7.129 1.00 19.35 385 GLY A N 1
ATOM 2607 C CA . GLY A 1 358 ? 6.064 -10.266 6.919 1.00 20.29 385 GLY A CA 1
ATOM 2608 C C . GLY A 1 358 ? 5.805 -10.630 5.466 1.00 21.76 385 GLY A C 1
ATOM 2609 O O . GLY A 1 358 ? 5.043 -9.910 4.760 1.00 20.91 385 GLY A O 1
ATOM 2610 N N . ASP A 1 359 ? 6.379 -11.750 5.020 1.00 23.02 386 ASP A N 1
ATOM 2611 C CA . ASP A 1 359 ? 6.063 -12.298 3.680 1.00 24.96 386 ASP A CA 1
ATOM 2612 C C . ASP A 1 359 ? 4.556 -12.549 3.620 1.00 21.00 386 ASP A C 1
ATOM 2613 O O . ASP A 1 359 ? 3.988 -13.044 4.593 1.00 22.13 386 ASP A O 1
ATOM 2618 N N . PHE A 1 360 ? 3.957 -12.287 2.467 1.00 19.10 387 PHE A N 1
ATOM 2619 C CA . PHE A 1 360 ? 2.500 -12.481 2.272 1.00 18.52 387 PHE A CA 1
ATOM 2620 C C . PHE A 1 360 ? 2.220 -12.662 0.783 1.00 18.64 387 PHE A C 1
ATOM 2621 O O . PHE A 1 360 ? 1.950 -11.679 0.073 1.00 19.29 387 PHE A O 1
ATOM 2629 N N . THR A 1 361 ? 2.337 -13.894 0.312 1.00 18.05 388 THR A N 1
ATOM 2630 C CA . THR A 1 361 ? 2.054 -14.265 -1.089 1.00 18.72 388 THR A CA 1
ATOM 2631 C C . THR A 1 361 ? 0.592 -13.973 -1.419 1.00 18.47 388 THR A C 1
ATOM 2632 O O . THR A 1 361 ? -0.285 -14.374 -0.632 1.00 18.54 388 THR A O 1
ATOM 2636 N N . TYR A 1 362 ? 0.351 -13.305 -2.547 1.00 17.31 389 TYR A N 1
ATOM 2637 C CA . TYR A 1 362 ? -1.045 -13.038 -2.983 1.00 17.51 389 TYR A CA 1
ATOM 2638 C C . TYR A 1 362 ? -1.489 -14.043 -4.046 1.00 16.83 389 TYR A C 1
ATOM 2639 O O . TYR A 1 362 ? -0.772 -14.313 -5.019 1.00 17.94 389 TYR A O 1
ATOM 2648 N N . MET A 1 363 ? -2.706 -14.539 -3.886 1.00 16.96 390 MET A N 1
ATOM 2649 C CA . MET A 1 363 ? -3.373 -15.365 -4.925 1.00 17.84 390 MET A CA 1
ATOM 2650 C C . MET A 1 363 ? -3.748 -14.476 -6.108 1.00 18.12 390 MET A C 1
ATOM 2651 O O . MET A 1 363 ? -4.023 -13.288 -5.932 1.00 18.70 390 MET A O 1
ATOM 2656 N N . PRO A 1 364 ? -3.826 -15.045 -7.333 1.00 18.65 391 PRO A N 1
ATOM 2657 C CA . PRO A 1 364 ? -4.446 -14.367 -8.463 1.00 19.53 391 PRO A CA 1
ATOM 2658 C C . PRO A 1 364 ? -5.947 -14.192 -8.172 1.00 20.55 391 PRO A C 1
ATOM 2659 O O . PRO A 1 364 ? -6.579 -15.134 -7.716 1.00 20.77 391 PRO A O 1
ATOM 2663 N N . GLY A 1 365 ? -6.456 -12.990 -8.430 1.00 20.57 392 GLY A N 1
ATOM 2664 C CA . GLY A 1 365 ? -7.859 -12.632 -8.194 1.00 19.79 392 GLY A CA 1
ATOM 2665 C C . GLY A 1 365 ? -8.101 -12.037 -6.824 1.00 19.68 392 GLY A C 1
ATOM 2666 O O . GLY A 1 365 ? -9.258 -12.014 -6.389 1.00 18.57 392 GLY A O 1
ATOM 2667 N N . PHE A 1 366 ? -7.083 -11.486 -6.170 1.00 21.18 393 PHE A N 1
ATOM 2668 C CA . PHE A 1 366 ? -7.212 -10.940 -4.802 1.00 18.63 393 PHE A CA 1
ATOM 2669 C C . PHE A 1 366 ? -8.147 -9.729 -4.809 1.00 19.35 393 PHE A C 1
ATOM 2670 O O . PHE A 1 366 ? -8.806 -9.485 -3.836 1.00 17.73 393 PHE A O 1
ATOM 2678 N N . SER A 1 367 ? -8.215 -9.032 -5.953 1.00 22.01 394 SER A N 1
ATOM 2679 C CA . SER A 1 367 ? -9.218 -7.990 -6.264 1.00 24.92 394 SER A CA 1
ATOM 2680 C C . SER A 1 367 ? -10.612 -8.407 -5.792 1.00 18.61 394 SER A C 1
ATOM 2681 O O . SER A 1 367 ? -11.303 -7.586 -5.154 1.00 19.77 394 SER A O 1
ATOM 2684 N N . ALA A 1 368 ? -11.045 -9.569 -6.263 1.00 19.73 395 ALA A N 1
ATOM 2685 C CA . ALA A 1 368 ? -12.418 -10.081 -6.037 1.00 19.36 395 ALA A CA 1
ATOM 2686 C C . ALA A 1 368 ? -12.582 -10.345 -4.531 1.00 18.20 395 ALA A C 1
ATOM 2687 O O . ALA A 1 368 ? -13.674 -10.117 -3.980 1.00 18.62 395 ALA A O 1
ATOM 2689 N N . VAL A 1 369 ? -11.531 -10.834 -3.876 1.00 17.20 396 VAL A N 1
ATOM 2690 C CA . VAL A 1 369 ? -11.574 -11.119 -2.410 1.00 16.59 396 VAL A CA 1
ATOM 2691 C C . VAL A 1 369 ? -11.765 -9.780 -1.667 1.00 17.90 396 VAL A C 1
ATOM 2692 O O . VAL A 1 369 ? -12.608 -9.684 -0.784 1.00 16.18 396 VAL A O 1
ATOM 2696 N N . GLY A 1 370 ? -11.041 -8.744 -2.075 1.00 17.59 397 GLY A N 1
ATOM 2697 C CA . GLY A 1 370 ? -11.189 -7.407 -1.477 1.00 18.23 397 GLY A CA 1
ATOM 2698 C C . GLY A 1 370 ? -12.591 -6.864 -1.659 1.00 19.27 397 GLY A C 1
ATOM 2699 O O . GLY A 1 370 ? -13.138 -6.286 -0.710 1.00 18.61 397 GLY A O 1
ATOM 2700 N N . ALA A 1 371 ? -13.177 -7.051 -2.842 1.00 17.79 398 ALA A N 1
ATOM 2701 C CA . ALA A 1 371 ? -14.528 -6.532 -3.141 1.00 20.62 398 ALA A CA 1
ATOM 2702 C C . ALA A 1 371 ? -15.520 -7.122 -2.145 1.00 19.74 398 ALA A C 1
ATOM 2703 O O . ALA A 1 371 ? -16.456 -6.422 -1.759 1.00 19.89 398 ALA A O 1
ATOM 2705 N N . ALA A 1 372 ? -15.405 -8.413 -1.857 1.00 18.91 399 ALA A N 1
ATOM 2706 C CA . ALA A 1 372 ? -16.354 -9.120 -0.987 1.00 17.77 399 ALA A CA 1
ATOM 2707 C C . ALA A 1 372 ? -16.084 -8.733 0.473 1.00 16.96 399 ALA A C 1
ATOM 2708 O O . ALA A 1 372 ? -17.007 -8.493 1.238 1.00 17.53 399 ALA A O 1
ATOM 2710 N N . MET A 1 373 ? -14.821 -8.612 0.840 1.00 17.11 400 MET A N 1
ATOM 2711 C CA . MET A 1 373 ? -14.416 -8.196 2.209 1.00 15.77 400 MET A CA 1
ATOM 2712 C C . MET A 1 373 ? -14.974 -6.797 2.546 1.00 17.13 400 MET A C 1
ATOM 2713 O O . MET A 1 373 ? -15.380 -6.599 3.685 1.00 16.29 400 MET A O 1
ATOM 2718 N N . LYS A 1 374 ? -14.968 -5.863 1.579 1.00 17.41 401 LYS A N 1
ATOM 2719 C CA . LYS A 1 374 ? -15.467 -4.465 1.772 1.00 19.12 401 LYS A CA 1
ATOM 2720 C C . LYS A 1 374 ? -16.928 -4.523 2.220 1.00 20.19 401 LYS A C 1
ATOM 2721 O O . LYS A 1 374 ? -17.336 -3.807 3.138 1.00 18.45 401 LYS A O 1
ATOM 2727 N N . GLN A 1 375 ? -17.685 -5.372 1.537 1.00 19.36 402 GLN A N 1
ATOM 2728 C CA . GLN A 1 375 ? -19.134 -5.495 1.800 1.00 21.35 402 GLN A CA 1
ATOM 2729 C C . GLN A 1 375 ? -19.356 -6.007 3.222 1.00 21.34 402 GLN A C 1
ATOM 2730 O O . GLN A 1 375 ? -20.214 -5.468 3.938 1.00 21.70 402 GLN A O 1
ATOM 2736 N N . THR A 1 376 ? -18.696 -7.105 3.592 1.00 18.96 403 THR A N 1
ATOM 2737 C CA . THR A 1 376 ? -18.868 -7.655 4.949 1.00 17.63 403 THR A CA 1
ATOM 2738 C C . THR A 1 376 ? -18.405 -6.629 5.987 1.00 17.47 403 THR A C 1
ATOM 2739 O O . THR A 1 376 ? -18.966 -6.585 7.062 1.00 16.92 403 THR A O 1
ATOM 2743 N N . ALA A 1 377 ? -17.320 -5.918 5.717 1.00 16.29 404 ALA A N 1
ATOM 2744 C CA . ALA A 1 377 ? -16.747 -4.974 6.698 1.00 15.66 404 ALA A CA 1
ATOM 2745 C C . ALA A 1 377 ? -17.762 -3.849 6.966 1.00 16.78 404 ALA A C 1
ATOM 2746 O O . ALA A 1 377 ? -17.794 -3.361 8.073 1.00 17.08 404 ALA A O 1
ATOM 2748 N N . ALA A 1 378 ? -18.552 -3.439 5.978 1.00 19.07 405 ALA A N 1
ATOM 2749 C CA . ALA A 1 378 ? -19.586 -2.401 6.203 1.00 18.88 405 ALA A CA 1
ATOM 2750 C C . ALA A 1 378 ? -20.561 -2.937 7.245 1.00 18.50 405 ALA A C 1
ATOM 2751 O O . ALA A 1 378 ? -21.015 -2.175 8.106 1.00 18.28 405 ALA A O 1
ATOM 2753 N N . LYS A 1 379 ? -20.882 -4.219 7.177 1.00 17.97 406 LYS A N 1
ATOM 2754 C CA . LYS A 1 379 ? -21.822 -4.829 8.157 1.00 18.32 406 LYS A CA 1
ATOM 2755 C C . LYS A 1 379 ? -21.140 -4.966 9.519 1.00 18.45 406 LYS A C 1
ATOM 2756 O O . LYS A 1 379 ? -21.798 -4.807 10.527 1.00 18.56 406 LYS A O 1
ATOM 2762 N N . ALA A 1 380 ? -19.861 -5.353 9.576 1.00 17.57 407 ALA A N 1
ATOM 2763 C CA . ALA A 1 380 ? -19.175 -5.478 10.883 1.00 18.10 407 ALA A CA 1
ATOM 2764 C C . ALA A 1 380 ? -19.158 -4.088 11.561 1.00 16.71 407 ALA A C 1
ATOM 2765 O O . ALA A 1 380 ? -19.322 -3.977 12.787 1.00 17.77 407 ALA A O 1
ATOM 2767 N N . ALA A 1 381 ? -18.932 -3.047 10.768 1.00 18.65 408 ALA A N 1
ATOM 2768 C CA . ALA A 1 381 ? -18.815 -1.645 11.246 1.00 19.03 408 ALA A CA 1
ATOM 2769 C C . ALA A 1 381 ? -20.108 -1.186 11.923 1.00 19.19 408 ALA A C 1
ATOM 2770 O O . ALA A 1 381 ? -20.005 -0.388 12.859 1.00 21.75 408 ALA A O 1
ATOM 2772 N N . ASP A 1 382 ? -21.274 -1.623 11.465 1.00 20.05 409 ASP A N 1
ATOM 2773 C CA . ASP A 1 382 ? -22.555 -1.136 12.045 1.00 21.72 409 ASP A CA 1
ATOM 2774 C C . ASP A 1 382 ? -23.181 -2.179 12.983 1.00 21.63 409 ASP A C 1
ATOM 2775 O O . ASP A 1 382 ? -24.314 -1.938 13.455 1.00 22.35 409 ASP A O 1
ATOM 2780 N N . GLY A 1 383 ? -22.462 -3.263 13.293 1.00 20.67 410 GLY A N 1
ATOM 2781 C CA . GLY A 1 383 ? -22.897 -4.265 14.273 1.00 21.04 410 GLY A CA 1
ATOM 2782 C C . GLY A 1 383 ? -23.839 -5.321 13.720 1.00 20.85 410 GLY A C 1
ATOM 2783 O O . GLY A 1 383 ? -24.326 -6.129 14.539 1.00 22.40 410 GLY A O 1
ATOM 2784 N N . SER A 1 384 ? -24.084 -5.368 12.415 1.00 19.70 411 SER A N 1
ATOM 2785 C CA . SER A 1 384 ? -25.012 -6.350 11.789 1.00 20.30 411 SER A CA 1
ATOM 2786 C C . SER A 1 384 ? -24.274 -7.651 11.444 1.00 21.27 411 SER A C 1
ATOM 2787 O O . SER A 1 384 ? -24.931 -8.645 11.039 1.00 23.47 411 SER A O 1
ATOM 2790 N N . ALA A 1 385 ? -22.945 -7.648 11.532 1.00 19.91 412 ALA A N 1
ATOM 2791 C CA . ALA A 1 385 ? -22.071 -8.829 11.346 1.00 19.88 412 ALA A CA 1
ATOM 2792 C C . ALA A 1 385 ? -20.925 -8.689 12.337 1.00 19.81 412 ALA A C 1
ATOM 2793 O O . ALA A 1 385 ? -20.788 -7.620 12.965 1.00 20.55 412 ALA A O 1
ATOM 2795 N N . LYS A 1 386 ? -20.137 -9.745 12.485 1.00 20.17 413 LYS A N 1
ATOM 2796 C CA . LYS A 1 386 ? -18.924 -9.799 13.326 1.00 20.57 413 LYS A CA 1
ATOM 2797 C C . LYS A 1 386 ? -17.718 -9.491 12.447 1.00 18.76 413 LYS A C 1
ATOM 2798 O O . LYS A 1 386 ? -17.758 -9.808 11.262 1.00 20.29 413 LYS A O 1
ATOM 2804 N N . VAL A 1 387 ? -16.695 -8.896 13.033 1.00 18.62 414 VAL A N 1
ATOM 2805 C CA . VAL A 1 387 ? -15.410 -8.638 12.322 1.00 19.02 414 VAL A CA 1
ATOM 2806 C C . VAL A 1 387 ? -14.910 -9.988 11.791 1.00 18.25 414 VAL A C 1
ATOM 2807 O O . VAL A 1 387 ? -14.405 -10.035 10.684 1.00 18.13 414 VAL A O 1
ATOM 2811 N N . SER A 1 388 ? -15.096 -11.065 12.549 1.00 17.88 415 SER A N 1
ATOM 2812 C CA . SER A 1 388 ? -14.672 -12.429 12.122 1.00 17.38 415 SER A CA 1
ATOM 2813 C C . SER A 1 388 ? -15.334 -12.852 10.800 1.00 17.01 415 SER A C 1
ATOM 2814 O O . SER A 1 388 ? -14.695 -13.562 9.992 1.00 17.74 415 SER A O 1
ATOM 2817 N N . ASP A 1 389 ? -16.518 -12.338 10.497 1.00 16.83 416 ASP A N 1
ATOM 2818 C CA . ASP A 1 389 ? -17.219 -12.684 9.235 1.00 17.35 416 ASP A CA 1
ATOM 2819 C C . ASP A 1 389 ? -16.446 -12.155 8.033 1.00 17.22 416 ASP A C 1
ATOM 2820 O O . ASP A 1 389 ? -16.604 -12.678 6.941 1.00 17.19 416 ASP A O 1
ATOM 2825 N N . VAL A 1 390 ? -15.708 -11.054 8.189 1.00 16.31 417 VAL A N 1
ATOM 2826 C CA . VAL A 1 390 ? -14.870 -10.475 7.096 1.00 16.76 417 VAL A CA 1
ATOM 2827 C C . VAL A 1 390 ? -13.860 -11.533 6.641 1.00 16.08 417 VAL A C 1
ATOM 2828 O O . VAL A 1 390 ? -13.641 -11.676 5.437 1.00 17.34 417 VAL A O 1
ATOM 2832 N N . PHE A 1 391 ? -13.299 -12.283 7.586 1.00 16.62 418 PHE A N 1
ATOM 2833 C CA . PHE A 1 391 ? -12.248 -13.280 7.300 1.00 15.50 418 PHE A CA 1
ATOM 2834 C C . PHE A 1 391 ? -12.914 -14.525 6.706 1.00 16.40 418 PHE A C 1
ATOM 2835 O O . PHE A 1 391 ? -12.316 -15.150 5.862 1.00 16.88 418 PHE A O 1
ATOM 2843 N N . ASP A 1 392 ? -14.134 -14.871 7.149 1.00 16.66 419 ASP A N 1
ATOM 2844 C CA . ASP A 1 392 ? -14.924 -15.961 6.517 1.00 17.85 419 ASP A CA 1
ATOM 2845 C C . ASP A 1 392 ? -15.258 -15.597 5.067 1.00 18.02 419 ASP A C 1
ATOM 2846 O O . ASP A 1 392 ? -15.158 -16.448 4.192 1.00 17.47 419 ASP A O 1
ATOM 2851 N N . THR A 1 393 ? -15.711 -14.370 4.841 1.00 17.77 420 THR A N 1
ATOM 2852 C CA . THR A 1 393 ? -15.937 -13.884 3.455 1.00 17.19 420 THR A CA 1
ATOM 2853 C C . THR A 1 393 ? -14.656 -14.042 2.610 1.00 17.01 420 THR A C 1
ATOM 2854 O O . THR A 1 393 ? -14.715 -14.513 1.470 1.00 16.99 420 THR A O 1
ATOM 2858 N N . ALA A 1 394 ? -13.508 -13.650 3.149 1.00 16.75 421 ALA A N 1
ATOM 2859 C CA . ALA A 1 394 ? -12.204 -13.762 2.457 1.00 17.08 421 ALA A CA 1
ATOM 2860 C C . ALA A 1 394 ? -11.961 -15.225 2.074 1.00 18.03 421 ALA A C 1
ATOM 2861 O O . ALA A 1 394 ? -11.584 -15.514 0.924 1.00 16.98 421 ALA A O 1
ATOM 2863 N N . GLN A 1 395 ? -12.213 -16.145 2.994 1.00 17.02 422 GLN A N 1
ATOM 2864 C CA . GLN A 1 395 ? -11.978 -17.581 2.720 1.00 17.14 422 GLN A CA 1
ATOM 2865 C C . GLN A 1 395 ? -12.849 -18.033 1.546 1.00 17.20 422 GLN A C 1
ATOM 2866 O O . GLN A 1 395 ? -12.314 -18.626 0.571 1.00 16.70 422 GLN A O 1
ATOM 2872 N N . LYS A 1 396 ? -14.157 -17.830 1.627 1.00 18.03 423 LYS A N 1
ATOM 2873 C CA . LYS A 1 396 ? -15.077 -18.380 0.598 1.00 18.30 423 LYS A CA 1
ATOM 2874 C C . LYS A 1 396 ? -14.814 -17.701 -0.755 1.00 17.89 423 LYS A C 1
ATOM 2875 O O . LYS A 1 396 ? -14.744 -18.362 -1.778 1.00 18.16 423 LYS A O 1
ATOM 2881 N N . THR A 1 397 ? -14.621 -16.393 -0.771 1.00 16.44 424 THR A N 1
ATOM 2882 C CA . THR A 1 397 ? -14.422 -15.662 -2.038 1.00 16.65 424 THR A CA 1
ATOM 2883 C C . THR A 1 397 ? -13.053 -16.017 -2.640 1.00 15.69 424 THR A C 1
ATOM 2884 O O . THR A 1 397 ? -12.950 -16.054 -3.862 1.00 17.60 424 THR A O 1
ATOM 2888 N N . SER A 1 398 ? -12.074 -16.297 -1.797 1.00 16.34 425 SER A N 1
ATOM 2889 C CA . SER A 1 398 ? -10.724 -16.734 -2.247 1.00 15.88 425 SER A CA 1
ATOM 2890 C C . SER A 1 398 ? -10.852 -18.047 -3.020 1.00 17.51 425 SER A C 1
ATOM 2891 O O . SER A 1 398 ? -10.368 -18.156 -4.151 1.00 17.71 425 SER A O 1
ATOM 2894 N N . VAL A 1 399 ? -11.487 -19.025 -2.400 1.00 17.26 426 VAL A N 1
ATOM 2895 C CA . VAL A 1 399 ? -11.637 -20.361 -3.023 1.00 18.21 426 VAL A CA 1
ATOM 2896 C C . VAL A 1 399 ? -12.489 -20.261 -4.287 1.00 17.47 426 VAL A C 1
ATOM 2897 O O . VAL A 1 399 ? -12.044 -20.799 -5.325 1.00 19.12 426 VAL A O 1
ATOM 2901 N N . ASP A 1 400 ? -13.647 -19.611 -4.237 1.00 18.41 427 ASP A N 1
ATOM 2902 C CA . ASP A 1 400 ? -14.532 -19.477 -5.425 1.00 19.68 427 ASP A CA 1
ATOM 2903 C C . ASP A 1 400 ? -13.826 -18.742 -6.574 1.00 19.88 427 ASP A C 1
ATOM 2904 O O . ASP A 1 400 ? -14.008 -19.136 -7.725 1.00 21.57 427 ASP A O 1
ATOM 2909 N N . THR A 1 401 ? -13.026 -17.717 -6.276 1.00 19.45 428 THR A N 1
ATOM 2910 C CA . THR A 1 401 ? -12.303 -16.933 -7.306 1.00 20.74 428 THR A CA 1
ATOM 2911 C C . THR A 1 401 ? -11.278 -17.846 -7.974 1.00 21.26 428 THR A C 1
ATOM 2912 O O . THR A 1 401 ? -11.145 -17.794 -9.225 1.00 22.28 428 THR A O 1
ATOM 2916 N N . LEU A 1 402 ? -10.527 -18.607 -7.179 1.00 20.64 429 LEU A N 1
ATOM 2917 C CA . LEU A 1 402 ? -9.515 -19.525 -7.766 1.00 21.15 429 LEU A CA 1
ATOM 2918 C C . LEU A 1 402 ? -10.212 -20.554 -8.664 1.00 22.47 429 LEU A C 1
ATOM 2919 O O . LEU A 1 402 ? -9.726 -20.766 -9.779 1.00 22.09 429 LEU A O 1
ATOM 2924 N N . LYS A 1 403 ? -11.326 -21.136 -8.216 1.00 22.70 430 LYS A N 1
ATOM 2925 C CA . LYS A 1 403 ? -12.064 -22.155 -9.014 1.00 24.45 430 LYS A CA 1
ATOM 2926 C C . LYS A 1 403 ? -12.527 -21.519 -10.329 1.00 25.98 430 LYS A C 1
ATOM 2927 O O . LYS A 1 403 ? -12.335 -22.150 -11.380 1.00 29.00 430 LYS A O 1
ATOM 2933 N N . ASN A 1 404 ? -13.021 -20.276 -10.288 1.00 27.70 431 ASN A N 1
ATOM 2934 C CA . ASN A 1 404 ? -13.540 -19.572 -11.496 1.00 27.28 431 ASN A CA 1
ATOM 2935 C C . ASN A 1 404 ? -12.412 -19.214 -12.476 1.00 28.03 431 ASN A C 1
ATOM 2936 O O . ASN A 1 404 ? -12.700 -19.150 -13.677 1.00 30.35 431 ASN A O 1
ATOM 2941 N N . LEU A 1 405 ? -11.181 -19.002 -12.004 1.00 27.63 432 LEU A N 1
ATOM 2942 C CA . LEU A 1 405 ? -9.989 -18.762 -12.869 1.00 26.57 432 LEU A CA 1
ATOM 2943 C C . LEU A 1 405 ? -9.452 -20.094 -13.418 1.00 27.69 432 LEU A C 1
ATOM 2944 O O . LEU A 1 405 ? -8.457 -20.064 -14.190 1.00 31.06 432 LEU A O 1
ATOM 2949 N N . GLY A 1 406 ? -10.049 -21.219 -13.037 1.00 28.89 433 GLY A N 1
ATOM 2950 C CA . GLY A 1 406 ? -9.655 -22.568 -13.485 1.00 29.29 433 GLY A CA 1
ATOM 2951 C C . GLY A 1 406 ? -8.380 -23.049 -12.812 1.00 30.99 433 GLY A C 1
ATOM 2952 O O . GLY A 1 406 ? -7.691 -23.903 -13.395 1.00 34.11 433 GLY A O 1
ATOM 2953 N N . LEU A 1 407 ? -8.100 -22.580 -11.598 1.00 26.05 434 LEU A N 1
ATOM 2954 C CA . LEU A 1 407 ? -6.866 -22.933 -10.860 1.00 27.57 434 LEU A CA 1
ATOM 2955 C C . LEU A 1 407 ? -7.191 -23.962 -9.779 1.00 27.57 434 LEU A C 1
ATOM 2956 O O . LEU A 1 407 ? -8.303 -23.918 -9.212 1.00 30.70 434 LEU A O 1
ATOM 2961 N N . SER A 1 408 ? -6.225 -24.822 -9.479 1.00 26.61 435 SER A N 1
ATOM 2962 C CA . SER A 1 408 ? -6.367 -25.881 -8.458 1.00 26.27 435 SER A CA 1
ATOM 2963 C C . SER A 1 408 ? -6.239 -25.239 -7.073 1.00 24.22 435 SER A C 1
ATOM 2964 O O . SER A 1 408 ? -5.255 -24.471 -6.850 1.00 22.30 435 SER A O 1
ATOM 2967 N N . VAL A 1 409 ? -7.193 -25.516 -6.185 1.00 23.14 436 VAL A N 1
ATOM 2968 C CA . VAL A 1 409 ? -7.249 -24.866 -4.845 1.00 21.23 436 VAL A CA 1
ATOM 2969 C C . VAL A 1 409 ? -7.618 -25.920 -3.797 1.00 20.63 436 VAL A C 1
ATOM 2970 O O . VAL A 1 409 ? -8.456 -26.811 -4.058 1.00 23.15 436 VAL A O 1
ATOM 2974 N N . LYS A 1 410 ? -6.941 -25.832 -2.663 1.00 19.78 437 LYS A N 1
ATOM 2975 C CA . LYS A 1 410 ? -7.130 -26.681 -1.466 1.00 21.93 437 LYS A CA 1
ATOM 2976 C C . LYS A 1 410 ? -7.472 -25.798 -0.271 1.00 19.96 437 LYS A C 1
ATOM 2977 O O . LYS A 1 410 ? -6.793 -24.753 -0.069 1.00 18.33 437 LYS A O 1
ATOM 2983 N N . GLU A 1 411 ? -8.481 -26.174 0.505 1.00 19.01 438 GLU A N 1
ATOM 2984 C CA . GLU A 1 411 ? -8.785 -25.503 1.780 1.00 19.88 438 GLU A CA 1
ATOM 2985 C C . GLU A 1 411 ? -9.151 -26.540 2.850 1.00 22.62 438 GLU A C 1
ATOM 2986 O O . GLU A 1 411 ? -9.239 -26.183 4.029 1.00 21.16 438 GLU A O 1
#

Sequence (397 aa):
VVNITYMHRLPDSKGMTLVNDIVAKWNKEHPNIQVKATKFDGKASEMIKKLETDVKAGNAPDLAQVGYAEVPEVFTKGLLQDVTDEAAKYKDDFASAPFALMQVDGKTYGLPQDTGPLAYFYNAAEFEKLGITVPKTADELIETAKKTAAQGKYIMTFQPDEAMMMMSGQAGASGPWYKVDGNSWVVNTQTKGSKAVADVYQQLIDNKAALTNPRWDASFDNSIQSGQLIGTVAAAWEAPLFIDSAGGTGAGEWKVTQLGDWFGNGTKTGSDGGSGVAVLKGSKHPAEAMEFLDWFNTQVDDLVSQGLVVAATTADAKTPQKWSDYFSGQDVMAEFKTANDNMGDFTYMPGFSAVGAAMKQTAAKAADGSAKVSDVFDTAQKTSVDTLKNLGLSVKE

Organism: Bifidobacterium longum subsp. infantis (strain ATCC 15697 / DSM 20088 / JCM 1222 / NCTC 11817 / S12) (NCBI:txid391904)